Protein 9CSL (pdb70)

Sequence (572 aa):
MEKTQETVQRILLEPYKYLLQLPGKQVRTKLSQAFNHWLKVPEDKLQQIIIEVTEMLHNASLLIDDDIEDNSKLRRGFPVAHSIYGIPSSVINSANYVYFLGLEKVLTLDHPDAVKLFTRQLLELHQGQGLDIYWRDNYTCPTEEEYKAMVLQKTGGLFGLAVGLMQLFSDYKEDLKPLLNTLGLFFQIRDDYANLHSNKSFCEDLTEEGKFSFPTIHAIWSRPESTQVQNILRQRRTENIEDVGSFEYTRNTLKELEAKAYKQIDARGGNPELVALVKHLSKMFKMEKTQETVQRILLEPYKYLLQLPGKQVRTKLSQAFNHWLKVPEDKLQIIIEVTEMLHNASLLIDDIEDNSKLRRGFPVAHSIYGIPSVINSANYVYFLGLEKVLTLDHPDAVKLFTRQLLELHQGQGLDIYWRDNYTCCPTEEEYKAMVLQKTGGLFFGLAVGLMQLFSDYKEDLKPLLNTLGLFFQIRDDYANLHSKEYSENKSFCEDKFSFPTIHAIWSRPESTQVQNILRQTENIDIKKDLVHYLEDVGSFEYTRNTLKELEAKAYKQIDARGGNPELVALVKHLSKMFK

Nearest PDB structures (foldseek):
  6r4v-assembly1_A  TM=9.404E-01  e=6.925E-30  Homo sapiens
  6r4v-assembly1_E  TM=9.352E-01  e=5.833E-30  Homo sapiens
  6r4v-assembly1_C  TM=9.357E-01  e=9.762E-30  Homo sapiens
  2q80-assembly1_D  TM=9.308E-01  e=2.304E-29  Homo sapiens
  6g31-assembly2_C  TM=9.414E-01  e=1.546E-27  Homo sapiens

Foldseek 3Di:
DVVVVVVVLCQLQVLLVVQVPQDDDLVLLLVLVLCCVQFVFPPVLLVLLSLLLVLLVSLVVLVLCVLQVPQDDSRHGRSCVPVNPVSSPRSSVVSNVVSLVSQVVSVFPCLNVLSVVLVVLLCVLSVVQSVCLVLLQADAPVRNLVSQCSNQLSSSCSSVVSSNSRGPRDDDCVVLSSLVSVLVQLLVVLLVCPVVVVVVVCNVRSNYGQLNNCVQVVDPCSVVVSVVSPVVDPDDDPDHSLVVSLVVNVVSLVVSQVVCVVVVHRPSVNVVSVVSNVSSD/DVVVVVVVLCLLQVLLVVLVPADDDLVLLLVLVLLCVQFVFDPVLLVLLSVLLVLLVSLVVLVLCVLVVPQDWQRHGRSCVVVNPVSSPSSSVVSLVVSLVSQVVSVDPCLNVLSVVLVVLLCQLSVVLSCCVVVVPQDALVVNLSSQCSNQLSSSSSSSVSSNSRGPRNDDCVVLSSLVSSLVQLLLLLCCQPPVVSVCRGVNQHADDHNLVNCLCVVCVVDCQLVDLSVDPDRVVSSVSNSVSSVVVCSLVVSLVVNVVSLVVSQVVCVVSPHGVSVNVVSVVSNVSND

Organism: Homo sapiens (NCBI:txid9606)

Solvent-accessible surface area: 25584 Å² total; per-residue (Å²): 122,86,74,89,80,108,48,22,60,135,28,4,18,66,1,13,105,33,3,77,118,14,102,45,102,108,12,27,20,92,0,0,78,0,0,21,82,20,4,156,5,72,116,91,46,6,107,39,0,20,72,0,1,22,25,0,25,5,0,8,19,3,1,25,5,9,6,37,90,18,140,115,58,68,63,100,61,1,5,25,77,88,63,27,50,27,22,0,0,5,0,0,1,1,1,2,1,20,0,0,76,56,1,45,81,0,129,47,113,58,0,14,116,24,0,3,143,11,0,15,55,2,1,15,0,3,5,29,20,3,32,13,29,73,31,107,0,0,0,48,47,122,49,6,42,62,4,1,53,32,44,14,13,3,8,1,20,0,0,0,10,0,0,65,47,38,19,129,46,158,86,67,2,138,58,4,20,69,5,0,0,21,0,18,33,0,23,60,6,6,36,95,13,82,127,92,79,56,27,64,103,23,69,101,75,0,35,24,15,2,0,0,4,20,16,26,74,65,161,119,88,7,77,122,75,11,72,110,44,16,142,172,22,76,29,122,103,163,51,44,17,46,81,45,0,63,66,13,0,93,120,19,11,42,99,0,63,139,30,1,110,70,61,74,25,1,102,94,0,52,59,18,0,127,119,4,0,143,83,2,145,121,94,88,82,78,51,38,16,53,124,17,5,19,72,1,18,110,46,6,78,151,21,65,55,96,119,34,38,22,76,10,2,88,0,1,29,81,14,2,162,7,66,126,92,44,10,93,42,0,25,67,0,2,21,28,0,34,20,0,6,30,2,2,22,6,8,6,64,113,21,104,43,33,58,27,99,55,1,3,24,73,91,59,27,52,29,24,0,0,3,0,0,1,3,1,2,0,24,0,0,78,59,1,46,82,0,126,48,110,55,1,14,112,37,0,3,119,7,0,17,47,5,2,11,0,2,4,18,25,4,55,20,65,57,77,206,56,51,0,55,36,112,82,8,46,58,5,4,50,28,58,20,12,2,6,12,10,0,2,6,16,0,0,34,37,38,8,148,38,134,74,89,4,88,58,1,20,51,3,0,0,20,0,24,37,0,30,48,11,3,0,44,19,81,25,188,83,33,17,56,82,24,29,110,94,66,151,118,37,16,1,0,9,1,27,0,21,126,54,80,98,166,27,67,91,4,62,68,18,94,164,103,71,81,57,81,63,28,59,103,48,16,36,100,22,0,89,121,34,24,0,1,107,78,0,56,73,18,0,91,125,19,13,60,104,0,61,156,30,1,107,62,60,68,23,2,100,92,0,51,60,33,0,134,118,21,0,147,54,2,146

Structure (mmCIF, N/CA/C/O backbone):
data_9CSL
#
_entry.id   9CSL
#
_cell.length_a   191.110
_cell.length_b   191.110
_cell.length_c   96.630
_cell.angle_alpha   90.000
_cell.angle_beta   90.000
_cell.angle_gamma   120.000
#
_symmetry.space_group_name_H-M   'P 6 2 2'
#
loop_
_entity.id
_entity.type
_entity.pdbx_description
1 polymer 'Geranylgeranyl pyrophosphate synthase'
2 non-polymer '3-METHYLBUT-3-ENYL TRIHYDROGEN DIPHOSPHATE'
3 non-polymer 'CHLORIDE ION'
4 non-polymer 'SULFATE ION'
5 water water
#
loop_
_atom_site.group_PDB
_atom_site.id
_atom_site.type_symbol
_atom_site.label_atom_id
_atom_site.label_alt_id
_atom_site.label_comp_id
_atom_site.label_asym_id
_atom_site.label_entity_id
_atom_site.label_seq_id
_atom_site.pdbx_PDB_ins_code
_atom_site.Cartn_x
_atom_site.Cartn_y
_atom_site.Cartn_z
_atom_site.occupancy
_atom_site.B_iso_or_equiv
_atom_site.auth_seq_id
_atom_site.auth_comp_id
_atom_site.auth_asym_id
_atom_site.auth_atom_id
_atom_site.pdbx_PDB_model_num
ATOM 1 N N . MET A 1 23 ? -47.895 -94.359 6.263 1.000 113.532 1 MET A N 1
ATOM 2 C CA . MET A 1 23 ? -46.543 -94.448 6.882 1.000 115.882 1 MET A CA 1
ATOM 3 C C . MET A 1 23 ? -45.942 -93.047 7.054 1.000 122.626 1 MET A C 1
ATOM 4 O O . MET A 1 23 ? -45.170 -92.856 7.988 1.000 125.911 1 MET A O 1
ATOM 6 N N . GLU A 1 24 ? -46.285 -92.081 6.171 1.000 133.914 2 GLU A N 1
ATOM 7 C CA . GLU A 1 24 ? -45.821 -90.696 6.266 1.000 120.346 2 GLU A CA 1
ATOM 8 C C . GLU A 1 24 ? -46.463 -89.981 7.464 1.000 113.847 2 GLU A C 1
ATOM 9 O O . GLU A 1 24 ? -45.743 -89.482 8.329 1.000 101.282 2 GLU A O 1
ATOM 11 N N . LYS A 1 25 ? -47.806 -89.945 7.524 1.000 104.726 3 LYS A N 1
ATOM 12 C CA . LYS A 1 25 ? -48.523 -89.231 8.576 1.000 103.022 3 LYS A CA 1
ATOM 13 C C . LYS A 1 25 ? -48.147 -89.779 9.957 1.000 105.259 3 LYS A C 1
ATOM 14 O O . LYS A 1 25 ? -47.878 -88.993 10.872 1.000 85.322 3 LYS A O 1
ATOM 16 N N . THR A 1 26 ? -48.104 -91.114 10.117 1.000 92.247 4 THR A N 1
ATOM 17 C CA . THR A 1 26 ? -47.935 -91.653 11.462 1.000 96.765 4 THR A CA 1
ATOM 18 C C . THR A 1 26 ? -46.450 -91.858 11.789 1.000 84.982 4 THR A C 1
ATOM 19 O O . THR A 1 26 ? -46.097 -91.770 12.950 1.000 77.332 4 THR A O 1
ATOM 23 N N . GLN A 1 27 ? -45.553 -92.046 10.816 1.000 80.551 5 GLN A N 1
ATOM 24 C CA . GLN A 1 27 ? -44.129 -91.983 11.127 1.000 82.511 5 GLN A CA 1
ATOM 25 C C . GLN A 1 27 ? -43.799 -90.598 11.699 1.000 81.677 5 GLN A C 1
ATOM 26 O O . GLN A 1 27 ? -42.942 -90.449 12.574 1.000 70.299 5 GLN A O 1
ATOM 32 N N . GLU A 1 28 ? -44.504 -89.582 11.202 1.000 67.457 6 GLU A N 1
ATOM 33 C CA . GLU A 1 28 ? -44.248 -88.204 11.563 1.000 69.248 6 GLU A CA 1
ATOM 34 C C . GLU A 1 28 ? -44.836 -87.927 12.938 1.000 61.562 6 GLU A C 1
ATOM 35 O O . GLU A 1 28 ? -44.268 -87.183 13.723 1.000 64.487 6 GLU A O 1
ATOM 41 N N . THR A 1 29 ? -45.996 -88.502 13.222 1.000 57.232 7 THR A N 1
ATOM 42 C CA . THR A 1 29 ? -46.569 -88.394 14.552 1.000 61.225 7 THR A CA 1
ATOM 43 C C . THR A 1 29 ? -45.621 -89.057 15.558 1.000 57.045 7 THR A C 1
ATOM 44 O O . THR A 1 29 ? -45.346 -88.496 16.610 1.000 50.143 7 THR A O 1
ATOM 48 N N . VAL A 1 30 ? -45.097 -90.237 15.214 1.000 50.659 8 VAL A N 1
ATOM 49 C CA . VAL A 1 30 ? -44.295 -91.008 16.147 1.000 54.384 8 VAL A CA 1
ATOM 50 C C . VAL A 1 30 ? -43.024 -90.223 16.443 1.000 48.109 8 VAL A C 1
ATOM 51 O O . VAL A 1 30 ? -42.654 -90.026 17.593 1.000 44.219 8 VAL A O 1
ATOM 55 N N . GLN A 1 31 ? -42.404 -89.726 15.383 1.000 45.945 9 GLN A N 1
ATOM 56 C CA . GLN A 1 31 ? -41.163 -89.005 15.515 1.000 56.192 9 GLN A CA 1
ATOM 57 C C . GLN A 1 31 ? -41.380 -87.764 16.376 1.000 50.357 9 GLN A C 1
ATOM 58 O O . GLN A 1 31 ? -40.583 -87.501 17.288 1.000 42.091 9 GLN A O 1
ATOM 64 N N . ARG A 1 32 ? -42.522 -87.095 16.197 1.000 44.802 10 ARG A N 1
ATOM 65 C CA . ARG A 1 32 ? -42.794 -85.895 16.953 1.000 45.898 10 ARG A CA 1
ATOM 66 C C . ARG A 1 32 ? -43.032 -86.209 18.427 1.000 47.709 10 ARG A C 1
ATOM 67 O O . ARG A 1 32 ? -42.543 -85.481 19.304 1.000 45.718 10 ARG A O 1
ATOM 75 N N . ILE A 1 33 ? -43.809 -87.262 18.694 1.000 43.000 11 ILE A N 1
ATOM 76 C CA . ILE A 1 33 ? -43.988 -87.756 20.047 1.000 46.489 11 ILE A CA 1
ATOM 77 C C . ILE A 1 33 ? -42.615 -88.014 20.682 1.000 49.300 11 ILE A C 1
ATOM 78 O O . ILE A 1 33 ? -42.319 -87.547 21.780 1.000 48.249 11 ILE A O 1
ATOM 83 N N . LEU A 1 34 ? -41.761 -88.764 19.981 1.000 41.316 12 LEU A N 1
ATOM 84 C CA . LEU A 1 34 ? -40.517 -89.232 20.595 1.000 43.844 12 LEU A CA 1
ATOM 85 C C . LEU A 1 34 ? -39.572 -88.078 20.844 1.000 38.622 12 LEU A C 1
ATOM 86 O O . LEU A 1 34 ? -38.770 -88.154 21.773 1.000 42.578 12 LEU A O 1
ATOM 91 N N . LEU A 1 35 ? -39.690 -87.001 20.039 1.000 38.050 13 LEU A N 1
ATOM 92 C CA . LEU A 1 35 ? -38.767 -85.876 20.119 1.000 37.627 13 LEU A CA 1
ATOM 93 C C . LEU A 1 35 ? -39.259 -84.754 21.023 1.000 36.128 13 LEU A C 1
ATOM 94 O O . LEU A 1 35 ? -38.560 -83.773 21.212 1.000 37.591 13 LEU A O 1
ATOM 99 N N . GLU A 1 36 ? -40.391 -84.910 21.669 1.000 39.292 14 GLU A N 1
ATOM 100 C CA . GLU A 1 36 ? -40.986 -83.778 22.370 1.000 46.097 14 GLU A CA 1
ATOM 101 C C . GLU A 1 36 ? -40.041 -83.267 23.437 1.000 41.368 14 GLU A C 1
ATOM 102 O O . GLU A 1 36 ? -39.817 -82.069 23.512 1.000 41.841 14 GLU A O 1
ATOM 108 N N . PRO A 1 37 ? -39.461 -84.115 24.319 1.000 39.422 15 PRO A N 1
ATOM 109 C CA . PRO A 1 37 ? -38.564 -83.595 25.354 1.000 39.460 15 PRO A CA 1
ATOM 110 C C . PRO A 1 37 ? -37.359 -82.886 24.770 1.000 37.785 15 PRO A C 1
ATOM 111 O O . PRO A 1 37 ? -36.894 -81.871 25.290 1.000 37.850 15 PRO A O 1
ATOM 115 N N . TYR A 1 38 ? -36.852 -83.441 23.670 1.000 37.805 16 TYR A N 1
ATOM 116 C CA . TYR A 1 38 ? -35.694 -82.883 23.020 1.000 34.932 16 TYR A CA 1
ATOM 117 C C . TYR A 1 38 ? -36.020 -81.492 22.438 1.000 40.398 16 TYR A C 1
ATOM 118 O O . TYR A 1 38 ? -35.220 -80.554 22.547 1.000 39.497 16 TYR A O 1
ATOM 127 N N . LYS A 1 39 ? -37.184 -81.355 21.805 1.000 36.940 17 LYS A N 1
ATOM 128 C CA . LYS A 1 39 ? -37.566 -80.074 21.207 1.000 43.695 17 LYS A CA 1
ATOM 129 C C . LYS A 1 39 ? -37.845 -79.033 22.283 1.000 41.386 17 LYS A C 1
ATOM 130 O O . LYS A 1 39 ? -37.507 -77.879 22.099 1.000 42.520 17 LYS A O 1
ATOM 136 N N . TYR A 1 40 ? -38.353 -79.468 23.442 1.000 40.262 18 TYR A N 1
ATOM 137 C CA . TYR A 1 40 ? -38.500 -78.581 24.574 1.000 40.885 18 TYR A CA 1
ATOM 138 C C . TYR A 1 40 ? -37.179 -77.908 24.889 1.000 41.488 18 TYR A C 1
ATOM 139 O O . TYR A 1 40 ? -37.116 -76.688 25.045 1.000 48.689 18 TYR A O 1
ATOM 148 N N . LEU A 1 41 ? -36.107 -78.689 24.990 1.000 41.290 19 LEU A N 1
ATOM 149 C CA . LEU A 1 41 ? -34.827 -78.126 25.384 1.000 42.337 19 LEU A CA 1
ATOM 150 C C . LEU A 1 41 ? -34.255 -77.263 24.263 1.000 39.300 19 LEU A C 1
ATOM 151 O O . LEU A 1 41 ? -33.657 -76.227 24.497 1.000 42.318 19 LEU A O 1
ATOM 156 N N . LEU A 1 42 ? -34.334 -77.765 23.039 1.000 43.452 20 LEU A N 1
ATOM 157 C CA . LEU A 1 42 ? -33.763 -77.096 21.882 1.000 49.079 20 LEU A CA 1
ATOM 158 C C . LEU A 1 42 ? -34.312 -75.677 21.720 1.000 45.657 20 LEU A C 1
ATOM 159 O O . LEU A 1 42 ? -33.576 -74.783 21.367 1.000 53.582 20 LEU A O 1
ATOM 164 N N . GLN A 1 43 ? -35.600 -75.471 22.006 1.000 43.803 21 GLN A N 1
ATOM 165 C CA . GLN A 1 43 ? -36.221 -74.174 21.810 1.000 48.933 21 GLN A CA 1
ATOM 166 C C . GLN A 1 43 ? -35.883 -73.202 22.942 1.000 45.973 21 GLN A C 1
ATOM 167 O O . GLN A 1 43 ? -36.157 -72.018 22.806 1.000 51.178 21 GLN A O 1
ATOM 173 N N . LEU A 1 44 ? -35.245 -73.663 24.022 1.000 46.735 22 LEU A N 1
ATOM 174 C CA . LEU A 1 44 ? -34.824 -72.760 25.080 1.000 46.102 22 LEU A CA 1
ATOM 175 C C . LEU A 1 44 ? -33.670 -71.895 24.582 1.000 49.748 22 LEU A C 1
ATOM 176 O O . LEU A 1 44 ? -32.887 -72.325 23.752 1.000 49.123 22 LEU A O 1
ATOM 181 N N . PRO A 1 45 ? -33.606 -70.622 25.012 1.000 53.968 23 PRO A N 1
ATOM 182 C CA . PRO A 1 45 ? -32.486 -69.750 24.671 1.000 56.848 23 PRO A CA 1
ATOM 183 C C . PRO A 1 45 ? -31.150 -70.333 25.122 1.000 45.489 23 PRO A C 1
ATOM 184 O O . PRO A 1 45 ? -31.006 -70.748 26.263 1.000 50.631 23 PRO A O 1
ATOM 188 N N . GLY A 1 46 ? -30.182 -70.330 24.209 1.000 57.139 24 GLY A N 1
ATOM 189 C CA . GLY A 1 46 ? -28.915 -71.039 24.369 1.000 69.642 24 GLY A CA 1
ATOM 190 C C . GLY A 1 46 ? -27.881 -70.367 23.468 1.000 63.929 24 GLY A C 1
ATOM 191 O O . GLY A 1 46 ? -28.261 -69.415 22.789 1.000 60.577 24 GLY A O 1
ATOM 192 N N . LYS A 1 47 ? -26.610 -70.809 23.497 1.000 58.529 25 LYS A N 1
ATOM 193 C CA . LYS A 1 47 ? -25.545 -70.063 22.832 1.000 61.241 25 LYS A CA 1
ATOM 194 C C . LYS A 1 47 ? -25.150 -70.663 21.476 1.000 61.883 25 LYS A C 1
ATOM 195 O O . LYS A 1 47 ? -24.545 -69.978 20.650 1.000 53.327 25 LYS A O 1
ATOM 201 N N . GLN A 1 48 ? -25.423 -71.963 21.289 1.000 59.664 26 GLN A N 1
ATOM 202 C CA . GLN A 1 48 ? -24.969 -72.736 20.138 1.000 61.066 26 GLN A CA 1
ATOM 203 C C . GLN A 1 48 ? -23.477 -72.528 19.900 1.000 55.352 26 GLN A C 1
ATOM 204 O O . GLN A 1 48 ? -23.016 -72.298 18.769 1.000 49.201 26 GLN A O 1
ATOM 210 N N . VAL A 1 49 ? -22.719 -72.624 20.987 1.000 57.476 27 VAL A N 1
ATOM 211 C CA . VAL A 1 49 ? -21.275 -72.484 20.889 1.000 57.533 27 VAL A CA 1
ATOM 212 C C . VAL A 1 49 ? -20.697 -73.524 19.918 1.000 53.882 27 VAL A C 1
ATOM 213 O O . VAL A 1 49 ? -19.764 -73.199 19.193 1.000 49.593 27 VAL A O 1
ATOM 217 N N . ARG A 1 50 ? -21.240 -74.753 19.888 1.000 50.553 28 ARG A N 1
ATOM 218 C CA . ARG A 1 50 ? -20.699 -75.778 19.004 1.000 49.370 28 ARG A CA 1
ATOM 219 C C . ARG A 1 50 ? -20.912 -75.396 17.541 1.000 49.827 28 ARG A C 1
ATOM 220 O O . ARG A 1 50 ? -20.052 -75.702 16.708 1.000 45.992 28 ARG A O 1
ATOM 228 N N . THR A 1 51 ? -22.022 -74.689 17.253 1.000 45.117 29 THR A N 1
ATOM 229 C CA . THR A 1 51 ? -22.293 -74.225 15.902 1.000 49.784 29 THR A CA 1
ATOM 230 C C . THR A 1 51 ? -21.235 -73.183 15.538 1.000 51.691 29 THR A C 1
ATOM 231 O O . THR A 1 51 ? -20.635 -73.227 14.460 1.000 44.516 29 THR A O 1
ATOM 235 N N . LYS A 1 52 ? -21.056 -72.250 16.473 1.000 48.843 30 LYS A N 1
ATOM 236 C CA . LYS A 1 52 ? -20.218 -71.083 16.285 1.000 50.435 30 LYS A CA 1
ATOM 237 C C . LYS A 1 52 ? -18.760 -71.521 16.198 1.000 41.895 30 LYS A C 1
ATOM 238 O O . LYS A 1 52 ? -18.042 -71.013 15.350 1.000 40.584 30 LYS A O 1
ATOM 244 N N . LEU A 1 53 ? -18.371 -72.488 17.021 1.000 37.083 31 LEU A N 1
ATOM 245 C CA . LEU A 1 53 ? -17.023 -73.007 17.022 1.000 46.402 31 LEU A CA 1
ATOM 246 C C . LEU A 1 53 ? -16.755 -73.678 15.680 1.000 48.970 31 LEU A C 1
ATOM 247 O O . LEU A 1 53 ? -15.727 -73.394 15.062 1.000 42.396 31 LEU A O 1
ATOM 252 N N . SER A 1 54 ? -17.697 -74.520 15.224 1.000 46.522 32 SER A N 1
ATOM 253 C CA . SER A 1 54 ? -17.491 -75.277 14.007 1.000 42.143 32 SER A CA 1
ATOM 254 C C . SER A 1 54 ? -17.350 -74.299 12.845 1.000 45.766 32 SER A C 1
ATOM 255 O O . SER A 1 54 ? -16.458 -74.424 11.999 1.000 43.118 32 SER A O 1
ATOM 258 N N . GLN A 1 55 ? -18.224 -73.301 12.811 1.000 44.409 33 GLN A N 1
ATOM 259 C CA . GLN A 1 55 ? -18.157 -72.329 11.740 1.000 45.628 33 GLN A CA 1
ATOM 260 C C . GLN A 1 55 ? -16.809 -71.612 11.793 1.000 48.959 33 GLN A C 1
ATOM 261 O O . GLN A 1 55 ? -16.191 -71.419 10.756 1.000 41.007 33 GLN A O 1
ATOM 267 N N . ALA A 1 56 ? -16.361 -71.212 12.991 1.000 40.313 34 ALA A N 1
ATOM 268 C CA . ALA A 1 56 ? -15.100 -70.490 13.106 1.000 42.867 34 ALA A CA 1
ATOM 269 C C . ALA A 1 56 ? -13.938 -71.395 12.673 1.000 37.549 34 ALA A C 1
ATOM 270 O O . ALA A 1 56 ? -13.010 -70.937 12.022 1.000 37.752 34 ALA A O 1
ATOM 272 N N . PHE A 1 57 ? -14.004 -72.693 12.987 1.000 36.275 35 PHE A N 1
ATOM 273 C CA . PHE A 1 57 ? -12.943 -73.623 12.647 1.000 35.403 35 PHE A CA 1
ATOM 274 C C . PHE A 1 57 ? -12.881 -73.825 11.136 1.000 38.608 35 PHE A C 1
ATOM 275 O O . PHE A 1 57 ? -11.826 -74.159 10.600 1.000 40.050 35 PHE A O 1
ATOM 283 N N . ASN A 1 58 ? -13.994 -73.582 10.446 1.000 38.688 36 ASN A N 1
ATOM 284 C CA . ASN A 1 58 ? -14.056 -73.769 9.006 1.000 37.334 36 ASN A CA 1
ATOM 285 C C . ASN A 1 58 ? -13.232 -72.706 8.269 1.000 36.979 36 ASN A C 1
ATOM 286 O O . ASN A 1 58 ? -12.945 -72.859 7.081 1.000 35.288 36 ASN A O 1
ATOM 291 N N . HIS A 1 59 ? -12.887 -71.624 8.971 1.000 35.790 37 HIS A N 1
ATOM 292 C CA . HIS A 1 59 ? -11.890 -70.677 8.495 1.000 40.475 37 HIS A CA 1
ATOM 293 C C . HIS A 1 59 ? -10.625 -71.423 8.063 1.000 39.130 37 HIS A C 1
ATOM 294 O O . HIS A 1 59 ? -10.133 -71.167 7.002 1.000 41.246 37 HIS A O 1
ATOM 301 N N . TRP A 1 60 ? -10.194 -72.431 8.814 1.000 37.212 38 TRP A N 1
ATOM 302 C CA . TRP A 1 60 ? -9.064 -73.261 8.461 1.000 35.207 38 TRP A CA 1
ATOM 303 C C . TRP A 1 60 ? -9.452 -74.401 7.527 1.000 39.544 38 TRP A C 1
ATOM 304 O O . TRP A 1 60 ? -8.741 -74.692 6.572 1.000 37.977 38 TRP A O 1
ATOM 315 N N . LEU A 1 61 ? -10.518 -75.137 7.863 1.000 37.368 39 LEU A N 1
ATOM 316 C CA . LEU A 1 61 ? -10.723 -76.430 7.240 1.000 34.616 39 LEU A CA 1
ATOM 317 C C . LEU A 1 61 ? -11.423 -76.324 5.876 1.000 32.268 39 LEU A C 1
ATOM 318 O O . LEU A 1 61 ? -11.285 -77.207 5.060 1.000 32.067 39 LEU A O 1
ATOM 323 N N . LYS A 1 62 ? -12.250 -75.316 5.644 1.000 34.147 40 LYS A N 1
ATOM 324 C CA . LYS A 1 62 ? -12.807 -75.113 4.309 1.000 39.326 40 LYS A CA 1
ATOM 325 C C . LYS A 1 62 ? -13.643 -76.321 3.886 1.000 39.743 40 LYS A C 1
ATOM 326 O O . LYS A 1 62 ? -13.611 -76.781 2.737 1.000 35.818 40 LYS A O 1
ATOM 332 N N . VAL A 1 63 ? -14.420 -76.838 4.834 1.000 36.593 41 VAL A N 1
ATOM 333 C CA . VAL A 1 63 ? -15.347 -77.923 4.565 1.000 37.068 41 VAL A CA 1
ATOM 334 C C . VAL A 1 63 ? -16.475 -77.374 3.702 1.000 33.485 41 VAL A C 1
ATOM 335 O O . VAL A 1 63 ? -16.959 -76.288 3.967 1.000 34.495 41 VAL A O 1
ATOM 339 N N . PRO A 1 64 ? -16.922 -78.102 2.663 1.000 36.349 42 PRO A N 1
ATOM 340 C CA . PRO A 1 64 ? -18.106 -77.676 1.896 1.000 39.398 42 PRO A CA 1
ATOM 341 C C . PRO A 1 64 ? -19.292 -77.476 2.835 1.000 38.816 42 PRO A C 1
ATOM 342 O O . PRO A 1 64 ? -19.449 -78.234 3.791 1.000 36.417 42 PRO A O 1
ATOM 346 N N . GLU A 1 65 ? -20.091 -76.444 2.565 1.000 40.329 43 GLU A N 1
ATOM 347 C CA . GLU A 1 65 ? -21.255 -76.078 3.351 1.000 41.911 43 GLU A CA 1
ATOM 348 C C . GLU A 1 65 ? -22.204 -77.245 3.594 1.000 43.122 43 GLU A C 1
ATOM 349 O O . GLU A 1 65 ? -22.722 -77.373 4.696 1.000 40.098 43 GLU A O 1
ATOM 355 N N . ASP A 1 66 ? -22.457 -78.081 2.599 1.000 40.139 44 ASP A N 1
ATOM 356 C CA . ASP A 1 66 ? -23.420 -79.163 2.772 1.000 46.825 44 ASP A CA 1
ATOM 357 C C . ASP A 1 66 ? -22.900 -80.154 3.822 1.000 48.026 44 ASP A C 1
ATOM 358 O O . ASP A 1 66 ? -23.685 -80.659 4.626 1.000 46.233 44 ASP A O 1
ATOM 363 N N . LYS A 1 67 ? -21.585 -80.473 3.810 1.000 42.421 45 LYS A N 1
ATOM 364 C CA . LYS A 1 67 ? -21.039 -81.407 4.787 1.000 42.283 45 LYS A CA 1
ATOM 365 C C . LYS A 1 67 ? -20.987 -80.722 6.152 1.000 39.745 45 LYS A C 1
ATOM 366 O O . LYS A 1 67 ? -21.291 -81.316 7.182 1.000 38.032 45 LYS A O 1
ATOM 372 N N . LEU A 1 68 ? -20.645 -79.440 6.151 1.000 35.265 46 LEU A N 1
ATOM 373 C CA . LEU A 1 68 ? -20.500 -78.725 7.400 1.000 38.030 46 LEU A CA 1
ATOM 374 C C . LEU A 1 68 ? -21.839 -78.657 8.133 1.000 41.619 46 LEU A C 1
ATOM 375 O O . LEU A 1 68 ? -21.868 -78.760 9.356 1.000 38.015 46 LEU A O 1
ATOM 380 N N A GLN A 1 69 ? -22.930 -78.441 7.386 0.500 39.712 47 GLN A N 1
ATOM 381 N N B GLN A 1 69 ? -22.932 -78.454 7.394 0.500 40.822 47 GLN A N 1
ATOM 382 C CA A GLN A 1 69 ? -24.267 -78.344 7.955 0.500 39.282 47 GLN A CA 1
ATOM 383 C CA B GLN A 1 69 ? -24.236 -78.297 8.019 0.500 41.142 47 GLN A CA 1
ATOM 384 C C A GLN A 1 69 ? -24.639 -79.653 8.626 0.500 35.268 47 GLN A C 1
ATOM 385 C C B GLN A 1 69 ? -24.653 -79.641 8.619 0.500 36.171 47 GLN A C 1
ATOM 386 O O A GLN A 1 69 ? -25.156 -79.645 9.724 0.500 35.867 47 GLN A O 1
ATOM 387 O O B GLN A 1 69 ? -25.166 -79.652 9.719 0.500 36.691 47 GLN A O 1
ATOM 398 N N . ILE A 1 70 ? -24.367 -80.771 7.959 1.000 34.109 48 ILE A N 1
ATOM 399 C CA . ILE A 1 70 ? -24.624 -82.056 8.556 1.000 38.169 48 ILE A CA 1
ATOM 400 C C . ILE A 1 70 ? -23.826 -82.226 9.848 1.000 42.625 48 ILE A C 1
ATOM 401 O O . ILE A 1 70 ? -24.381 -82.666 10.860 1.000 37.059 48 ILE A O 1
ATOM 406 N N . ILE A 1 71 ? -22.537 -81.860 9.816 1.000 37.071 49 ILE A N 1
ATOM 407 C CA . ILE A 1 71 ? -21.683 -82.065 10.958 1.000 36.703 49 ILE A CA 1
ATOM 408 C C . ILE A 1 71 ? -22.204 -81.256 12.142 1.000 36.152 49 ILE A C 1
ATOM 409 O O . ILE A 1 71 ? -22.204 -81.733 13.277 1.000 34.710 49 ILE A O 1
ATOM 414 N N . ILE A 1 72 ? -22.563 -79.992 11.869 1.000 34.094 50 ILE A N 1
ATOM 415 C CA . ILE A 1 72 ? -23.075 -79.111 12.893 1.000 37.374 50 ILE A CA 1
ATOM 416 C C . ILE A 1 72 ? -24.370 -79.672 13.480 1.000 39.680 50 ILE A C 1
ATOM 417 O O . ILE A 1 72 ? -24.556 -79.587 14.680 1.000 38.005 50 ILE A O 1
ATOM 422 N N . GLU A 1 73 ? -25.267 -80.197 12.640 1.000 37.209 51 GLU A N 1
ATOM 423 C CA . GLU A 1 73 ? -26.514 -80.774 13.114 1.000 39.006 51 GLU A CA 1
ATOM 424 C C . GLU A 1 73 ? -26.254 -81.980 14.013 1.000 38.081 51 GLU A C 1
ATOM 425 O O . GLU A 1 73 ? -26.846 -82.114 15.082 1.000 34.969 51 GLU A O 1
ATOM 431 N N . VAL A 1 74 ? -25.378 -82.877 13.572 1.000 34.972 52 VAL A N 1
ATOM 432 C CA . VAL A 1 74 ? -25.002 -84.025 14.382 1.000 37.481 52 VAL A CA 1
ATOM 433 C C . VAL A 1 74 ? -24.505 -83.561 15.753 1.000 38.148 52 VAL A C 1
ATOM 434 O O . VAL A 1 74 ? -24.948 -84.065 16.791 1.000 36.423 52 VAL A O 1
ATOM 438 N N . THR A 1 75 ? -23.603 -82.583 15.736 1.000 39.034 53 THR A N 1
ATOM 439 C CA . THR A 1 75 ? -22.954 -82.108 16.946 1.000 39.826 53 THR A CA 1
ATOM 440 C C . THR A 1 75 ? -23.970 -81.497 17.905 1.000 38.254 53 THR A C 1
ATOM 441 O O . THR A 1 75 ? -23.923 -81.778 19.093 1.000 37.085 53 THR A O 1
ATOM 445 N N . GLU A 1 76 ? -24.857 -80.631 17.390 1.000 37.769 54 GLU A N 1
ATOM 446 C CA . GLU A 1 76 ? -25.877 -79.983 18.201 1.000 40.615 54 GLU A CA 1
ATOM 447 C C . GLU A 1 76 ? -26.902 -81.006 18.710 1.000 38.191 54 GLU A C 1
ATOM 448 O O . GLU A 1 76 ? -27.314 -80.915 19.863 1.000 36.556 54 GLU A O 1
ATOM 454 N N . MET A 1 77 ? -27.248 -82.008 17.895 1.000 35.025 55 MET A N 1
ATOM 455 C CA . MET A 1 77 ? -28.178 -83.047 18.292 1.000 38.445 55 MET A CA 1
ATOM 456 C C . MET A 1 77 ? -27.591 -83.746 19.509 1.000 39.937 55 MET A C 1
ATOM 457 O O . MET A 1 77 ? -28.284 -83.902 20.516 1.000 38.434 55 MET A O 1
ATOM 462 N N . LEU A 1 78 ? -26.345 -84.212 19.374 1.000 36.875 56 LEU A N 1
ATOM 463 C CA . LEU A 1 78 ? -25.708 -85.006 20.425 1.000 39.173 56 LEU A CA 1
ATOM 464 C C . LEU A 1 78 ? -25.530 -84.156 21.673 1.000 35.130 56 LEU A C 1
ATOM 465 O O . LEU A 1 78 ? -25.732 -84.638 22.769 1.000 37.751 56 LEU A O 1
ATOM 470 N N . HIS A 1 79 ? -25.235 -82.875 21.490 1.000 34.318 57 HIS A N 1
ATOM 471 C CA . HIS A 1 79 ? -25.034 -81.968 22.609 1.000 38.650 57 HIS A CA 1
ATOM 472 C C . HIS A 1 79 ? -26.337 -81.842 23.391 1.000 40.631 57 HIS A C 1
ATOM 473 O O . HIS A 1 79 ? -26.364 -82.045 24.601 1.000 39.584 57 HIS A O 1
ATOM 480 N N . ASN A 1 80 ? -27.428 -81.499 22.683 1.000 38.396 58 ASN A N 1
ATOM 481 C CA . ASN A 1 80 ? -28.701 -81.318 23.362 1.000 35.616 58 ASN A CA 1
ATOM 482 C C . ASN A 1 80 ? -29.162 -82.614 24.026 1.000 34.797 58 ASN A C 1
ATOM 483 O O . ASN A 1 80 ? -29.625 -82.581 25.159 1.000 38.000 58 ASN A O 1
ATOM 488 N N . ALA A 1 81 ? -29.039 -83.750 23.328 1.000 34.961 59 ALA A N 1
ATOM 489 C CA . ALA A 1 81 ? -29.440 -85.022 23.906 1.000 34.390 59 ALA A CA 1
ATOM 490 C C . ALA A 1 81 ? -28.636 -85.288 25.178 1.000 36.559 59 ALA A C 1
ATOM 491 O O . ALA A 1 81 ? -29.170 -85.776 26.165 1.000 39.651 59 ALA A O 1
ATOM 493 N N . SER A 1 82 ? -27.335 -84.993 25.143 1.000 37.848 60 SER A N 1
ATOM 494 C CA . SER A 1 82 ? -26.460 -85.272 26.275 1.000 42.180 60 SER A CA 1
ATOM 495 C C . SER A 1 82 ? -26.858 -84.383 27.456 1.000 44.635 60 SER A C 1
ATOM 496 O O . SER A 1 82 ? -26.701 -84.807 28.597 1.000 40.352 60 SER A O 1
ATOM 499 N N . LEU A 1 83 ? -27.376 -83.175 27.196 1.000 38.960 61 LEU A N 1
ATOM 500 C CA . LEU A 1 83 ? -27.794 -82.302 28.278 1.000 38.189 61 LEU A CA 1
ATOM 501 C C . LEU A 1 83 ? -29.025 -82.885 28.955 1.000 39.780 61 LEU A C 1
ATOM 502 O O . LEU A 1 83 ? -29.152 -82.743 30.158 1.000 39.928 61 LEU A O 1
ATOM 507 N N . LEU A 1 84 ? -29.962 -83.443 28.180 1.000 35.085 62 LEU A N 1
ATOM 508 C CA . LEU A 1 84 ? -31.136 -84.075 28.751 1.000 36.245 62 LEU A CA 1
ATOM 509 C C . LEU A 1 84 ? -30.679 -85.128 29.752 1.000 35.826 62 LEU A C 1
ATOM 510 O O . LEU A 1 84 ? -31.246 -85.272 30.830 1.000 34.794 62 LEU A O 1
ATOM 515 N N . ILE A 1 85 ? -29.708 -85.937 29.311 1.000 33.268 63 ILE A N 1
ATOM 516 C CA . ILE A 1 85 ? -29.224 -87.042 30.105 1.000 36.995 63 ILE A CA 1
ATOM 517 C C . ILE A 1 85 ? -28.456 -86.503 31.327 1.000 34.600 63 ILE A C 1
ATOM 518 O O . ILE A 1 85 ? -28.676 -86.964 32.437 1.000 33.470 63 ILE A O 1
ATOM 523 N N A ASP A 1 86 ? -27.580 -85.518 31.104 0.500 33.331 64 ASP A N 1
ATOM 524 N N B ASP A 1 86 ? -27.591 -85.518 31.107 0.500 33.301 64 ASP A N 1
ATOM 525 C CA A ASP A 1 86 ? -26.788 -84.907 32.169 0.500 37.147 64 ASP A CA 1
ATOM 526 C CA B ASP A 1 86 ? -26.796 -84.924 32.171 0.500 37.251 64 ASP A CA 1
ATOM 527 C C A ASP A 1 86 ? -27.704 -84.440 33.300 0.500 37.895 64 ASP A C 1
ATOM 528 C C B ASP A 1 86 ? -27.704 -84.436 33.301 0.500 37.905 64 ASP A C 1
ATOM 529 O O A ASP A 1 86 ? -27.424 -84.674 34.474 0.500 37.826 64 ASP A O 1
ATOM 530 O O B ASP A 1 86 ? -27.425 -84.670 34.475 0.500 37.824 64 ASP A O 1
ATOM 539 N N . ASP A 1 87 ? -28.788 -83.744 32.933 1.000 34.028 65 ASP A N 1
ATOM 540 C CA . ASP A 1 87 ? -29.700 -83.186 33.911 1.000 37.176 65 ASP A CA 1
ATOM 541 C C . ASP A 1 87 ? -30.349 -84.288 34.751 1.000 38.991 65 ASP A C 1
ATOM 542 O O . ASP A 1 87 ? -30.539 -84.087 35.943 1.000 36.432 65 ASP A O 1
ATOM 547 N N . ILE A 1 88 ? -30.670 -85.443 34.164 1.000 36.443 66 ILE A N 1
ATOM 548 C CA . ILE A 1 88 ? -31.134 -86.574 34.943 1.000 38.525 66 ILE A CA 1
ATOM 549 C C . ILE A 1 88 ? -29.995 -87.101 35.812 1.000 38.074 66 ILE A C 1
ATOM 550 O O . ILE A 1 88 ? -30.198 -87.436 36.973 1.000 42.232 66 ILE A O 1
ATOM 555 N N . GLU A 1 89 ? -28.797 -87.212 35.233 1.000 37.115 67 GLU A N 1
ATOM 556 C CA . GLU A 1 89 ? -27.707 -87.882 35.924 1.000 37.735 67 GLU A CA 1
ATOM 557 C C . GLU A 1 89 ? -27.254 -87.097 37.162 1.000 45.488 67 GLU A C 1
ATOM 558 O O . GLU A 1 89 ? -26.674 -87.696 38.062 1.000 47.762 67 GLU A O 1
ATOM 564 N N . ASP A 1 90 ? -27.464 -85.772 37.221 1.000 39.854 68 ASP A N 1
ATOM 565 C CA . ASP A 1 90 ? -27.004 -85.042 38.394 1.000 43.225 68 ASP A CA 1
ATOM 566 C C . ASP A 1 90 ? -28.176 -84.453 39.164 1.000 44.689 68 ASP A C 1
ATOM 567 O O . ASP A 1 90 ? -27.962 -83.609 40.008 1.000 40.913 68 ASP A O 1
ATOM 572 N N . ASN A 1 91 ? -29.408 -84.858 38.840 1.000 40.685 69 ASN A N 1
ATOM 573 C CA . ASN A 1 91 ? -30.580 -84.348 39.518 1.000 43.525 69 ASN A CA 1
ATOM 574 C C . ASN A 1 91 ? -30.677 -82.808 39.443 1.000 49.993 69 ASN A C 1
ATOM 575 O O . ASN A 1 91 ? -31.174 -82.165 40.360 1.000 45.150 69 ASN A O 1
ATOM 580 N N . SER A 1 92 ? -30.307 -82.201 38.313 1.000 42.229 70 SER A N 1
ATOM 581 C CA . SER A 1 92 ? -3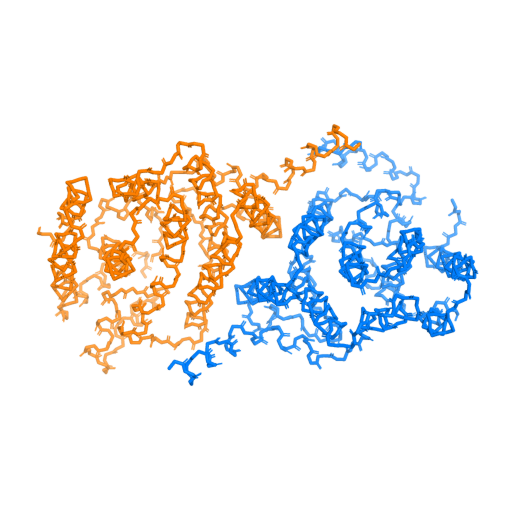0.573 -80.786 38.110 1.000 42.736 70 SER A CA 1
ATOM 582 C C . SER A 1 92 ? -32.069 -80.491 38.096 1.000 44.390 70 SER A C 1
ATOM 583 O O . SER A 1 92 ? -32.885 -81.342 37.741 1.000 45.196 70 SER A O 1
ATOM 586 N N . LYS A 1 93 ? -32.408 -79.260 38.503 1.000 42.540 71 LYS A N 1
ATOM 587 C CA . LYS A 1 93 ? -33.789 -78.788 38.516 1.000 43.767 71 LYS A CA 1
ATOM 588 C C . LYS A 1 93 ? -34.057 -77.803 37.376 1.000 41.146 71 LYS A C 1
ATOM 589 O O . LYS A 1 93 ? -35.148 -77.780 36.837 1.000 42.334 71 LYS A O 1
ATOM 595 N N . LEU A 1 94 ? -33.054 -77.009 36.988 1.000 40.373 72 LEU A N 1
ATOM 596 C CA . LEU A 1 94 ? -33.196 -76.033 35.928 1.000 45.642 72 LEU A CA 1
ATOM 597 C C . LEU A 1 94 ? -32.133 -76.217 34.851 1.000 45.104 72 LEU A C 1
ATOM 598 O O . LEU A 1 94 ? -31.026 -76.667 35.124 1.000 41.694 72 LEU A O 1
ATOM 603 N N . ARG A 1 95 ? -32.500 -75.810 33.624 1.000 45.669 73 ARG A N 1
ATOM 604 C CA . ARG A 1 95 ? -31.618 -75.796 32.464 1.000 46.079 73 ARG A CA 1
ATOM 605 C C . ARG A 1 95 ? -31.998 -74.595 31.599 1.000 47.032 73 ARG A C 1
ATOM 606 O O . ARG A 1 95 ? -33.174 -74.469 31.248 1.000 43.023 73 ARG A O 1
ATOM 614 N N . ARG A 1 96 ? -31.042 -73.700 31.303 1.000 54.423 74 ARG A N 1
ATOM 615 C CA . ARG A 1 96 ? -31.307 -72.510 30.492 1.000 55.388 74 ARG A CA 1
ATOM 616 C C . ARG A 1 96 ? -32.471 -71.724 31.117 1.000 56.610 74 ARG A C 1
ATOM 617 O O . ARG A 1 96 ? -33.351 -71.217 30.408 1.000 54.904 74 ARG A O 1
ATOM 625 N N . GLY A 1 97 ? -32.513 -71.705 32.456 1.000 51.819 75 GLY A N 1
ATOM 626 C CA . GLY A 1 97 ? -33.449 -70.887 33.209 1.000 51.638 75 GLY A CA 1
ATOM 627 C C . GLY A 1 97 ? -34.797 -71.554 33.456 1.000 54.710 75 GLY A C 1
ATOM 628 O O . GLY A 1 97 ? -35.608 -70.996 34.189 1.000 51.767 75 GLY A O 1
ATOM 629 N N . PHE A 1 98 ? -35.067 -72.692 32.790 1.000 50.251 76 PHE A N 1
ATOM 630 C CA . PHE A 1 98 ? -36.388 -73.306 32.830 1.000 47.744 76 PHE A CA 1
ATOM 631 C C . PHE A 1 98 ? -36.319 -74.679 33.497 1.000 46.942 76 PHE A C 1
ATOM 632 O O . PHE A 1 98 ? -35.266 -75.275 33.642 1.000 42.882 76 PHE A O 1
ATOM 640 N N . PRO A 1 99 ? -37.458 -75.282 33.868 1.000 46.562 77 PRO A N 1
ATOM 641 C CA . PRO A 1 99 ? -37.435 -76.631 34.434 1.000 45.454 77 PRO A CA 1
ATOM 642 C C . PRO A 1 99 ? -36.763 -77.613 33.489 1.000 44.064 77 PRO A C 1
ATOM 643 O O . PRO A 1 99 ? -37.002 -77.591 32.285 1.000 40.606 77 PRO A O 1
ATOM 647 N N . VAL A 1 100 ? -35.951 -78.494 34.056 1.000 37.595 78 VAL A N 1
ATOM 648 C CA . VAL A 1 100 ? -35.362 -79.573 33.277 1.000 40.481 78 VAL A CA 1
ATOM 649 C C . VAL A 1 100 ? -36.459 -80.412 32.624 1.000 37.610 78 VAL A C 1
ATOM 650 O O . VAL A 1 100 ? -37.561 -80.577 33.144 1.000 40.758 78 VAL A O 1
ATOM 654 N N . ALA A 1 101 ? -36.157 -80.943 31.439 1.000 37.566 79 ALA A N 1
ATOM 655 C CA . ALA A 1 101 ? -37.131 -81.690 30.671 1.000 36.129 79 ALA A CA 1
ATOM 656 C C . ALA A 1 101 ? -37.787 -82.805 31.493 1.000 36.293 79 ALA A C 1
ATOM 657 O O . ALA A 1 101 ? -38.970 -83.082 31.318 1.000 37.081 79 ALA A O 1
ATOM 659 N N . HIS A 1 102 ? -37.014 -83.528 32.298 1.000 37.900 80 HIS A N 1
ATOM 660 C CA . HIS A 1 102 ? -37.587 -84.687 32.966 1.000 43.578 80 HIS A CA 1
ATOM 661 C C . HIS A 1 102 ? -38.578 -84.295 34.077 1.000 45.744 80 HIS A C 1
ATOM 662 O O . HIS A 1 102 ? -39.375 -85.136 34.486 1.000 44.524 80 HIS A O 1
ATOM 669 N N . SER A 1 103 ? -38.526 -83.046 34.570 1.000 43.927 81 SER A N 1
ATOM 670 C CA . SER A 1 103 ? -39.531 -82.617 35.531 1.000 46.174 81 SER A CA 1
ATOM 671 C C . SER A 1 103 ? -40.853 -82.394 34.816 1.000 48.272 81 SER A C 1
ATOM 672 O O . SER A 1 103 ? -41.889 -82.415 35.442 1.000 49.733 81 SER A O 1
ATOM 675 N N . ILE A 1 104 ? -40.823 -82.159 33.506 1.000 45.645 82 ILE A N 1
ATOM 676 C CA . ILE A 1 104 ? -42.034 -81.949 32.754 1.000 41.066 82 ILE A CA 1
ATOM 677 C C . ILE A 1 104 ? -42.504 -83.265 32.172 1.000 45.436 82 ILE A C 1
ATOM 678 O O . ILE A 1 104 ? -43.679 -83.565 32.260 1.000 44.643 82 ILE A O 1
ATOM 683 N N . TYR A 1 105 ? -41.616 -84.018 31.509 1.000 42.868 83 TYR A N 1
ATOM 684 C CA . TYR A 1 105 ? -42.050 -85.138 30.693 1.000 41.561 83 TYR A CA 1
ATOM 685 C C . TYR A 1 105 ? -41.846 -86.479 31.401 1.000 37.664 83 TYR A C 1
ATOM 686 O O . TYR A 1 105 ? -42.247 -87.489 30.837 1.000 40.702 83 TYR A O 1
ATOM 695 N N . GLY A 1 106 ? -41.179 -86.476 32.564 1.000 39.457 84 GLY A N 1
ATOM 696 C CA . GLY A 1 106 ? -40.766 -87.706 33.208 1.000 41.130 84 GLY A CA 1
ATOM 697 C C . GLY A 1 106 ? -39.402 -88.225 32.704 1.000 41.697 84 GLY A C 1
ATOM 698 O O . GLY A 1 106 ? -39.010 -88.039 31.545 1.000 37.055 84 GLY A O 1
ATOM 699 N N . ILE A 1 107 ? -38.689 -88.901 33.613 1.000 36.611 85 ILE A N 1
ATOM 700 C CA . ILE A 1 107 ? -37.421 -89.528 33.306 1.000 36.030 85 ILE A CA 1
ATOM 701 C C . ILE A 1 107 ? -37.583 -90.529 32.157 1.000 33.789 85 ILE A C 1
ATOM 702 O O . ILE A 1 107 ? -36.779 -90.528 31.235 1.000 34.987 85 ILE A O 1
ATOM 707 N N . PRO A 1 108 ? -38.598 -91.412 32.143 1.000 34.323 86 PRO A N 1
ATOM 708 C CA . PRO A 1 108 ? -38.692 -92.394 31.069 1.000 34.501 86 PRO A CA 1
ATOM 709 C C . PRO A 1 108 ? -38.692 -91.786 29.676 1.000 37.801 86 PRO A C 1
ATOM 710 O O . PRO A 1 108 ? -37.956 -92.231 28.802 1.000 34.482 86 PRO A O 1
ATOM 714 N N A SER A 1 109 ? -39.551 -90.788 29.458 0.500 36.909 87 SER A N 1
ATOM 715 N N B SER A 1 109 ? -39.545 -90.784 29.459 0.500 39.419 87 SER A N 1
ATOM 716 C CA A SER A 1 109 ? -39.689 -90.225 28.131 0.500 34.730 87 SER A CA 1
ATOM 717 C CA B SER A 1 109 ? -39.688 -90.234 28.128 0.500 39.246 87 SER A CA 1
ATOM 718 C C A SER A 1 109 ? -38.413 -89.466 27.744 0.500 31.705 87 SER A C 1
ATOM 719 C C B SER A 1 109 ? -38.417 -89.463 27.742 0.500 33.867 87 SER A C 1
ATOM 720 O O A SER A 1 109 ? -38.002 -89.485 26.582 0.500 31.805 87 SER A O 1
ATOM 721 O O B SER A 1 109 ? -38.003 -89.485 26.581 0.500 33.333 87 SER A O 1
ATOM 726 N N . VAL A 1 110 ? -37.761 -88.821 28.712 1.000 33.188 88 VAL A N 1
ATOM 727 C CA . VAL A 1 110 ? -36.539 -88.082 28.431 1.000 33.405 88 VAL A CA 1
ATOM 728 C C . VAL A 1 110 ? -35.384 -89.019 28.072 1.000 34.334 88 VAL A C 1
ATOM 729 O O . VAL A 1 110 ? -34.691 -88.759 27.093 1.000 32.612 88 VAL A O 1
ATOM 733 N N . ILE A 1 111 ? -35.199 -90.119 28.819 1.000 33.679 89 ILE A N 1
ATOM 734 C CA . ILE A 1 111 ? -34.165 -91.082 28.472 1.000 35.789 89 ILE A CA 1
ATOM 735 C C . ILE A 1 111 ? -34.407 -91.509 27.028 1.000 34.277 89 ILE A C 1
ATOM 736 O O . ILE A 1 111 ? -33.488 -91.598 26.232 1.000 32.408 89 ILE A O 1
ATOM 741 N N . ASN A 1 112 ? -35.657 -91.882 26.735 1.000 33.927 90 ASN A N 1
ATOM 742 C CA . ASN A 1 112 ? -35.991 -92.446 25.439 1.000 32.416 90 ASN A CA 1
ATOM 743 C C . ASN A 1 112 ? -35.714 -91.425 24.335 1.000 33.624 90 ASN A C 1
ATOM 744 O O . ASN A 1 112 ? -35.152 -91.760 23.292 1.000 34.482 90 ASN A O 1
ATOM 749 N N . SER A 1 113 ? -36.091 -90.183 24.597 1.000 33.449 91 SER A N 1
ATOM 750 C CA . SER A 1 113 ? -35.956 -89.112 23.632 1.000 36.202 91 SER A CA 1
ATOM 751 C C . SER A 1 113 ? -34.481 -88.832 23.346 1.000 33.047 91 SER A C 1
ATOM 752 O O . SER A 1 113 ? -34.076 -88.773 22.189 1.000 31.833 91 SER A O 1
ATOM 755 N N . ALA A 1 114 ? -33.700 -88.634 24.406 1.000 29.281 92 ALA A N 1
ATOM 756 C CA . ALA A 1 114 ? -32.288 -88.360 24.275 1.000 33.102 92 ALA A CA 1
ATOM 757 C C . ALA A 1 114 ? -31.585 -89.487 23.541 1.000 31.835 92 ALA A C 1
ATOM 758 O O . ALA A 1 114 ? -30.813 -89.244 22.618 1.000 32.879 92 ALA A O 1
ATOM 760 N N . ASN A 1 115 ? -31.905 -90.728 23.901 1.000 34.509 93 ASN A N 1
ATOM 761 C CA . ASN A 1 115 ? -31.242 -91.867 23.299 1.000 33.563 93 ASN A CA 1
ATOM 762 C C . ASN A 1 115 ? -31.654 -92.013 21.836 1.000 35.709 93 ASN A C 1
ATOM 763 O O . ASN A 1 115 ? -30.836 -92.381 20.990 1.000 30.513 93 ASN A O 1
ATOM 768 N N . TYR A 1 116 ? -32.924 -91.724 21.527 1.000 33.004 94 TYR A N 1
ATOM 769 C CA . TYR A 1 116 ? -33.392 -91.762 20.150 1.000 32.345 94 TYR A CA 1
ATOM 770 C C . TYR A 1 116 ? -32.590 -90.753 19.328 1.000 31.178 94 TYR A C 1
ATOM 771 O O . TYR A 1 116 ? -32.135 -91.057 18.228 1.000 31.069 94 TYR A O 1
ATOM 780 N N . VAL A 1 117 ? -32.377 -89.560 19.892 1.000 31.184 95 VAL A N 1
ATOM 781 C CA . VAL A 1 117 ? -31.591 -88.554 19.196 1.000 35.270 95 VAL A CA 1
ATOM 782 C C . VAL A 1 117 ? -30.147 -89.019 18.956 1.000 34.288 95 VAL A C 1
ATOM 783 O O . VAL A 1 117 ? -29.603 -88.792 17.874 1.000 31.366 95 VAL A O 1
ATOM 787 N N . TYR A 1 118 ? -29.569 -89.759 19.901 1.000 31.343 96 TYR A N 1
ATOM 788 C CA . TYR A 1 118 ? -28.242 -90.307 19.676 1.000 34.072 96 TYR A CA 1
ATOM 789 C C . TYR A 1 118 ? -28.242 -91.116 18.376 1.000 35.817 96 TYR A C 1
ATOM 790 O O . TYR A 1 118 ? -27.333 -90.995 17.559 1.000 34.215 96 TYR A O 1
ATOM 799 N N . PHE A 1 119 ? -29.249 -91.961 18.184 1.000 33.608 97 PHE A N 1
ATOM 800 C CA . PHE A 1 119 ? -29.238 -92.849 17.047 1.000 31.633 97 PHE A CA 1
ATOM 801 C C . PHE A 1 119 ? -29.674 -92.109 15.775 1.000 33.944 97 PHE A C 1
ATOM 802 O O . PHE A 1 119 ? -29.255 -92.499 14.693 1.000 34.996 97 PHE A O 1
ATOM 810 N N . LEU A 1 120 ? -30.514 -91.081 15.891 1.000 33.558 98 LEU A N 1
ATOM 811 C CA . LEU A 1 120 ? -30.782 -90.216 14.759 1.000 34.435 98 LEU A CA 1
ATOM 812 C C . LEU A 1 120 ? -29.492 -89.504 14.362 1.000 37.497 98 LEU A C 1
ATOM 813 O O . LEU A 1 120 ? -29.293 -89.264 13.189 1.000 33.172 98 LEU A O 1
ATOM 818 N N . GLY A 1 121 ? -28.623 -89.185 15.332 1.000 35.592 99 GLY A N 1
ATOM 819 C CA . GLY A 1 121 ? -27.332 -88.571 15.045 1.000 34.965 99 GLY A CA 1
ATOM 820 C C . GLY A 1 121 ? -26.440 -89.533 14.260 1.000 35.563 99 GLY A C 1
ATOM 821 O O . GLY A 1 121 ? -25.807 -89.135 13.279 1.000 36.527 99 GLY A O 1
ATOM 822 N N . LEU A 1 122 ? -26.414 -90.799 14.696 1.000 34.928 100 LEU A N 1
ATOM 823 C CA . LEU A 1 122 ? -25.698 -91.848 13.987 1.000 33.000 100 LEU A CA 1
ATOM 824 C C . LEU A 1 122 ? -26.207 -91.940 12.549 1.000 39.057 100 LEU A C 1
ATOM 825 O O . LEU A 1 122 ? -25.426 -91.980 11.618 1.000 33.704 100 LEU A O 1
ATOM 830 N N . GLU A 1 123 ? -27.532 -91.960 12.379 1.000 35.762 101 GLU A N 1
ATOM 831 C CA . GLU A 1 123 ? -28.124 -92.054 11.059 1.000 36.975 101 GLU A CA 1
ATOM 832 C C . GLU A 1 123 ? -27.656 -90.893 10.195 1.000 39.417 101 GLU A C 1
ATOM 833 O O . GLU A 1 123 ? -27.315 -91.078 9.032 1.000 37.584 101 GLU A O 1
ATOM 839 N N . LYS A 1 124 ? -27.626 -89.689 10.770 1.000 35.480 102 LYS A N 1
ATOM 840 C CA . LYS A 1 124 ? -27.182 -88.540 10.012 1.000 39.358 102 LYS A CA 1
ATOM 841 C C . LYS A 1 124 ? -25.681 -88.609 9.676 1.000 43.054 102 LYS A C 1
ATOM 842 O O . LYS A 1 124 ? -25.280 -88.213 8.583 1.000 39.311 102 LYS A O 1
ATOM 848 N N . VAL A 1 125 ? -24.845 -89.125 10.588 1.000 34.987 103 VAL A N 1
ATOM 849 C CA . VAL A 1 125 ? -23.434 -89.354 10.294 1.000 41.486 103 VAL A CA 1
ATOM 850 C C . VAL A 1 125 ? -23.272 -90.261 9.078 1.000 35.626 103 VAL A C 1
ATOM 851 O O . VAL A 1 125 ? -22.362 -90.081 8.264 1.000 37.700 103 VAL A O 1
ATOM 855 N N . LEU A 1 126 ? -24.147 -91.247 8.936 1.000 36.643 104 LEU A N 1
ATOM 856 C CA . LEU A 1 126 ? -24.070 -92.121 7.768 1.000 41.047 104 LEU A CA 1
ATOM 857 C C . LEU A 1 126 ? -24.297 -91.322 6.480 1.000 38.190 104 LEU A C 1
ATOM 858 O O . LEU A 1 126 ? -23.762 -91.679 5.442 1.000 39.967 104 LEU A O 1
ATOM 863 N N . THR A 1 127 ? -25.046 -90.220 6.509 1.000 41.514 105 THR A N 1
ATOM 864 C CA . THR A 1 127 ? -25.278 -89.485 5.271 1.000 41.193 105 THR A CA 1
ATOM 865 C C . THR A 1 127 ? -24.002 -88.757 4.850 1.000 46.401 105 THR A C 1
ATOM 866 O O . THR A 1 127 ? -23.931 -88.250 3.753 1.000 44.877 105 THR A O 1
ATOM 870 N N . LEU A 1 128 ? -22.983 -88.656 5.710 1.000 43.809 106 LEU A N 1
ATOM 871 C CA . LEU A 1 128 ? -21.761 -87.996 5.299 1.000 42.158 106 LEU A CA 1
ATOM 872 C C . LEU A 1 128 ? -21.075 -88.830 4.223 1.000 41.811 106 LEU A C 1
ATOM 873 O O . LEU A 1 128 ? -20.173 -88.345 3.573 1.000 48.443 106 LEU A O 1
ATOM 878 N N . ASP A 1 129 ? -21.401 -90.118 4.193 1.000 45.408 107 ASP A N 1
ATOM 879 C CA . ASP A 1 129 ? -20.874 -91.066 3.243 1.000 51.075 107 ASP A CA 1
ATOM 880 C C . ASP A 1 129 ? -19.350 -91.044 3.278 1.000 55.760 107 ASP A C 1
ATOM 881 O O . ASP A 1 129 ? -18.717 -90.983 2.243 1.000 52.045 107 ASP A O 1
ATOM 886 N N . HIS A 1 130 ? -18.752 -91.134 4.466 1.000 48.708 108 HIS A N 1
ATOM 887 C CA . HIS A 1 130 ? -17.311 -91.273 4.565 1.000 45.527 108 HIS A CA 1
ATOM 888 C C . HIS A 1 130 ? -17.012 -92.496 5.413 1.000 47.172 108 HIS A C 1
ATOM 889 O O . HIS A 1 130 ? -17.567 -92.656 6.480 1.000 45.020 108 HIS A O 1
ATOM 896 N N . PRO A 1 131 ? -16.142 -93.402 4.932 1.000 50.231 109 PRO A N 1
ATOM 897 C CA . PRO A 1 131 ? -15.910 -94.663 5.626 1.000 51.484 109 PRO A CA 1
ATOM 898 C C . PRO A 1 131 ? -15.380 -94.488 7.051 1.000 49.688 109 PRO A C 1
ATOM 899 O O . PRO A 1 131 ? -15.587 -95.367 7.860 1.000 50.461 109 PRO A O 1
ATOM 903 N N . ASP A 1 132 ? -14.726 -93.364 7.373 1.000 42.947 110 ASP A N 1
ATOM 904 C CA . ASP A 1 132 ? -14.181 -93.182 8.707 1.000 42.767 110 ASP A CA 1
ATOM 905 C C . ASP A 1 132 ? -15.165 -92.501 9.663 1.000 43.443 110 ASP A C 1
ATOM 906 O O . ASP A 1 132 ? -14.887 -92.425 10.848 1.000 42.351 110 ASP A O 1
ATOM 911 N N . ALA A 1 133 ? -16.287 -91.965 9.174 1.000 39.990 111 ALA A N 1
ATOM 912 C CA . ALA A 1 133 ? -17.101 -91.105 10.027 1.000 39.301 111 ALA A CA 1
ATOM 913 C C . ALA A 1 133 ? -17.681 -91.868 11.224 1.000 37.278 111 ALA A C 1
ATOM 914 O O . ALA A 1 133 ? -17.701 -91.337 12.334 1.000 35.492 111 ALA A O 1
ATOM 916 N N . VAL A 1 134 ? -18.164 -93.082 10.987 1.000 35.915 112 VAL A N 1
ATOM 917 C CA . VAL A 1 134 ? -18.800 -93.865 12.019 1.000 39.404 112 VAL A CA 1
ATOM 918 C C . VAL A 1 134 ? -17.793 -94.288 13.073 1.000 41.410 112 VAL A C 1
ATOM 919 O O . VAL A 1 134 ? -18.137 -94.362 14.262 1.000 37.075 112 VAL A O 1
ATOM 923 N N . LYS A 1 135 ? -16.566 -94.584 12.626 1.000 38.868 113 LYS A N 1
ATOM 924 C CA . LYS A 1 135 ? -15.486 -94.956 13.522 1.000 40.924 113 LYS A CA 1
ATOM 925 C C . LYS A 1 135 ? -15.226 -93.800 14.468 1.000 35.444 113 LYS A C 1
ATOM 926 O O . LYS A 1 135 ? -15.113 -93.981 15.672 1.000 38.113 113 LYS A O 1
ATOM 932 N N . LEU A 1 136 ? -15.125 -92.598 13.911 1.000 36.202 114 LEU A N 1
ATOM 933 C CA . LEU A 1 136 ? -14.911 -91.438 14.747 1.000 37.402 114 LEU A CA 1
ATOM 934 C C . LEU A 1 136 ? -16.113 -91.218 15.666 1.000 41.363 114 LEU A C 1
ATOM 935 O O . LEU A 1 136 ? -15.942 -90.944 16.839 1.000 35.388 114 LEU A O 1
ATOM 940 N N . PHE A 1 137 ? -17.335 -91.327 15.149 1.000 36.228 115 PHE A N 1
ATOM 941 C CA . PHE A 1 137 ? -18.493 -91.087 16.005 1.000 37.732 115 PHE A CA 1
ATOM 942 C C . PHE A 1 137 ? -18.497 -92.075 17.173 1.000 33.024 115 PHE A C 1
ATOM 943 O O . PHE A 1 137 ? -18.729 -91.664 18.303 1.000 33.862 115 PHE A O 1
ATOM 951 N N . THR A 1 138 ? -18.201 -93.343 16.890 1.000 32.715 116 THR A N 1
ATOM 952 C CA . THR A 1 138 ? -18.177 -94.389 17.911 1.000 36.525 116 THR A CA 1
ATOM 953 C C . THR A 1 138 ? -17.159 -94.060 18.991 1.000 43.232 116 THR A C 1
ATOM 954 O O . THR A 1 138 ? -17.468 -94.054 20.194 1.000 38.244 116 THR A O 1
ATOM 958 N N . ARG A 1 139 ? -15.943 -93.752 18.549 1.000 39.916 117 ARG A N 1
ATOM 959 C CA . ARG A 1 139 ? -14.881 -93.389 19.474 1.000 40.546 117 ARG A CA 1
ATOM 960 C C . ARG A 1 139 ? -15.302 -92.222 20.371 1.000 35.601 117 ARG A C 1
ATOM 961 O O . ARG A 1 139 ? -15.095 -92.281 21.584 1.000 38.853 117 ARG A O 1
ATOM 969 N N . GLN A 1 140 ? -15.848 -91.160 19.784 1.000 35.832 118 GLN A N 1
ATOM 970 C CA . GLN A 1 140 ? -16.154 -89.947 20.552 1.000 33.733 118 GLN A CA 1
ATOM 971 C C . GLN A 1 140 ? -17.320 -90.182 21.516 1.000 35.629 118 GLN A C 1
ATOM 972 O O . GLN A 1 140 ? -17.271 -89.712 22.647 1.000 36.114 118 GLN A O 1
ATOM 978 N N . LEU A 1 141 ? -18.303 -90.992 21.109 1.000 33.067 119 LEU A N 1
ATOM 979 C CA . LEU A 1 141 ? -19.406 -91.336 21.991 1.000 36.519 119 LEU A CA 1
ATOM 980 C C . LEU A 1 141 ? -18.933 -92.201 23.164 1.000 37.349 119 LEU A C 1
ATOM 981 O O . LEU A 1 141 ? -19.420 -92.056 24.285 1.000 38.897 119 LEU A O 1
ATOM 986 N N . LEU A 1 142 ? -17.974 -93.094 22.903 1.000 35.226 120 LEU A N 1
ATOM 987 C CA . LEU A 1 142 ? -17.406 -93.902 23.959 1.000 37.776 120 LEU A CA 1
ATOM 988 C C . LEU A 1 142 ? -16.638 -93.015 24.950 1.000 35.702 120 LEU A C 1
ATOM 989 O O . LEU A 1 142 ? -16.840 -93.154 26.147 1.000 35.546 120 LEU A O 1
ATOM 994 N N . GLU A 1 143 ? -15.842 -92.059 24.451 1.000 34.896 121 GLU A N 1
ATOM 995 C CA . GLU A 1 143 ? -15.177 -91.076 25.294 1.000 37.943 121 GLU A CA 1
ATOM 996 C C . GLU A 1 143 ? -16.156 -90.279 26.156 1.000 44.340 121 GLU A C 1
ATOM 997 O O . GLU A 1 143 ? -15.891 -90.060 27.361 1.000 38.844 121 GLU A O 1
ATOM 1003 N N . LEU A 1 144 ? -17.229 -89.777 25.507 1.000 40.813 122 LEU A N 1
ATOM 1004 C CA . LEU A 1 144 ? -18.251 -88.987 26.178 1.000 40.931 122 LEU A CA 1
ATOM 1005 C C . LEU A 1 144 ? -18.800 -89.797 27.356 1.000 33.674 122 LEU A C 1
ATOM 1006 O O . LEU A 1 144 ? -18.916 -89.270 28.461 1.000 35.820 122 LEU A O 1
ATOM 1011 N N . HIS A 1 145 ? -19.125 -91.062 27.129 1.000 35.642 123 HIS A N 1
ATOM 1012 C CA . HIS A 1 145 ? -19.719 -91.900 28.165 1.000 34.498 123 HIS A CA 1
ATOM 1013 C C . HIS A 1 145 ? -18.741 -92.239 29.280 1.000 38.106 123 HIS A C 1
ATOM 1014 O O . HIS A 1 145 ? -19.152 -92.419 30.429 1.000 37.549 123 HIS A O 1
ATOM 1021 N N . GLN A 1 146 ? -17.468 -92.388 28.934 1.000 38.177 124 GLN A N 1
ATOM 1022 C CA . GLN A 1 146 ? -16.428 -92.595 29.934 1.000 43.022 124 GLN A CA 1
ATOM 1023 C C . GLN A 1 146 ? -16.331 -91.388 30.864 1.000 38.998 124 GLN A C 1
ATOM 1024 O O . GLN A 1 146 ? -16.332 -91.539 32.087 1.000 38.412 124 GLN A O 1
ATOM 1030 N N . GLY A 1 147 ? -16.281 -90.197 30.276 1.000 40.920 125 GLY A N 1
ATOM 1031 C CA . GLY A 1 147 ? -16.293 -88.954 31.041 1.000 44.200 125 GLY A CA 1
ATOM 1032 C C . GLY A 1 147 ? -17.514 -88.820 31.962 1.000 43.092 125 GLY A C 1
ATOM 1033 O O . GLY A 1 147 ? -17.363 -88.524 33.153 1.000 38.388 125 GLY A O 1
ATOM 1034 N N . GLN A 1 148 ? -18.709 -89.035 31.396 1.000 40.409 126 GLN A N 1
ATOM 1035 C CA . GLN A 1 148 ? -19.953 -88.906 32.119 1.000 39.510 126 GLN A CA 1
ATOM 1036 C C . GLN A 1 148 ? -19.941 -89.907 33.274 1.000 36.483 126 GLN A C 1
ATOM 1037 O O . GLN A 1 148 ? -20.439 -89.598 34.353 1.000 35.487 126 GLN A O 1
ATOM 1043 N N . GLY A 1 149 ? -19.494 -91.137 32.997 1.000 39.646 127 GLY A N 1
ATOM 1044 C CA . GLY A 1 149 ? -19.555 -92.239 33.938 1.000 36.341 127 GLY A CA 1
ATOM 1045 C C . GLY A 1 149 ? -18.652 -91.992 35.152 1.000 37.736 127 GLY A C 1
ATOM 1046 O O . GLY A 1 149 ? -19.033 -92.263 36.291 1.000 36.470 127 GLY A O 1
ATOM 1047 N N . LEU A 1 150 ? -17.498 -91.392 34.923 1.000 34.779 128 LEU A N 1
ATOM 1048 C CA . LEU A 1 150 ? -16.622 -90.974 36.006 1.000 39.889 128 LEU A CA 1
ATOM 1049 C C . LEU A 1 150 ? -17.260 -89.873 36.845 1.000 37.561 128 LEU A C 1
ATOM 1050 O O . LEU A 1 150 ? -17.171 -89.864 38.081 1.000 39.637 128 LEU A O 1
ATOM 1055 N N . ASP A 1 151 ? -17.759 -88.868 36.150 1.000 36.208 129 ASP A N 1
ATOM 1056 C CA . ASP A 1 151 ? -18.444 -87.753 36.781 1.000 38.540 129 ASP A CA 1
ATOM 1057 C C . ASP A 1 151 ? -19.477 -88.298 37.753 1.000 38.313 129 ASP A C 1
ATOM 1058 O O . ASP A 1 151 ? -19.488 -87.936 38.921 1.000 36.881 129 ASP A O 1
ATOM 1063 N N . ILE A 1 152 ? -20.281 -89.242 37.277 1.000 35.506 130 ILE A N 1
ATOM 1064 C CA . ILE A 1 152 ? -21.327 -89.816 38.099 1.000 36.750 130 ILE A CA 1
ATOM 1065 C C . ILE A 1 152 ? -20.731 -90.571 39.282 1.000 36.801 130 ILE A C 1
ATOM 1066 O O . ILE A 1 152 ? -21.228 -90.511 40.398 1.000 36.844 130 ILE A O 1
ATOM 1071 N N . TYR A 1 153 ? -19.724 -91.386 39.006 1.000 37.994 131 TYR A N 1
ATOM 1072 C CA . TYR A 1 153 ? -19.130 -92.221 40.034 1.000 42.710 131 TYR A CA 1
ATOM 1073 C C . TYR A 1 153 ? -18.576 -91.379 41.184 1.000 35.878 131 TYR A C 1
ATOM 1074 O O . TYR A 1 153 ? -18.831 -91.686 42.341 1.000 38.117 131 TYR A O 1
ATOM 1083 N N . TRP A 1 154 ? -17.868 -90.311 40.848 1.000 35.925 132 TRP A N 1
ATOM 1084 C CA . TRP A 1 154 ? -17.319 -89.436 41.864 1.000 38.304 132 TRP A CA 1
ATOM 1085 C C . TRP A 1 154 ? -18.443 -88.847 42.704 1.000 43.603 132 TRP A C 1
ATOM 1086 O O . TRP A 1 154 ? -18.337 -88.772 43.929 1.000 38.972 132 TRP A O 1
ATOM 1097 N N . ARG A 1 155 ? -19.485 -88.357 42.028 1.000 41.094 133 ARG A N 1
ATOM 1098 C CA . ARG A 1 155 ? -20.594 -87.667 42.688 1.000 37.946 133 ARG A CA 1
ATOM 1099 C C . ARG A 1 155 ? -21.322 -88.645 43.608 1.000 35.187 133 ARG A C 1
ATOM 1100 O O . ARG A 1 155 ? -21.574 -88.301 44.734 1.000 37.871 133 ARG A O 1
ATOM 1108 N N . ASP A 1 156 ? -21.606 -89.871 43.136 1.000 37.695 134 ASP A N 1
ATOM 1109 C CA . ASP A 1 156 ? -22.307 -90.854 43.927 1.000 39.972 134 ASP A CA 1
ATOM 1110 C C . ASP A 1 156 ? -21.529 -91.262 45.177 1.000 43.055 134 ASP A C 1
ATOM 1111 O O . ASP A 1 156 ? -22.130 -91.597 46.179 1.000 44.961 134 ASP A O 1
ATOM 1116 N N . ASN A 1 157 ? -20.202 -91.184 45.142 1.000 39.661 135 ASN A N 1
ATOM 1117 C CA . ASN A 1 157 ? -19.377 -91.596 46.254 1.000 39.119 135 ASN A CA 1
ATOM 1118 C C . ASN A 1 157 ? -18.839 -90.399 47.045 1.000 38.052 135 ASN A C 1
ATOM 1119 O O . ASN A 1 157 ? -18.029 -90.610 47.928 1.000 44.463 135 ASN A O 1
ATOM 1124 N N . TYR A 1 158 ? -19.268 -89.160 46.714 1.000 37.173 136 TYR A N 1
ATOM 1125 C CA . TYR A 1 158 ? -18.802 -87.940 47.349 1.000 39.384 136 TYR A CA 1
ATOM 1126 C C . TYR A 1 158 ? -17.270 -87.843 47.292 1.000 42.464 136 TYR A C 1
ATOM 1127 O O . TYR A 1 158 ? -16.661 -87.121 48.067 1.000 40.755 136 TYR A O 1
ATOM 1136 N N . THR A 1 159 ? -16.638 -88.436 46.281 1.000 39.480 137 THR A N 1
ATOM 1137 C CA . THR A 1 159 ? -15.205 -88.292 46.167 1.000 44.157 137 THR A CA 1
ATOM 1138 C C . THR A 1 159 ? -14.923 -87.164 45.196 1.000 39.106 137 THR A C 1
ATOM 1139 O O . THR A 1 159 ? -14.923 -87.407 43.998 1.000 54.105 137 THR A O 1
ATOM 1143 N N . CYS A 1 160 ? -14.588 -86.000 45.760 1.000 35.860 138 CYS A N 1
ATOM 1144 C CA . CYS A 1 160 ? -14.305 -84.781 45.040 1.000 40.403 138 CYS A CA 1
ATOM 1145 C C . CYS A 1 160 ? -13.052 -84.981 44.181 1.000 45.932 138 CYS A C 1
ATOM 1146 O O . CYS A 1 160 ? -11.972 -85.220 44.702 1.000 45.276 138 CYS A O 1
ATOM 1149 N N . PRO A 1 161 ? -13.127 -84.844 42.841 1.000 44.920 139 PRO A N 1
ATOM 1150 C CA . PRO A 1 161 ? -11.919 -84.978 42.035 1.000 42.876 139 PRO A CA 1
ATOM 1151 C C . PRO A 1 161 ? -10.919 -83.872 42.357 1.000 38.624 139 PRO A C 1
ATOM 1152 O O . PRO A 1 161 ? -11.295 -82.765 42.728 1.000 39.516 139 PRO A O 1
ATOM 1156 N N . THR A 1 162 ? -9.637 -84.150 42.128 1.000 39.176 140 THR A N 1
ATOM 1157 C CA . THR A 1 162 ? -8.644 -83.088 42.095 1.000 42.165 140 THR A CA 1
ATOM 1158 C C . THR A 1 162 ? -8.848 -82.299 40.825 1.000 39.821 140 THR A C 1
ATOM 1159 O O . THR A 1 162 ? -9.558 -82.722 39.903 1.000 39.923 140 THR A O 1
ATOM 1163 N N . GLU A 1 163 ? -8.189 -81.152 40.795 1.000 43.425 141 GLU A N 1
ATOM 1164 C CA . GLU A 1 163 ? -8.190 -80.292 39.636 1.000 48.563 141 GLU A CA 1
ATOM 1165 C C . GLU A 1 163 ? -7.763 -81.096 38.406 1.000 51.317 141 GLU A C 1
ATOM 1166 O O . GLU A 1 163 ? -8.403 -81.016 37.358 1.000 43.735 141 GLU A O 1
ATOM 1172 N N . GLU A 1 164 ? -6.734 -81.926 38.561 1.000 44.279 142 GLU A N 1
ATOM 1173 C CA . GLU A 1 164 ? -6.195 -82.641 37.426 1.000 48.815 142 GLU A CA 1
ATOM 1174 C C . GLU A 1 164 ? -7.141 -83.744 36.981 1.000 40.637 142 GLU A C 1
ATOM 1175 O O . GLU A 1 164 ? -7.261 -84.012 35.792 1.000 41.194 142 GLU A O 1
ATOM 1181 N N . GLU A 1 165 ? -7.757 -84.441 37.930 1.000 42.278 143 GLU A N 1
ATOM 1182 C CA . GLU A 1 165 ? -8.723 -85.481 37.579 1.000 40.829 143 GLU A CA 1
ATOM 1183 C C . GLU A 1 165 ? -9.927 -84.866 36.870 1.000 36.005 143 GLU A C 1
ATOM 1184 O O . GLU A 1 165 ? -10.424 -85.415 35.901 1.000 38.816 143 GLU A O 1
ATOM 1190 N N . TYR A 1 166 ? -10.373 -83.703 37.365 1.000 37.361 144 TYR A N 1
ATOM 1191 C CA . TYR A 1 166 ? -11.521 -83.031 36.812 1.000 39.949 144 TYR A CA 1
ATOM 1192 C C . TYR A 1 166 ? -11.262 -82.665 35.345 1.000 41.002 144 TYR A C 1
ATOM 1193 O O . TYR A 1 166 ? -12.086 -82.904 34.471 1.000 37.728 144 TYR A O 1
ATOM 1202 N N . LYS A 1 167 ? -10.111 -82.063 35.095 1.000 42.558 145 LYS A N 1
ATOM 1203 C CA . LYS A 1 167 ? -9.697 -81.666 33.761 1.000 44.138 145 LYS A CA 1
ATOM 1204 C C . LYS A 1 167 ? -9.674 -82.842 32.799 1.000 39.697 145 LYS A C 1
ATOM 1205 O O . LYS A 1 167 ? -10.181 -82.718 31.688 1.000 38.496 145 LYS A O 1
ATOM 1211 N N . ALA A 1 168 ? -9.076 -83.962 33.208 1.000 37.575 146 ALA A N 1
ATOM 1212 C CA . ALA A 1 168 ? -9.012 -85.121 32.346 1.000 43.158 146 ALA A CA 1
ATOM 1213 C C . ALA A 1 168 ? -10.424 -85.595 32.023 1.000 43.185 146 ALA A C 1
ATOM 1214 O O . ALA A 1 168 ? -10.741 -85.922 30.873 1.000 42.513 146 ALA A O 1
ATOM 1216 N N . MET A 1 169 ? -11.294 -85.608 33.045 1.000 40.171 147 MET A N 1
ATOM 1217 C CA . MET A 1 169 ? -12.679 -86.044 32.848 1.000 36.372 147 MET A CA 1
ATOM 1218 C C . MET A 1 169 ? -13.395 -85.089 31.885 1.000 36.708 147 MET A C 1
ATOM 1219 O O . MET A 1 169 ? -14.110 -85.508 31.008 1.000 38.812 147 MET A O 1
ATOM 1224 N N . VAL A 1 170 ? -13.183 -83.785 32.049 1.000 35.025 148 VAL A N 1
ATOM 1225 C CA . VAL A 1 170 ? -13.853 -82.786 31.246 1.000 41.213 148 VAL A CA 1
ATOM 1226 C C . VAL A 1 170 ? -13.465 -82.909 29.773 1.000 43.715 148 VAL A C 1
ATOM 1227 O O . VAL A 1 170 ? -14.295 -82.704 28.891 1.000 37.465 148 VAL A O 1
ATOM 1231 N N . LEU A 1 171 ? -12.196 -83.181 29.508 1.000 42.895 149 LEU A N 1
ATOM 1232 C CA . LEU A 1 171 ? -11.716 -83.361 28.149 1.000 47.264 149 LEU A CA 1
ATOM 1233 C C . LEU A 1 171 ? -12.400 -84.542 27.471 1.000 41.881 149 LEU A C 1
ATOM 1234 O O . LEU A 1 171 ? -12.667 -84.467 26.294 1.000 44.525 149 LEU A O 1
ATOM 1239 N N . GLN A 1 172 ? -12.796 -85.572 28.216 1.000 44.049 150 GLN A N 1
ATOM 1240 C CA . GLN A 1 172 ? -13.646 -86.616 27.673 1.000 42.800 150 GLN A CA 1
ATOM 1241 C C . GLN A 1 172 ? -15.106 -86.169 27.542 1.000 46.656 150 GLN A C 1
ATOM 1242 O O . GLN A 1 172 ? -15.686 -86.310 26.490 1.000 47.985 150 GLN A O 1
ATOM 1248 N N . LYS A 1 173 ? -15.708 -85.673 28.619 1.000 45.739 151 LYS A N 1
ATOM 1249 C CA . LYS A 1 173 ? -17.146 -85.443 28.710 1.000 50.270 151 LYS A CA 1
ATOM 1250 C C . LYS A 1 173 ? -17.562 -84.238 27.868 1.000 50.934 151 LYS A C 1
ATOM 1251 O O . LYS A 1 173 ? -18.704 -84.213 27.422 1.000 49.764 151 LYS A O 1
ATOM 1257 N N . THR A 1 174 ? -16.691 -83.216 27.763 1.000 52.124 152 THR A N 1
ATOM 1258 C CA . THR A 1 174 ? -16.993 -81.973 27.053 1.000 56.674 152 THR A CA 1
ATOM 1259 C C . THR A 1 174 ? -16.201 -81.928 25.757 1.000 57.548 152 THR A C 1
ATOM 1260 O O . THR A 1 174 ? -16.723 -81.565 24.695 1.000 55.810 152 THR A O 1
ATOM 1264 N N . GLY A 1 175 ? -14.929 -82.312 25.838 1.000 51.448 153 GLY A N 1
ATOM 1265 C CA . GLY A 1 175 ? -14.076 -82.276 24.651 1.000 51.642 153 GLY A CA 1
ATOM 1266 C C . GLY A 1 175 ? -14.415 -83.350 23.621 1.000 47.741 153 GLY A C 1
ATOM 1267 O O . GLY A 1 175 ? -14.145 -83.170 22.447 1.000 57.042 153 GLY A O 1
ATOM 1268 N N . GLY A 1 176 ? -14.960 -84.490 24.069 1.000 47.088 154 GLY A N 1
ATOM 1269 C CA . GLY A 1 176 ? -15.467 -85.557 23.214 1.000 46.912 154 GLY A CA 1
ATOM 1270 C C . GLY A 1 176 ? -16.313 -85.036 22.038 1.000 54.739 154 GLY A C 1
ATOM 1271 O O . GLY A 1 176 ? -16.138 -85.469 20.915 1.000 49.730 154 GLY A O 1
ATOM 1272 N N . LEU A 1 177 ? -17.214 -84.082 22.277 1.000 43.241 155 LEU A N 1
ATOM 1273 C CA . LEU A 1 177 ? -18.113 -83.596 21.253 1.000 47.217 155 LEU A CA 1
ATOM 1274 C C . LEU A 1 177 ? -17.426 -82.560 20.374 1.000 44.278 155 LEU A C 1
ATOM 1275 O O . LEU A 1 177 ? -17.725 -82.467 19.189 1.000 44.007 155 LEU A O 1
ATOM 1280 N N . PHE A 1 178 ? -16.556 -81.742 20.975 1.000 43.474 156 PHE A N 1
ATOM 1281 C CA . PHE A 1 178 ? -15.759 -80.781 20.211 1.000 42.730 156 PHE A CA 1
ATOM 1282 C C . PHE A 1 178 ? -14.857 -81.517 19.233 1.000 39.323 156 PHE A C 1
ATOM 1283 O O . PHE A 1 178 ? -14.726 -81.112 18.070 1.000 42.506 156 PHE A O 1
ATOM 1291 N N . GLY A 1 179 ? -14.302 -82.609 19.723 1.000 37.448 157 GLY A N 1
ATOM 1292 C CA . GLY A 1 179 ? -13.443 -83.499 18.969 1.000 40.651 157 GLY A CA 1
ATOM 1293 C C . GLY A 1 179 ? -14.211 -84.148 17.834 1.000 43.772 157 GLY A C 1
ATOM 1294 O O . GLY A 1 179 ? -13.635 -84.404 16.791 1.000 42.411 157 GLY A O 1
ATOM 1295 N N . LEU A 1 180 ? -15.503 -84.441 18.053 1.000 37.922 158 LEU A N 1
ATOM 1296 C CA . LEU A 1 180 ? -16.295 -85.078 17.028 1.000 38.101 158 LEU A CA 1
ATOM 1297 C C . LEU A 1 180 ? -16.509 -84.095 15.878 1.000 34.153 158 LEU A C 1
ATOM 1298 O O . LEU A 1 180 ? -16.334 -84.461 14.724 1.000 36.902 158 LEU A O 1
ATOM 1303 N N . ALA A 1 181 ? -16.874 -82.861 16.206 1.000 32.417 159 ALA A N 1
ATOM 1304 C CA . ALA A 1 181 ? -17.206 -81.884 15.200 1.000 35.673 159 ALA A CA 1
ATOM 1305 C C . ALA A 1 181 ? -15.979 -81.657 14.330 1.000 38.438 159 ALA A C 1
ATOM 1306 O O . ALA A 1 181 ? -16.029 -81.743 13.108 1.000 35.085 159 ALA A O 1
ATOM 1308 N N . VAL A 1 182 ? -14.861 -81.333 14.994 1.000 33.621 160 VAL A N 1
ATOM 1309 C CA . VAL A 1 182 ? -13.667 -80.976 14.254 1.000 35.686 160 VAL A CA 1
ATOM 1310 C C . VAL A 1 182 ? -13.094 -82.182 13.532 1.000 34.529 160 VAL A C 1
ATOM 1311 O O . VAL A 1 182 ? -12.619 -82.073 12.402 1.000 37.179 160 VAL A O 1
ATOM 1315 N N . GLY A 1 183 ? -13.128 -83.342 14.166 1.000 35.598 161 GLY A N 1
ATOM 1316 C CA . GLY A 1 183 ? -12.635 -84.559 13.525 1.000 37.965 161 GLY A CA 1
ATOM 1317 C C . GLY A 1 183 ? -13.447 -84.933 12.279 1.000 41.247 161 GLY A C 1
ATOM 1318 O O . GLY A 1 183 ? -12.892 -85.448 11.302 1.000 38.659 161 GLY A O 1
ATOM 1319 N N . LEU A 1 184 ? -14.776 -84.746 12.337 1.000 38.289 162 LEU A N 1
ATOM 1320 C CA . LEU A 1 184 ? -15.624 -85.002 11.188 1.000 38.563 162 LEU A CA 1
ATOM 1321 C C . LEU A 1 184 ? -15.269 -83.974 10.116 1.000 33.241 162 LEU A C 1
ATOM 1322 O O . LEU A 1 184 ? -15.131 -84.339 8.961 1.000 35.387 162 LEU A O 1
ATOM 1327 N N . MET A 1 185 ? -15.086 -82.711 10.494 1.000 33.682 163 MET A N 1
ATOM 1328 C CA . MET A 1 185 ? -14.623 -81.710 9.545 1.000 33.005 163 MET A CA 1
ATOM 1329 C C . MET A 1 185 ? -13.298 -82.124 8.880 1.000 40.817 163 MET A C 1
ATOM 1330 O O . MET A 1 185 ? -13.118 -81.910 7.693 1.000 39.415 163 MET A O 1
ATOM 1335 N N . GLN A 1 186 ? -12.361 -82.698 9.632 1.000 39.888 164 GLN A N 1
ATOM 1336 C CA . GLN A 1 186 ? -11.040 -83.063 9.137 1.000 38.272 164 GLN A CA 1
ATOM 1337 C C . GLN A 1 186 ? -11.161 -84.172 8.094 1.000 43.873 164 GLN A C 1
ATOM 1338 O O . GLN A 1 186 ? -10.329 -84.308 7.218 1.000 38.850 164 GLN A O 1
ATOM 1344 N N . LEU A 1 187 ? -12.219 -84.976 8.170 1.000 39.571 165 LEU A N 1
ATOM 1345 C CA . LEU A 1 187 ? -12.474 -85.964 7.128 1.000 37.211 165 LEU A CA 1
ATOM 1346 C C . LEU A 1 187 ? -12.757 -85.305 5.776 1.000 35.282 165 LEU A C 1
ATOM 1347 O O . LEU A 1 187 ? -12.604 -85.958 4.779 1.000 39.106 165 LEU A O 1
ATOM 1352 N N . PHE A 1 188 ? -13.208 -84.049 5.746 1.000 35.006 166 PHE A N 1
ATOM 1353 C CA . PHE A 1 188 ? -13.588 -83.362 4.523 1.000 36.090 166 PHE A CA 1
ATOM 1354 C C . PHE A 1 188 ? -12.689 -82.163 4.278 1.000 34.733 166 PHE A C 1
ATOM 1355 O O . PHE A 1 188 ? -13.174 -81.132 3.816 1.000 38.405 166 PHE A O 1
ATOM 1363 N N . SER A 1 189 ? -11.401 -82.288 4.634 1.000 36.007 167 SER A N 1
ATOM 1364 C CA . SER A 1 189 ? -10.471 -81.164 4.554 1.000 36.667 167 SER A CA 1
ATOM 1365 C C . SER A 1 189 ? -9.037 -81.671 4.414 1.000 39.389 167 SER A C 1
ATOM 1366 O O . SER A 1 189 ? -8.622 -82.634 5.066 1.000 38.199 167 SER A O 1
ATOM 1369 N N . ASP A 1 190 ? -8.280 -80.962 3.582 1.000 42.814 168 ASP A N 1
ATOM 1370 C CA . ASP A 1 190 ? -6.852 -81.225 3.410 1.000 42.929 168 ASP A CA 1
ATOM 1371 C C . ASP A 1 190 ? -6.035 -80.407 4.419 1.000 42.305 168 ASP A C 1
ATOM 1372 O O . ASP A 1 190 ? -4.826 -80.378 4.322 1.000 42.701 168 ASP A O 1
ATOM 1377 N N . TYR A 1 191 ? -6.684 -79.657 5.311 1.000 41.952 169 TYR A N 1
ATOM 1378 C CA . TYR A 1 191 ? -6.002 -78.911 6.349 1.000 43.095 169 TYR A CA 1
ATOM 1379 C C . TYR A 1 191 ? -5.466 -79.892 7.372 1.000 39.269 169 TYR A C 1
ATOM 1380 O O . TYR A 1 191 ? -6.236 -80.611 7.983 1.000 46.573 169 TYR A O 1
ATOM 1389 N N . LYS A 1 192 ? -4.155 -79.834 7.598 1.000 41.392 170 LYS A N 1
ATOM 1390 C CA . LYS A 1 192 ? -3.463 -80.888 8.318 1.000 47.149 170 LYS A CA 1
ATOM 1391 C C . LYS A 1 192 ? -2.794 -80.407 9.605 1.000 41.850 170 LYS A C 1
ATOM 1392 O O . LYS A 1 192 ? -2.138 -81.210 10.240 1.000 47.498 170 LYS A O 1
ATOM 1398 N N . GLU A 1 193 ? -3.003 -79.157 10.012 1.000 40.231 171 GLU A N 1
ATOM 1399 C CA . GLU A 1 193 ? -2.367 -78.684 11.230 1.000 40.099 171 GLU A CA 1
ATOM 1400 C C . GLU A 1 193 ? -3.001 -79.396 12.418 1.000 39.384 171 GLU A C 1
ATOM 1401 O O . GLU A 1 193 ? -4.200 -79.697 12.411 1.000 38.904 171 GLU A O 1
ATOM 1407 N N . ASP A 1 194 ? -2.193 -79.598 13.462 1.000 39.893 172 ASP A N 1
ATOM 1408 C CA . ASP A 1 194 ? -2.680 -80.206 14.691 1.000 39.458 172 ASP A CA 1
ATOM 1409 C C . ASP A 1 194 ? -3.580 -79.224 15.432 1.000 33.006 172 ASP A C 1
ATOM 1410 O O . ASP A 1 194 ? -3.118 -78.183 15.900 1.000 34.838 172 ASP A O 1
ATOM 1415 N N . LEU A 1 195 ? -4.868 -79.562 15.544 1.000 36.849 173 LEU A N 1
ATOM 1416 C CA . LEU A 1 195 ? -5.824 -78.705 16.253 1.000 34.674 173 LEU A CA 1
ATOM 1417 C C . LEU A 1 195 ? -6.141 -79.211 17.660 1.000 33.856 173 LEU A C 1
ATOM 1418 O O . LEU A 1 195 ? -6.899 -78.580 18.387 1.000 34.451 173 LEU A O 1
ATOM 1423 N N . LYS A 1 196 ? -5.545 -80.326 18.065 1.000 36.011 174 LYS A N 1
ATOM 1424 C CA . LYS A 1 196 ? -5.863 -80.935 19.349 1.000 37.223 174 LYS A CA 1
ATOM 1425 C C . LYS A 1 196 ? -5.471 -80.034 20.511 1.000 36.711 174 LYS A C 1
ATOM 1426 O O . LYS A 1 196 ? -6.269 -79.874 21.435 1.000 37.482 174 LYS A O 1
ATOM 1432 N N . PRO A 1 197 ? -4.290 -79.387 20.543 1.000 38.732 175 PRO A N 1
ATOM 1433 C CA . PRO A 1 197 ? -3.975 -78.532 21.691 1.000 37.759 175 PRO A CA 1
ATOM 1434 C C . PRO A 1 197 ? -5.010 -77.426 21.889 1.000 36.241 175 PRO A C 1
ATOM 1435 O O . PRO A 1 197 ? -5.503 -77.202 22.994 1.000 34.745 175 PRO A O 1
ATOM 1439 N N . LEU A 1 198 ? -5.372 -76.776 20.792 1.000 33.933 176 LEU A N 1
ATOM 1440 C CA . LEU A 1 198 ? -6.344 -75.698 20.831 1.000 36.180 176 LEU A CA 1
ATOM 1441 C C . LEU A 1 198 ? -7.708 -76.233 21.283 1.000 34.801 176 LEU A C 1
ATOM 1442 O O . LEU A 1 198 ? -8.386 -75.612 22.102 1.000 35.895 176 LEU A O 1
ATOM 1447 N N . LEU A 1 199 ? -8.101 -77.390 20.759 1.000 36.205 177 LEU A N 1
ATOM 1448 C CA . LEU A 1 199 ? -9.358 -78.008 21.167 1.000 39.050 177 LEU A CA 1
ATOM 1449 C C . LEU A 1 199 ? -9.364 -78.334 22.646 1.000 39.368 177 LEU A C 1
ATOM 1450 O O . LEU A 1 199 ? -10.371 -78.126 23.298 1.000 35.273 177 LEU A O 1
ATOM 1455 N N . ASN A 1 200 ? -8.227 -78.806 23.175 1.000 37.641 178 ASN A N 1
ATOM 1456 C CA . ASN A 1 200 ? -8.131 -79.096 24.598 1.000 37.994 178 ASN A CA 1
ATOM 1457 C C . ASN A 1 200 ? -8.330 -77.828 25.417 1.000 38.357 178 ASN A C 1
ATOM 1458 O O . ASN A 1 200 ? -9.102 -77.825 26.368 1.000 39.327 178 ASN A O 1
ATOM 1463 N N . THR A 1 201 ? -7.651 -76.754 25.005 1.000 37.319 179 THR A N 1
ATOM 1464 C CA . THR A 1 201 ? -7.771 -75.492 25.692 1.000 38.125 179 THR A CA 1
ATOM 1465 C C . THR A 1 201 ? -9.230 -75.036 25.658 1.000 38.398 179 THR A C 1
ATOM 1466 O O . THR A 1 201 ? -9.770 -74.566 26.651 1.000 35.913 179 THR A O 1
ATOM 1470 N N . LEU A 1 202 ? -9.845 -75.102 24.471 1.000 37.485 180 LEU A N 1
ATOM 1471 C CA . LEU A 1 202 ? -11.189 -74.586 24.318 1.000 37.514 180 LEU A CA 1
ATOM 1472 C C . LEU A 1 202 ? -12.168 -75.425 25.139 1.000 36.362 180 LEU A C 1
ATOM 1473 O O . LEU A 1 202 ? -13.069 -74.845 25.723 1.000 37.376 180 LEU A O 1
ATOM 1478 N N . GLY A 1 203 ? -11.996 -76.747 25.174 1.000 36.757 181 GLY A N 1
ATOM 1479 C CA . GLY A 1 203 ? -12.908 -77.601 25.916 1.000 37.624 181 GLY A CA 1
ATOM 1480 C C . GLY A 1 203 ? -12.859 -77.271 27.413 1.000 43.889 181 GLY A C 1
ATOM 1481 O O . GLY A 1 203 ? -13.884 -77.175 28.082 1.000 37.388 181 GLY A O 1
ATOM 1482 N N . LEU A 1 204 ? -11.647 -77.106 27.948 1.000 38.959 182 LEU A N 1
ATOM 1483 C CA . LEU A 1 204 ? -11.473 -76.721 29.336 1.000 37.429 182 LEU A CA 1
ATOM 1484 C C . LEU A 1 204 ? -12.066 -75.353 29.605 1.000 40.792 182 LEU A C 1
ATOM 1485 O O . LEU A 1 204 ? -12.702 -75.150 30.632 1.000 38.232 182 LEU A O 1
ATOM 1490 N N . PHE A 1 205 ? -11.792 -74.418 28.697 1.000 38.489 183 PHE A N 1
ATOM 1491 C CA . PHE A 1 205 ? -12.278 -73.056 28.823 1.000 41.427 183 PHE A CA 1
ATOM 1492 C C . PHE A 1 205 ? -13.798 -73.058 28.911 1.000 39.871 183 PHE A C 1
ATOM 1493 O O . PHE A 1 205 ? -14.359 -72.442 29.807 1.000 39.726 183 PHE A O 1
ATOM 1501 N N . PHE A 1 206 ? -14.472 -73.715 27.967 1.000 39.739 184 PHE A N 1
ATOM 1502 C CA . PHE A 1 206 ? -15.921 -73.673 27.917 1.000 42.423 184 PHE A CA 1
ATOM 1503 C C . PHE A 1 206 ? -16.491 -74.299 29.183 1.000 42.475 184 PHE A C 1
ATOM 1504 O O . PHE A 1 206 ? -17.491 -73.804 29.690 1.000 41.066 184 PHE A O 1
ATOM 1512 N N . GLN A 1 207 ? -15.940 -75.436 29.613 1.000 40.902 185 GLN A N 1
ATOM 1513 C CA . GLN A 1 207 ? -16.471 -76.138 30.765 1.000 39.935 185 GLN A CA 1
ATOM 1514 C C . GLN A 1 207 ? -16.319 -75.264 32.007 1.000 42.815 185 GLN A C 1
ATOM 1515 O O . GLN A 1 207 ? -17.246 -75.168 32.813 1.000 37.672 185 GLN A O 1
ATOM 1521 N N . ILE A 1 208 ? -15.114 -74.718 32.207 1.000 38.320 186 ILE A N 1
ATOM 1522 C CA . ILE A 1 208 ? -14.830 -73.997 33.430 1.000 38.888 186 ILE A CA 1
ATOM 1523 C C . ILE A 1 208 ? -15.645 -72.707 33.427 1.000 43.730 186 ILE A C 1
ATOM 1524 O O . ILE A 1 208 ? -16.123 -72.269 34.470 1.000 40.855 186 ILE A O 1
ATOM 1529 N N . ARG A 1 209 ? -15.839 -72.124 32.245 1.000 38.220 187 ARG A N 1
ATOM 1530 C CA . ARG A 1 209 ? -16.644 -70.920 32.129 1.000 41.017 187 ARG A CA 1
ATOM 1531 C C . ARG A 1 209 ? -18.092 -71.244 32.497 1.000 41.611 187 ARG A C 1
ATOM 1532 O O . ARG A 1 209 ? -18.749 -70.439 33.128 1.000 40.457 187 ARG A O 1
ATOM 1540 N N . ASP A 1 210 ? -18.593 -72.402 32.080 1.000 38.871 188 ASP A N 1
ATOM 1541 C CA . ASP A 1 210 ? -19.935 -72.825 32.462 1.000 46.197 188 ASP A CA 1
ATOM 1542 C C . ASP A 1 210 ? -20.034 -73.007 33.980 1.000 48.834 188 ASP A C 1
ATOM 1543 O O . ASP A 1 210 ? -21.020 -72.593 34.593 1.000 43.881 188 ASP A O 1
ATOM 1548 N N . ASP A 1 211 ? -19.028 -73.683 34.560 1.000 42.259 189 ASP A N 1
ATOM 1549 C CA . ASP A 1 211 ? -18.938 -73.899 35.989 1.000 42.638 189 ASP A CA 1
ATOM 1550 C C . ASP A 1 211 ? -19.050 -72.539 36.684 1.000 48.622 189 ASP A C 1
ATOM 1551 O O . ASP A 1 211 ? -19.810 -72.363 37.620 1.000 44.812 189 ASP A O 1
ATOM 1556 N N . TYR A 1 212 ? -18.278 -71.565 36.214 1.000 45.910 190 TYR A N 1
ATOM 1557 C CA . TYR A 1 212 ? -18.283 -70.235 36.784 1.000 46.565 190 TYR A CA 1
ATOM 1558 C C . TYR A 1 212 ? -19.640 -69.560 36.619 1.000 51.402 190 TYR A C 1
ATOM 1559 O O . TYR A 1 212 ? -20.156 -68.951 37.554 1.000 46.341 190 TYR A O 1
ATOM 1568 N N . ALA A 1 213 ? -20.220 -69.674 35.430 1.000 48.717 191 ALA A N 1
ATOM 1569 C CA . ALA A 1 213 ? -21.469 -68.976 35.150 1.000 54.725 191 ALA A CA 1
ATOM 1570 C C . ALA A 1 213 ? -22.573 -69.532 36.038 1.000 53.846 191 ALA A C 1
ATOM 1571 O O . ALA A 1 213 ? -23.395 -68.784 36.527 1.000 52.840 191 ALA A O 1
ATOM 1573 N N . ASN A 1 214 ? -22.575 -70.843 36.215 1.000 47.049 192 ASN A N 1
ATOM 1574 C CA . ASN A 1 214 ? -23.581 -71.499 37.020 1.000 49.149 192 ASN A CA 1
ATOM 1575 C C . ASN A 1 214 ? -23.500 -71.066 38.480 1.000 50.049 192 ASN A C 1
ATOM 1576 O O . ASN A 1 214 ? -24.511 -71.016 39.152 1.000 58.214 192 ASN A O 1
ATOM 1581 N N . LEU A 1 215 ? -22.311 -70.778 39.004 1.000 47.373 193 LEU A N 1
ATOM 1582 C CA . LEU A 1 215 ? -22.201 -70.637 40.444 1.000 52.574 193 LEU A CA 1
ATOM 1583 C C . LEU A 1 215 ? -21.942 -69.211 40.894 1.000 52.148 193 LEU A C 1
ATOM 1584 O O . LEU A 1 215 ? -21.957 -68.992 42.088 1.000 54.481 193 LEU A O 1
ATOM 1589 N N . HIS A 1 216 ? -21.588 -68.292 40.000 1.000 57.000 194 HIS A N 1
ATOM 1590 C CA . HIS A 1 216 ? -21.265 -66.933 40.408 1.000 68.289 194 HIS A CA 1
ATOM 1591 C C . HIS A 1 216 ? -22.521 -66.060 40.342 1.000 74.086 194 HIS A C 1
ATOM 1592 O O . HIS A 1 216 ? -23.247 -66.131 39.353 1.000 85.210 194 HIS A O 1
ATOM 1599 N N . SER A 1 217 ? -22.757 -65.230 41.376 1.000 95.479 195 SER A N 1
ATOM 1600 C CA . SER A 1 217 ? -23.936 -64.365 41.446 1.000 101.583 195 SER A CA 1
ATOM 1601 C C . SER A 1 217 ? -23.567 -62.910 41.100 1.000 95.483 195 SER A C 1
ATOM 1602 O O . SER A 1 217 ? -22.618 -62.381 41.730 1.000 101.133 195 SER A O 1
ATOM 1604 N N . ASN A 1 223 ? -23.781 -67.589 46.807 1.000 119.251 201 ASN A N 1
ATOM 1605 C CA . ASN A 1 223 ? -23.400 -68.705 47.718 1.000 112.279 201 ASN A CA 1
ATOM 1606 C C . ASN A 1 223 ? -24.410 -69.853 47.604 1.000 102.822 201 ASN A C 1
ATOM 1607 O O . ASN A 1 223 ? -24.034 -70.983 47.890 1.000 101.757 201 ASN A O 1
ATOM 1609 N N . LYS A 1 224 ? -25.645 -69.601 47.116 1.000 97.979 202 LYS A N 1
ATOM 1610 C CA . LYS A 1 224 ? -26.756 -70.544 47.228 1.000 88.930 202 LYS A CA 1
ATOM 1611 C C . LYS A 1 224 ? -26.538 -71.826 46.402 1.000 74.804 202 LYS A C 1
ATOM 1612 O O . LYS A 1 224 ? -26.507 -72.916 46.988 1.000 64.960 202 LYS A O 1
ATOM 1614 N N . SER A 1 225 ? -26.375 -71.724 45.066 1.000 66.068 203 SER A N 1
ATOM 1615 C CA . SER A 1 225 ? -26.009 -72.882 44.240 1.000 62.393 203 SER A CA 1
ATOM 1616 C C . SER A 1 225 ? -24.674 -73.492 44.672 1.000 53.805 203 SER A C 1
ATOM 1617 O O . SER A 1 225 ? -24.529 -74.708 44.697 1.000 53.217 203 SER A O 1
ATOM 1620 N N . PHE A 1 226 ? -23.714 -72.634 45.039 1.000 55.756 204 PHE A N 1
ATOM 1621 C CA . PHE A 1 226 ? -22.403 -73.073 45.466 1.000 53.133 204 PHE A CA 1
ATOM 1622 C C . PHE A 1 226 ? -22.526 -74.006 46.670 1.000 55.246 204 PHE A C 1
ATOM 1623 O O . PHE A 1 226 ? -21.968 -75.101 46.678 1.000 48.383 204 PHE A O 1
ATOM 1631 N N . CYS A 1 227 ? -23.242 -73.582 47.715 1.000 52.412 205 CYS A N 1
ATOM 1632 C CA . CYS A 1 227 ? -23.366 -74.364 48.946 1.000 51.059 205 CYS A CA 1
ATOM 1633 C C . CYS A 1 227 ? -24.179 -75.642 48.733 1.000 44.790 205 CYS A C 1
ATOM 1634 O O . CYS A 1 227 ? -23.901 -76.700 49.313 1.000 52.391 205 CYS A O 1
ATOM 1637 N N . GLU A 1 228 ? -25.195 -75.543 47.880 1.000 47.782 206 GLU A N 1
ATOM 1638 C CA . GLU A 1 228 ? -26.026 -76.682 47.537 1.000 51.507 206 GLU A CA 1
ATOM 1639 C C . GLU A 1 228 ? -25.179 -77.742 46.847 1.000 51.223 206 GLU A C 1
ATOM 1640 O O . GLU A 1 228 ? -25.265 -78.927 47.174 1.000 47.827 206 GLU A O 1
ATOM 1646 N N . ASP A 1 229 ? -24.380 -77.306 45.857 1.000 50.372 207 ASP A N 1
ATOM 1647 C CA . ASP A 1 229 ? -23.431 -78.207 45.216 1.000 49.015 207 ASP A CA 1
ATOM 1648 C C . ASP A 1 229 ? -22.614 -78.974 46.259 1.000 47.698 207 ASP A C 1
ATOM 1649 O O . ASP A 1 229 ? -22.501 -80.191 46.159 1.000 47.627 207 ASP A O 1
ATOM 1654 N N . LEU A 1 230 ? -22.051 -78.268 47.252 1.000 44.488 208 LEU A N 1
ATOM 1655 C CA . LEU A 1 230 ? -21.164 -78.893 48.217 1.000 47.656 208 LEU A CA 1
ATOM 1656 C C . LEU A 1 230 ? -21.949 -79.908 49.007 1.000 48.117 208 LEU A C 1
ATOM 1657 O O . LEU A 1 230 ? -21.442 -80.979 49.306 1.000 49.287 208 LEU A O 1
ATOM 1662 N N . THR A 1 231 ? -23.176 -79.540 49.360 1.000 46.421 209 THR A N 1
ATOM 1663 C CA . THR A 1 231 ? -24.040 -80.443 50.109 1.000 48.120 209 THR A CA 1
ATOM 1664 C C . THR A 1 231 ? -24.282 -81.738 49.347 1.000 45.362 209 THR A C 1
ATOM 1665 O O . THR A 1 231 ? -24.354 -82.825 49.961 1.000 47.188 209 THR A O 1
ATOM 1669 N N A GLU A 1 232 ? -24.452 -81.613 48.020 0.500 45.279 210 GLU A N 1
ATOM 1670 N N B GLU A 1 232 ? -24.459 -81.608 48.022 0.500 47.083 210 GLU A N 1
ATOM 1671 C CA A GLU A 1 232 ? -24.899 -82.726 47.183 0.500 48.144 210 GLU A CA 1
ATOM 1672 C CA B GLU A 1 232 ? -24.926 -82.720 47.196 0.500 51.310 210 GLU A CA 1
ATOM 1673 C C A GLU A 1 232 ? -23.733 -83.596 46.702 0.500 48.598 210 GLU A C 1
ATOM 1674 C C B GLU A 1 232 ? -23.778 -83.424 46.461 0.500 51.345 210 GLU A C 1
ATOM 1675 O O A GLU A 1 232 ? -23.910 -84.758 46.330 0.500 50.228 210 GLU A O 1
ATOM 1676 O O B GLU A 1 232 ? -24.030 -84.295 45.631 0.500 52.667 210 GLU A O 1
ATOM 1687 N N . GLY A 1 233 ? -22.519 -83.050 46.735 1.000 49.173 211 GLY A N 1
ATOM 1688 C CA . GLY A 1 233 ? -21.391 -83.723 46.103 1.000 48.557 211 GLY A CA 1
ATOM 1689 C C . GLY A 1 233 ? -21.342 -83.407 44.613 1.000 40.016 211 GLY A C 1
ATOM 1690 O O . GLY A 1 233 ? -20.869 -84.209 43.819 1.000 50.160 211 GLY A O 1
ATOM 1691 N N . LYS A 1 234 ? -21.899 -82.258 44.228 1.000 41.498 212 LYS A N 1
ATOM 1692 C CA . LYS A 1 234 ? -21.826 -81.781 42.855 1.000 47.010 212 LYS A CA 1
ATOM 1693 C C . LYS A 1 234 ? -20.525 -80.978 42.685 1.000 45.109 212 LYS A C 1
ATOM 1694 O O . LYS A 1 234 ? -20.346 -79.887 43.236 1.000 53.146 212 LYS A O 1
ATOM 1700 N N . PHE A 1 235 ? -19.605 -81.560 41.942 1.000 39.314 213 PHE A N 1
ATOM 1701 C CA . PHE A 1 235 ? -18.228 -81.063 41.801 1.000 44.313 213 PHE A CA 1
ATOM 1702 C C . PHE A 1 235 ? -18.101 -80.298 40.478 1.000 44.852 213 PHE A C 1
ATOM 1703 O O . PHE A 1 235 ? -18.331 -80.877 39.424 1.000 47.663 213 PHE A O 1
ATOM 1711 N N . SER A 1 236 ? -17.633 -79.049 40.549 1.000 39.495 214 SER A N 1
ATOM 1712 C CA . SER A 1 236 ? -17.307 -78.224 39.395 1.000 42.044 214 SER A CA 1
ATOM 1713 C C . SER A 1 236 ? -16.117 -77.365 39.804 1.000 45.966 214 SER A C 1
ATOM 1714 O O . SER A 1 236 ? -15.642 -77.469 40.927 1.000 40.967 214 SER A O 1
ATOM 1717 N N . PHE A 1 237 ? -15.592 -76.549 38.902 1.000 40.382 215 PHE A N 1
ATOM 1718 C CA . PHE A 1 237 ? -14.273 -76.003 39.141 1.000 40.323 215 PHE A CA 1
ATOM 1719 C C . PHE A 1 237 ? -14.235 -75.215 40.449 1.000 41.757 215 PHE A C 1
ATOM 1720 O O . PHE A 1 237 ? -13.308 -75.387 41.233 1.000 41.196 215 PHE A O 1
ATOM 1728 N N . PRO A 1 238 ? -15.196 -74.308 40.720 1.000 41.769 216 PRO A N 1
ATOM 1729 C CA . PRO A 1 238 ? -15.169 -73.529 41.966 1.000 45.258 216 PRO A CA 1
ATOM 1730 C C . PRO A 1 238 ? -15.276 -74.353 43.254 1.000 42.153 216 PRO A C 1
ATOM 1731 O O . PRO A 1 238 ? -14.541 -74.103 44.198 1.000 43.720 216 PRO A O 1
ATOM 1735 N N . THR A 1 239 ? -16.109 -75.402 43.261 1.000 42.911 217 THR A N 1
ATOM 1736 C CA . THR A 1 239 ? -16.283 -76.197 44.469 1.000 44.394 217 THR A CA 1
ATOM 1737 C C . THR A 1 239 ? -15.090 -77.116 44.669 1.000 42.208 217 THR A C 1
ATOM 1738 O O . THR A 1 239 ? -14.695 -77.370 45.800 1.000 41.656 217 THR A O 1
ATOM 1742 N N . ILE A 1 240 ? -14.460 -77.550 43.584 1.000 42.927 218 ILE A N 1
ATOM 1743 C CA . ILE A 1 240 ? -13.263 -78.364 43.679 1.000 43.061 218 ILE A CA 1
ATOM 1744 C C . ILE A 1 240 ? -12.181 -77.554 44.375 1.000 45.435 218 ILE A C 1
ATOM 1745 O O . ILE A 1 240 ? -11.517 -78.044 45.280 1.000 41.515 218 ILE A O 1
ATOM 1750 N N . HIS A 1 241 ? -11.992 -76.316 43.937 1.000 41.454 219 HIS A N 1
ATOM 1751 C CA . HIS A 1 241 ? -11.006 -75.488 44.587 1.000 45.914 219 HIS A CA 1
ATOM 1752 C C . HIS A 1 241 ? -11.333 -75.321 46.077 1.000 50.676 219 HIS A C 1
ATOM 1753 O O . HIS A 1 241 ? -10.473 -75.478 46.940 1.000 47.153 219 HIS A O 1
ATOM 1760 N N . ALA A 1 242 ? -12.603 -75.033 46.382 1.000 52.151 220 ALA A N 1
ATOM 1761 C CA . ALA A 1 242 ? -13.025 -74.778 47.756 1.000 51.321 220 ALA A CA 1
ATOM 1762 C C . ALA A 1 242 ? -12.784 -75.998 48.645 1.000 49.378 220 ALA A C 1
ATOM 1763 O O . ALA A 1 242 ? -12.345 -75.875 49.773 1.000 54.170 220 ALA A O 1
ATOM 1765 N N . ILE A 1 243 ? -13.081 -77.190 48.142 1.000 47.944 221 ILE A N 1
ATOM 1766 C CA . ILE A 1 243 ? -12.964 -78.390 48.942 1.000 51.485 221 ILE A CA 1
ATOM 1767 C C . ILE A 1 243 ? -11.495 -78.664 49.214 1.000 60.829 221 ILE A C 1
ATOM 1768 O O . ILE A 1 243 ? -11.146 -78.813 50.373 1.000 64.048 221 ILE A O 1
ATOM 1773 N N . TRP A 1 244 ? -10.636 -78.674 48.187 1.000 54.504 222 TRP A N 1
ATOM 1774 C CA . TRP A 1 244 ? -9.235 -79.014 48.402 1.000 55.194 222 TRP A CA 1
ATOM 1775 C C . TRP A 1 244 ? -8.461 -77.881 49.088 1.000 69.388 222 TRP A C 1
ATOM 1776 O O . TRP A 1 244 ? -7.331 -78.075 49.508 1.000 68.872 222 TRP A O 1
ATOM 1787 N N . SER A 1 245 ? -9.054 -76.699 49.226 1.000 66.932 223 SER A N 1
ATOM 1788 C CA . SER A 1 245 ? -8.420 -75.609 49.946 1.000 69.809 223 SER A CA 1
ATOM 1789 C C . SER A 1 245 ? -8.277 -75.853 51.459 1.000 76.696 223 SER A C 1
ATOM 1790 O O . SER A 1 245 ? -7.394 -75.294 52.082 1.000 76.239 223 SER A O 1
ATOM 1793 N N . ARG A 1 246 ? -9.123 -76.667 52.075 1.000 80.849 224 ARG A N 1
ATOM 1794 C CA . ARG A 1 246 ? -9.045 -76.892 53.514 1.000 85.089 224 ARG A CA 1
ATOM 1795 C C . ARG A 1 246 ? -7.970 -77.939 53.822 1.000 86.599 224 ARG A C 1
ATOM 1796 O O . ARG A 1 246 ? -7.854 -78.929 53.101 1.000 78.377 224 ARG A O 1
ATOM 1804 N N . PRO A 1 247 ? -7.140 -77.777 54.887 1.000 93.380 225 PRO A N 1
ATOM 1805 C CA . PRO A 1 247 ? -6.049 -78.720 55.150 1.000 79.246 225 PRO A CA 1
ATOM 1806 C C . PRO A 1 247 ? -6.548 -80.129 55.452 1.000 70.893 225 PRO A C 1
ATOM 1807 O O . PRO A 1 247 ? -5.856 -81.095 55.136 1.000 68.763 225 PRO A O 1
ATOM 1811 N N . GLU A 1 248 ? -7.740 -80.241 56.060 1.000 56.534 226 GLU A N 1
ATOM 1812 C CA . GLU A 1 248 ? -8.276 -81.541 56.429 1.000 51.598 226 GLU A CA 1
ATOM 1813 C C . GLU A 1 248 ? -8.806 -82.247 55.191 1.000 50.290 226 GLU A C 1
ATOM 1814 O O . GLU A 1 248 ? -9.075 -83.442 55.244 1.000 57.050 226 GLU A O 1
ATOM 1820 N N . SER A 1 249 ? -8.852 -81.553 54.043 1.000 51.105 227 SER A N 1
ATOM 1821 C CA . SER A 1 249 ? -9.383 -82.157 52.834 1.000 49.052 227 SER A CA 1
ATOM 1822 C C . SER A 1 249 ? -8.734 -83.477 52.547 1.000 50.825 227 SER A C 1
ATOM 1823 O O . SER A 1 249 ? -9.429 -84.434 52.198 1.000 47.942 227 SER A O 1
ATOM 1826 N N . THR A 1 250 ? -7.396 -83.522 52.637 1.000 44.522 228 THR A N 1
ATOM 1827 C CA . THR A 1 250 ? -6.736 -84.744 52.183 1.000 44.321 228 THR A CA 1
ATOM 1828 C C . THR A 1 250 ? -7.246 -85.939 52.984 1.000 41.690 228 THR A C 1
ATOM 1829 O O . THR A 1 250 ? -7.605 -86.991 52.440 1.000 49.208 228 THR A O 1
ATOM 1833 N N . GLN A 1 251 ? -7.268 -85.782 54.313 1.000 45.455 229 GLN A N 1
ATOM 1834 C CA . GLN A 1 251 ? -7.637 -86.916 55.162 1.000 48.873 229 GLN A CA 1
ATOM 1835 C C . GLN A 1 251 ? -9.138 -87.230 55.014 1.000 39.890 229 GLN A C 1
ATOM 1836 O O . GLN A 1 251 ? -9.520 -88.389 55.040 1.000 42.920 229 GLN A O 1
ATOM 1842 N N . VAL A 1 252 ? -9.979 -86.207 54.779 1.000 44.493 230 VAL A N 1
ATOM 1843 C CA . VAL A 1 252 ? -11.399 -86.470 54.547 1.000 43.248 230 VAL A CA 1
ATOM 1844 C C . VAL A 1 252 ? -11.553 -87.236 53.224 1.000 39.236 230 VAL A C 1
ATOM 1845 O O . VAL A 1 252 ? -12.149 -88.319 53.149 1.000 39.649 230 VAL A O 1
ATOM 1849 N N . GLN A 1 253 ? -10.948 -86.692 52.165 1.000 43.757 231 GLN A N 1
ATOM 1850 C CA . GLN A 1 253 ? -11.060 -87.301 50.851 1.000 45.367 231 GLN A CA 1
ATOM 1851 C C . GLN A 1 253 ? -10.486 -88.699 50.846 1.000 41.835 231 GLN A C 1
ATOM 1852 O O . GLN A 1 253 ? -11.036 -89.560 50.179 1.000 49.070 231 GLN A O 1
ATOM 1858 N N . ASN A 1 254 ? -9.428 -88.954 51.625 1.000 46.990 232 ASN A N 1
ATOM 1859 C CA . ASN A 1 254 ? -8.843 -90.286 51.650 1.000 46.393 232 ASN A CA 1
ATOM 1860 C C . ASN A 1 254 ? -9.784 -91.295 52.293 1.000 44.165 232 ASN A C 1
ATOM 1861 O O . ASN A 1 254 ? -9.903 -92.404 51.806 1.000 48.829 232 ASN A O 1
ATOM 1866 N N . ILE A 1 255 ? -10.485 -90.923 53.370 1.000 43.323 233 ILE A N 1
ATOM 1867 C CA . ILE A 1 255 ? -11.512 -91.833 53.880 1.000 45.928 233 ILE A CA 1
ATOM 1868 C C . ILE A 1 255 ? -12.565 -92.117 52.808 1.000 39.135 233 ILE A C 1
ATOM 1869 O O . ILE A 1 255 ? -12.955 -93.278 52.562 1.000 43.071 233 ILE A O 1
ATOM 1874 N N . LEU A 1 256 ? -13.050 -91.058 52.149 1.000 41.391 234 LEU A N 1
ATOM 1875 C CA . LEU A 1 256 ? -14.124 -91.261 51.171 1.000 43.263 234 LEU A CA 1
ATOM 1876 C C . LEU A 1 256 ? -13.641 -92.114 49.986 1.000 42.154 234 LEU A C 1
ATOM 1877 O O . LEU A 1 256 ? -14.381 -92.945 49.461 1.000 41.580 234 LEU A O 1
ATOM 1882 N N . ARG A 1 257 ? -12.362 -91.966 49.601 1.000 46.135 235 ARG A N 1
ATOM 1883 C CA . ARG A 1 257 ? -11.840 -92.720 48.461 1.000 43.844 235 ARG A CA 1
ATOM 1884 C C . ARG A 1 257 ? -11.550 -94.170 48.819 1.000 47.442 235 ARG A C 1
ATOM 1885 O O . ARG A 1 257 ? -11.763 -95.043 47.983 1.000 49.433 235 ARG A O 1
ATOM 1893 N N . GLN A 1 258 ? -11.269 -94.469 50.091 1.000 52.908 236 GLN A N 1
ATOM 1894 C CA . GLN A 1 258 ? -11.080 -95.871 50.483 1.000 52.169 236 GLN A CA 1
ATOM 1895 C C . GLN A 1 258 ? -12.341 -96.699 50.240 1.000 56.789 236 GLN A C 1
ATOM 1896 O O . GLN A 1 258 ? -12.235 -97.896 50.015 1.000 63.717 236 GLN A O 1
ATOM 1902 N N A ARG A 1 259 ? -13.524 -96.068 50.292 0.500 62.761 237 ARG A N 1
ATOM 1903 N N B ARG A 1 259 ? -13.527 -96.074 50.282 0.500 64.639 237 ARG A N 1
ATOM 1904 C CA A ARG A 1 259 ? -14.789 -96.747 50.017 0.500 66.294 237 ARG A CA 1
ATOM 1905 C CA B ARG A 1 259 ? -14.779 -96.781 50.020 0.500 69.332 237 ARG A CA 1
ATOM 1906 C C A ARG A 1 259 ? -14.935 -97.130 48.540 0.500 65.094 237 ARG A C 1
ATOM 1907 C C B ARG A 1 259 ? -14.939 -97.131 48.537 0.500 66.860 237 ARG A C 1
ATOM 1908 O O A ARG A 1 259 ? -15.862 -97.854 48.201 0.500 79.286 237 ARG A O 1
ATOM 1909 O O B ARG A 1 259 ? -15.879 -97.833 48.187 0.500 80.533 237 ARG A O 1
ATOM 1924 N N . THR A 1 260 ? -14.032 -96.661 47.667 1.000 75.751 238 THR A N 1
ATOM 1925 C CA . THR A 1 260 ? -14.191 -96.793 46.222 1.000 79.086 238 THR A CA 1
ATOM 1926 C C . THR A 1 260 ? -12.915 -97.309 45.565 1.000 87.536 238 THR A C 1
ATOM 1927 O O . THR A 1 260 ? -11.865 -97.343 46.189 1.000 86.079 238 THR A O 1
ATOM 1931 N N . GLU A 1 261 ? -13.011 -97.574 44.253 1.000 96.515 239 GLU A N 1
ATOM 1932 C CA . GLU A 1 261 ? -11.861 -97.825 43.402 1.000 87.955 239 GLU A CA 1
ATOM 1933 C C . GLU A 1 261 ? -11.189 -96.514 43.012 1.000 91.630 239 GLU A C 1
ATOM 1934 O O . GLU A 1 261 ? -10.889 -96.309 41.844 1.000 86.752 239 GLU A O 1
ATOM 1940 N N . ASN A 1 262 ? -10.937 -95.637 43.991 1.000 106.189 240 ASN A N 1
ATOM 1941 C CA . ASN A 1 262 ? -10.283 -94.359 43.757 1.000 107.017 240 ASN A CA 1
ATOM 1942 C C . ASN A 1 262 ? -8.824 -94.416 44.225 1.000 109.197 240 ASN A C 1
ATOM 1943 O O . ASN A 1 262 ? -8.550 -94.832 45.347 1.000 107.892 240 ASN A O 1
ATOM 1948 N N . ILE A 1 263 ? -7.899 -93.939 43.374 1.000 116.878 241 ILE A N 1
ATOM 1949 C CA . ILE A 1 263 ? -6.485 -93.820 43.718 1.000 111.581 241 ILE A CA 1
ATOM 1950 C C . ILE A 1 263 ? -6.303 -92.893 44.945 1.000 106.791 241 ILE A C 1
ATOM 1951 O O . ILE A 1 263 ? -7.162 -91.984 45.167 1.000 77.420 241 ILE A O 1
ATOM 1953 N N . GLU A 1 274 ? -2.861 -72.511 46.920 1.000 98.926 252 GLU A N 1
ATOM 1954 C CA . GLU A 1 274 ? -3.251 -71.213 46.301 1.000 106.411 252 GLU A CA 1
ATOM 1955 C C . GLU A 1 274 ? -4.300 -70.529 47.183 1.000 119.459 252 GLU A C 1
ATOM 1956 O O . GLU A 1 274 ? -5.500 -70.766 47.018 1.000 120.011 252 GLU A O 1
ATOM 1958 N N . ASP A 1 275 ? -3.822 -69.676 48.106 1.000 115.682 253 ASP A N 1
ATOM 1959 C CA . ASP A 1 275 ? -4.624 -69.160 49.207 1.000 106.067 253 ASP A CA 1
ATOM 1960 C C . ASP A 1 275 ? -5.384 -67.916 48.754 1.000 92.773 253 ASP A C 1
ATOM 1961 O O . ASP A 1 275 ? -5.054 -66.795 49.142 1.000 93.941 253 ASP A O 1
ATOM 1966 N N . VAL A 1 276 ? -6.430 -68.162 47.956 1.000 90.304 254 VAL A N 1
ATOM 1967 C CA . VAL A 1 276 ? -7.272 -67.143 47.337 1.000 72.180 254 VAL A CA 1
ATOM 1968 C C . VAL A 1 276 ? -8.696 -67.702 47.250 1.000 57.611 254 VAL A C 1
ATOM 1969 O O . VAL A 1 276 ? -8.923 -68.899 47.433 1.000 62.804 254 VAL A O 1
ATOM 1973 N N . GLY A 1 277 ? -9.685 -66.836 47.036 1.000 52.365 255 GLY A N 1
ATOM 1974 C CA . GLY A 1 277 ? -11.071 -67.272 46.914 1.000 52.513 255 GLY A CA 1
ATOM 1975 C C . GLY A 1 277 ? -11.289 -68.186 45.696 1.000 55.708 255 GLY A C 1
ATOM 1976 O O . GLY A 1 277 ? -10.494 -68.196 44.763 1.000 51.882 255 GLY A O 1
ATOM 1977 N N . SER A 1 278 ? -12.350 -68.987 45.736 1.000 49.444 256 SER A N 1
ATOM 1978 C CA . SER A 1 278 ? -12.608 -69.978 44.709 1.000 53.319 256 SER A CA 1
ATOM 1979 C C . SER A 1 278 ? -13.055 -69.337 43.393 1.000 50.601 256 SER A C 1
ATOM 1980 O O . SER A 1 278 ? -12.699 -69.818 42.332 1.000 48.197 256 SER A O 1
ATOM 1983 N N . PHE A 1 279 ? -13.815 -68.244 43.468 1.000 46.059 257 PHE A N 1
ATOM 1984 C CA . PHE A 1 279 ? -14.270 -67.539 42.287 1.000 51.936 257 PHE A CA 1
ATOM 1985 C C . PHE A 1 279 ? -13.120 -66.756 41.669 1.000 56.736 257 PHE A C 1
ATOM 1986 O O . PHE A 1 279 ? -12.999 -66.718 40.452 1.000 48.483 257 PHE A O 1
ATOM 1994 N N . GLU A 1 280 ? -12.252 -66.188 42.500 1.000 49.528 258 GLU A N 1
ATOM 1995 C CA . GLU A 1 280 ? -11.098 -65.489 41.987 1.000 52.288 258 GLU A CA 1
ATOM 1996 C C . GLU A 1 280 ? -10.169 -66.491 41.297 1.000 49.521 258 GLU A C 1
ATOM 1997 O O . GLU A 1 280 ? -9.616 -66.230 40.235 1.000 48.387 258 GLU A O 1
ATOM 2003 N N . TYR A 1 281 ? -9.969 -67.638 41.924 1.000 42.573 259 TYR A N 1
ATOM 2004 C CA . TYR A 1 281 ? -9.128 -68.661 41.361 1.000 46.778 259 TYR A CA 1
ATOM 2005 C C . TYR A 1 281 ? -9.703 -69.121 40.019 1.000 50.511 259 TYR A C 1
ATOM 2006 O O . TYR A 1 281 ? -8.948 -69.286 39.078 1.000 52.906 259 TYR A O 1
ATOM 2015 N N . THR A 1 282 ? -11.032 -69.258 39.927 1.000 45.771 260 THR A N 1
ATOM 2016 C CA . THR A 1 282 ? -11.666 -69.680 38.693 1.000 47.686 260 THR A CA 1
ATOM 2017 C C . THR A 1 282 ? -11.497 -68.606 37.614 1.000 46.591 260 THR A C 1
ATOM 2018 O O . THR A 1 282 ? -11.214 -68.929 36.464 1.000 41.801 260 THR A O 1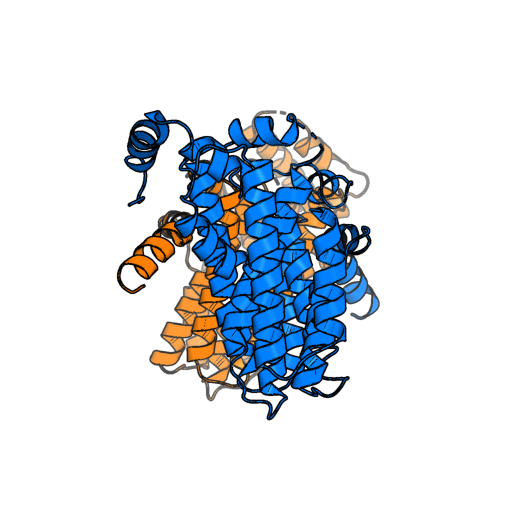
ATOM 2022 N N . ARG A 1 283 ? -11.690 -67.334 37.988 1.000 47.315 261 ARG A N 1
ATOM 2023 C CA . ARG A 1 283 ? -11.503 -66.207 37.088 1.000 50.676 261 ARG A CA 1
ATOM 2024 C C . ARG A 1 283 ? -10.072 -66.192 36.562 1.000 48.232 261 ARG A C 1
ATOM 2025 O O . ARG A 1 283 ? -9.862 -66.042 35.368 1.000 48.512 261 ARG A O 1
ATOM 2033 N N . ASN A 1 284 ? -9.098 -66.391 37.454 1.000 48.532 262 ASN A N 1
ATOM 2034 C CA . ASN A 1 284 ? -7.710 -66.462 37.041 1.000 49.098 262 ASN A CA 1
ATOM 2035 C C . ASN A 1 284 ? -7.492 -67.626 36.072 1.000 50.674 262 ASN A C 1
ATOM 2036 O O . ASN A 1 284 ? -6.769 -67.451 35.105 1.000 44.906 262 ASN A O 1
ATOM 2041 N N . THR A 1 285 ? -8.061 -68.814 36.355 1.000 46.068 263 THR A N 1
ATOM 2042 C CA . THR A 1 285 ? -7.876 -69.956 35.475 1.000 43.324 263 THR A CA 1
ATOM 2043 C C . THR A 1 285 ? -8.432 -69.617 34.088 1.000 44.622 263 THR A C 1
ATOM 2044 O O . THR A 1 285 ? -7.829 -69.930 33.069 1.000 42.702 263 THR A O 1
ATOM 2048 N N . LEU A 1 286 ? -9.588 -68.960 34.058 1.000 42.730 264 LEU A N 1
ATOM 2049 C CA . LEU A 1 286 ? -10.249 -68.625 32.818 1.000 44.024 264 LEU A CA 1
ATOM 2050 C C . LEU A 1 286 ? -9.412 -67.639 32.011 1.000 49.233 264 LEU A C 1
ATOM 2051 O O . LEU A 1 286 ? -9.302 -67.789 30.795 1.000 44.974 264 LEU A O 1
ATOM 2056 N N . LYS A 1 287 ? -8.818 -66.647 32.683 1.000 45.222 265 LYS A N 1
ATOM 2057 C CA . LYS A 1 287 ? -7.988 -65.656 32.004 1.000 51.925 265 LYS A CA 1
ATOM 2058 C C . LYS A 1 287 ? -6.757 -66.311 31.382 1.000 42.939 265 LYS A C 1
ATOM 2059 O O . LYS A 1 287 ? -6.383 -65.964 30.277 1.000 45.426 265 LYS A O 1
ATOM 2065 N N . GLU A 1 288 ? -6.158 -67.258 32.102 1.000 41.923 266 GLU A N 1
ATOM 2066 C CA . GLU A 1 288 ? -5.055 -68.033 31.566 1.000 41.976 266 GLU A CA 1
ATOM 2067 C C . GLU A 1 288 ? -5.494 -68.838 30.347 1.000 44.259 266 GLU A C 1
ATOM 2068 O O . GLU A 1 288 ? -4.773 -68.900 29.364 1.000 45.268 266 GLU A O 1
ATOM 2074 N N . LEU A 1 289 ? -6.661 -69.490 30.435 1.000 43.154 267 LEU A N 1
ATOM 2075 C CA . LEU A 1 289 ? -7.119 -70.332 29.354 1.000 36.129 267 LEU A CA 1
ATOM 2076 C C . LEU A 1 289 ? -7.420 -69.487 28.135 1.000 34.644 267 LEU A C 1
ATOM 2077 O O . LEU A 1 289 ? -7.069 -69.891 27.030 1.000 36.089 267 LEU A O 1
ATOM 2082 N N . GLU A 1 290 ? -8.024 -68.310 28.353 1.000 37.027 268 GLU A N 1
ATOM 2083 C CA . GLU A 1 290 ? -8.288 -67.358 27.287 1.000 38.958 268 GLU A CA 1
ATOM 2084 C C . GLU A 1 290 ? -6.993 -66.950 26.565 1.000 40.946 268 GLU A C 1
ATOM 2085 O O . GLU A 1 290 ? -6.927 -66.967 25.342 1.000 37.688 268 GLU A O 1
ATOM 2091 N N . ALA A 1 291 ? -5.982 -66.552 27.333 1.000 40.687 269 ALA A N 1
ATOM 2092 C CA . ALA A 1 291 ? -4.705 -66.114 26.784 1.000 44.252 269 ALA A CA 1
ATOM 2093 C C . ALA A 1 291 ? -4.062 -67.254 26.008 1.000 40.286 269 ALA A C 1
ATOM 2094 O O . ALA A 1 291 ? -3.511 -67.043 24.939 1.000 36.558 269 ALA A O 1
ATOM 2096 N N . LYS A 1 292 ? -4.132 -68.466 26.568 1.000 38.305 270 LYS A N 1
ATOM 2097 C CA . LYS A 1 292 ? -3.556 -69.605 25.891 1.000 36.636 270 LYS A CA 1
ATOM 2098 C C . LYS A 1 292 ? -4.267 -69.862 24.561 1.000 40.309 270 LYS A C 1
ATOM 2099 O O . LYS A 1 292 ? -3.632 -70.153 23.547 1.000 37.960 270 LYS A O 1
ATOM 2105 N N . ALA A 1 293 ? -5.595 -69.788 24.566 1.000 42.067 271 ALA A N 1
ATOM 2106 C CA . ALA A 1 293 ? -6.338 -69.949 23.326 1.000 42.057 271 ALA A CA 1
ATOM 2107 C C 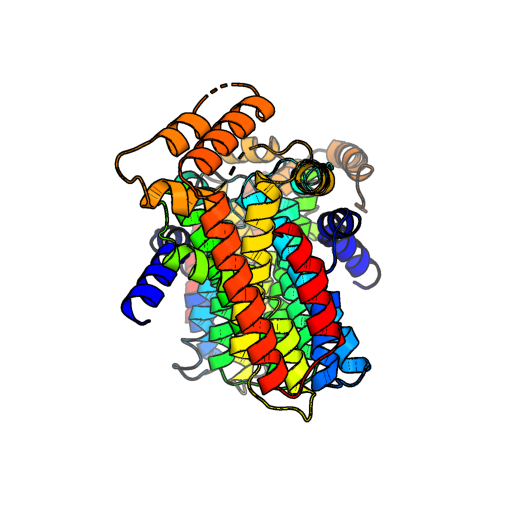. ALA A 1 293 ? -5.860 -68.938 22.278 1.000 38.776 271 ALA A C 1
ATOM 2108 O O . ALA A 1 293 ? -5.637 -69.295 21.123 1.000 34.384 271 ALA A O 1
ATOM 2110 N N . TYR A 1 294 ? -5.714 -67.660 22.668 1.000 38.919 272 TYR A N 1
ATOM 2111 C CA . TYR A 1 294 ? -5.292 -66.660 21.705 1.000 41.420 272 TYR A CA 1
ATOM 2112 C C . TYR A 1 294 ? -3.884 -67.013 21.181 1.000 37.784 272 TYR A C 1
ATOM 2113 O O . TYR A 1 294 ? -3.619 -66.879 19.996 1.000 38.153 272 TYR A O 1
ATOM 2122 N N . LYS A 1 295 ? -3.011 -67.534 22.028 1.000 35.329 273 LYS A N 1
ATOM 2123 C CA . LYS A 1 295 ? -1.688 -67.939 21.568 1.000 39.496 273 LYS A CA 1
ATOM 2124 C C . LYS A 1 295 ? -1.783 -69.064 20.553 1.000 39.441 273 LYS A C 1
ATOM 2125 O O . LYS A 1 295 ? -1.095 -69.076 19.544 1.000 39.516 273 LYS A O 1
ATOM 2131 N N . GLN A 1 296 ? -2.621 -70.057 20.851 1.000 37.033 274 GLN A N 1
ATOM 2132 C CA . GLN A 1 296 ? -2.726 -71.211 19.998 1.000 34.248 274 GLN A CA 1
ATOM 2133 C C . GLN A 1 296 ? -3.396 -70.863 18.664 1.000 34.232 274 GLN A C 1
ATOM 2134 O O . GLN A 1 296 ? -3.136 -71.514 17.642 1.000 36.241 274 GLN A O 1
ATOM 2140 N N . ILE A 1 297 ? -4.301 -69.873 18.670 1.000 38.205 275 ILE A N 1
ATOM 2141 C CA . ILE A 1 297 ? -4.943 -69.459 17.431 1.000 39.395 275 ILE A CA 1
ATOM 2142 C C . ILE A 1 297 ? -3.918 -68.709 16.574 1.000 37.117 275 ILE A C 1
ATOM 2143 O O . ILE A 1 297 ? -3.826 -68.856 15.357 1.000 34.364 275 ILE A O 1
ATOM 2148 N N . ASP A 1 298 ? -3.166 -67.834 17.229 1.000 38.069 276 ASP A N 1
ATOM 2149 C CA . ASP A 1 298 ? -2.098 -67.117 16.559 1.000 38.225 276 ASP A CA 1
ATOM 2150 C C . ASP A 1 298 ? -1.102 -68.123 15.974 1.000 37.377 276 ASP A C 1
ATOM 2151 O O . ASP A 1 298 ? -0.635 -67.943 14.839 1.000 39.048 276 ASP A O 1
ATOM 2156 N N . ALA A 1 299 ? -0.812 -69.207 16.716 1.000 34.687 277 ALA A N 1
ATOM 2157 C CA . ALA A 1 299 ? 0.108 -70.230 16.232 1.000 36.984 277 ALA A CA 1
ATOM 2158 C C . ALA A 1 299 ? -0.425 -70.942 14.992 1.000 39.462 277 ALA A C 1
ATOM 2159 O O . ALA A 1 299 ? 0.292 -71.696 14.334 1.000 37.539 277 ALA A O 1
ATOM 2161 N N . ARG A 1 300 ? -1.725 -70.823 14.721 1.000 39.783 278 ARG A N 1
ATOM 2162 C CA . ARG A 1 300 ? -2.310 -71.479 13.555 1.000 38.404 278 ARG A CA 1
ATOM 2163 C C . ARG A 1 300 ? -2.570 -70.448 12.467 1.000 37.528 278 ARG A C 1
ATOM 2164 O O . ARG A 1 300 ? -3.369 -70.662 11.580 1.000 35.453 278 ARG A O 1
ATOM 2172 N N . GLY A 1 301 ? -1.996 -69.259 12.592 1.000 37.423 279 GLY A N 1
ATOM 2173 C CA . GLY A 1 301 ? -2.106 -68.300 11.509 1.000 37.803 279 GLY A CA 1
ATOM 2174 C C . GLY A 1 301 ? -3.258 -67.316 11.707 1.000 39.645 279 GLY A C 1
ATOM 2175 O O . GLY A 1 301 ? -3.583 -66.592 10.794 1.000 37.457 279 GLY A O 1
ATOM 2176 N N . GLY A 1 302 ? -3.842 -67.239 12.903 1.000 42.216 280 GLY A N 1
ATOM 2177 C CA . GLY A 1 302 ? -4.957 -66.341 13.138 1.000 41.729 280 GLY A CA 1
ATOM 2178 C C . GLY A 1 302 ? -6.288 -66.954 12.719 1.000 37.294 280 GLY A C 1
ATOM 2179 O O . GLY A 1 302 ? -6.330 -67.902 11.944 1.000 38.395 280 GLY A O 1
ATOM 2180 N N . ASN A 1 303 ? -7.361 -66.416 13.301 1.000 39.276 281 ASN A N 1
ATOM 2181 C CA . ASN A 1 303 ? -8.729 -66.821 12.988 1.000 40.307 281 ASN A CA 1
ATOM 2182 C C . ASN A 1 303 ? -9.671 -65.792 13.617 1.000 40.060 281 ASN A C 1
ATOM 2183 O O . ASN A 1 303 ? -10.078 -65.934 14.772 1.000 36.319 281 ASN A O 1
ATOM 2188 N N . PRO A 1 304 ? -9.960 -64.667 12.935 1.000 36.518 282 PRO A N 1
ATOM 2189 C CA . PRO A 1 304 ? -10.651 -63.546 13.600 1.000 44.116 282 PRO A CA 1
ATOM 2190 C C . PRO A 1 304 ? -11.999 -63.935 14.184 1.000 39.844 282 PRO A C 1
ATOM 2191 O O . PRO A 1 304 ? -12.378 -63.495 15.274 1.000 44.082 282 PRO A O 1
ATOM 2195 N N . GLU A 1 305 ? -12.687 -64.835 13.494 1.000 38.957 283 GLU A N 1
ATOM 2196 C CA . GLU A 1 305 ? -13.999 -65.252 13.951 1.000 45.286 283 GLU A CA 1
ATOM 2197 C C . GLU A 1 305 ? -13.871 -66.035 15.253 1.000 44.350 283 GLU A C 1
ATOM 2198 O O . GLU A 1 305 ? -14.658 -65.837 16.165 1.000 40.090 283 GLU A O 1
ATOM 2204 N N . LEU A 1 306 ? -12.881 -66.934 15.349 1.000 4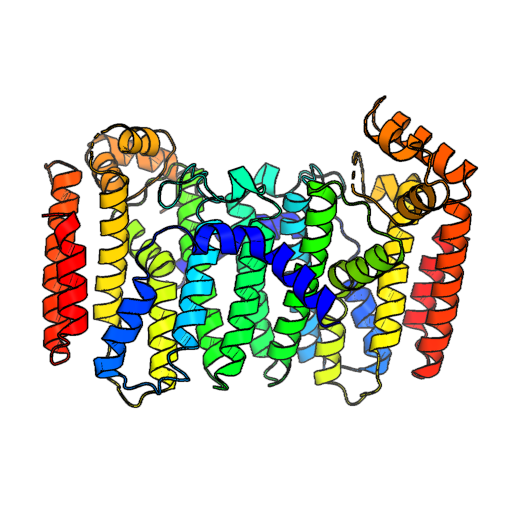1.590 284 LEU A N 1
ATOM 2205 C CA . LEU A 1 306 ? -12.679 -67.697 16.576 1.000 40.255 284 LEU A CA 1
ATOM 2206 C C . LEU A 1 306 ? -12.215 -66.778 17.710 1.000 41.170 284 LEU A C 1
ATOM 2207 O O . LEU A 1 306 ? -12.667 -66.897 18.862 1.000 39.209 284 LEU A O 1
ATOM 2212 N N . VAL A 1 307 ? -11.343 -65.813 17.375 1.000 38.145 285 VAL A N 1
ATOM 2213 C CA . VAL A 1 307 ? -10.859 -64.891 18.387 1.000 42.720 285 VAL A CA 1
ATOM 2214 C C . VAL A 1 307 ? -12.053 -64.104 18.952 1.000 39.167 285 VAL A C 1
ATOM 2215 O O . VAL A 1 307 ? -12.167 -63.935 20.165 1.000 39.270 285 VAL A O 1
ATOM 2219 N N . ALA A 1 308 ? -12.923 -63.605 18.068 1.000 45.169 286 ALA A N 1
ATOM 2220 C CA . ALA A 1 308 ? -14.066 -62.786 18.475 1.000 43.907 286 ALA A CA 1
ATOM 2221 C C . ALA A 1 308 ? -15.034 -63.596 19.336 1.000 43.223 286 ALA A C 1
ATOM 2222 O O . ALA A 1 308 ? -15.574 -63.094 20.311 1.000 47.426 286 ALA A O 1
ATOM 2224 N N . LEU A 1 309 ? -15.183 -64.880 19.023 1.000 44.339 287 LEU A N 1
ATOM 2225 C CA . LEU A 1 309 ? -15.989 -65.753 19.850 1.000 43.337 287 LEU A CA 1
ATOM 2226 C C . LEU A 1 309 ? -15.403 -65.928 21.250 1.000 45.598 287 LEU A C 1
ATOM 2227 O O . LEU A 1 309 ? -16.123 -65.885 22.262 1.000 43.633 287 LEU A O 1
ATOM 2232 N N . VAL A 1 310 ? -14.098 -66.210 21.321 1.000 43.014 288 VAL A N 1
ATOM 2233 C CA . VAL A 1 310 ? -13.459 -66.404 22.606 1.000 38.868 288 VAL A CA 1
ATOM 2234 C C . VAL A 1 310 ? -13.580 -65.114 23.419 1.000 38.439 288 VAL A C 1
ATOM 2235 O O . VAL A 1 310 ? -13.871 -65.169 24.606 1.000 42.700 288 VAL A O 1
ATOM 2239 N N . LYS A 1 311 ? -13.351 -63.968 22.778 1.000 41.499 289 LYS A N 1
ATOM 2240 C CA . LYS A 1 311 ? -13.419 -62.685 23.465 1.000 43.552 289 LYS A CA 1
ATOM 2241 C C . LYS A 1 311 ? -14.824 -62.419 24.026 1.000 44.944 289 LYS A C 1
ATOM 2242 O O . LYS A 1 311 ? -14.974 -62.049 25.191 1.000 41.436 289 LYS A O 1
ATOM 2248 N N . HIS A 1 312 ? -15.859 -62.642 23.219 1.000 46.475 290 HIS A N 1
ATOM 2249 C CA . HIS A 1 312 ? -17.227 -62.493 23.680 0.500 44.428 290 HIS A CA 1
ATOM 2250 C C . HIS A 1 312 ? -17.468 -63.377 24.902 1.000 47.830 290 HIS A C 1
ATOM 2251 O O . HIS A 1 312 ? -17.955 -62.903 25.935 1.000 48.716 290 HIS A O 1
ATOM 2258 N N . LEU A 1 313 ? -17.091 -64.662 24.813 1.000 42.510 291 LEU A N 1
ATOM 2259 C CA . LEU A 1 313 ? -17.318 -65.605 25.895 1.000 39.465 291 LEU A CA 1
ATOM 2260 C C . LEU A 1 313 ? -16.526 -65.214 27.131 1.000 42.434 291 LEU A C 1
ATOM 2261 O O . LEU A 1 313 ? -16.903 -65.585 28.232 1.000 45.606 291 LEU A O 1
ATOM 2266 N N . SER A 1 314 ? -15.426 -64.468 26.962 1.000 43.363 292 SER A N 1
ATOM 2267 C CA . SER A 1 314 ? -14.571 -64.109 28.086 1.000 45.849 292 SER A CA 1
ATOM 2268 C C . SER A 1 314 ? -15.145 -62.945 28.900 1.000 47.332 292 SER A C 1
ATOM 2269 O O . SER A 1 314 ? -14.725 -62.737 30.036 1.000 43.932 292 SER A O 1
ATOM 2272 N N . LYS A 1 315 ? -16.140 -62.227 28.374 1.000 48.765 293 LYS A N 1
ATOM 2273 C CA . LYS A 1 315 ? -16.759 -61.125 29.118 1.000 52.438 293 LYS A CA 1
ATOM 2274 C C . LYS A 1 315 ? -17.385 -61.594 30.434 1.000 48.539 293 LYS A C 1
ATOM 2275 O O . LYS A 1 315 ? -17.231 -60.955 31.459 1.000 52.386 293 LYS A O 1
ATOM 2281 N N . MET A 1 316 ? -18.023 -62.757 30.396 1.000 50.336 294 MET A N 1
ATOM 2282 C CA . MET A 1 316 ? -18.565 -63.471 31.53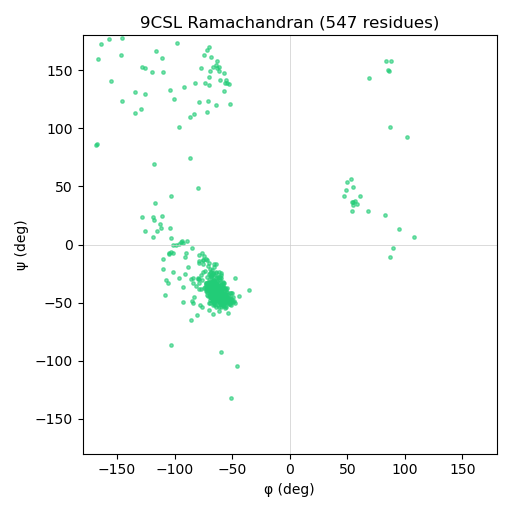8 1.000 55.441 294 MET A CA 1
ATOM 2283 C C . MET A 1 316 ? -17.704 -63.327 32.801 1.000 58.232 294 MET A C 1
ATOM 2284 O O . MET A 1 316 ? -18.239 -63.306 33.901 1.000 57.978 294 MET A O 1
ATOM 2289 N N . PHE A 1 317 ? -16.373 -63.352 32.700 1.000 56.037 295 PHE A N 1
ATOM 2290 C CA . PHE A 1 317 ? -15.562 -63.472 33.906 1.000 54.790 295 PHE A CA 1
ATOM 2291 C C . PHE A 1 317 ? -14.665 -62.251 34.108 1.000 49.414 295 PHE A C 1
ATOM 2292 O O . PHE A 1 317 ? -13.679 -62.338 34.833 1.000 53.167 295 PHE A O 1
ATOM 2300 N N . LYS A 1 318 ? -14.997 -61.117 33.495 1.000 56.824 296 LYS A N 1
ATOM 2301 C CA . LYS A 1 318 ? -14.136 -59.944 33.606 1.000 66.145 296 LYS A CA 1
ATOM 2302 C C . LYS A 1 318 ? -14.724 -58.921 34.594 1.000 66.284 296 LYS A C 1
ATOM 2303 O O . LYS A 1 318 ? -15.809 -58.401 34.262 1.000 75.452 296 LYS A O 1
ATOM 2309 N N . MET B 1 23 ? -2.833 -94.956 31.160 1.000 105.825 1 MET B N 1
ATOM 2310 C CA . MET B 1 23 ? -4.019 -95.133 30.278 1.000 111.476 1 MET B CA 1
ATOM 2311 C C . MET B 1 23 ? -4.337 -96.624 30.077 1.000 131.186 1 MET B C 1
ATOM 2312 O O . MET B 1 23 ? -5.472 -96.953 29.733 1.000 109.856 1 MET B O 1
ATOM 2314 N N . GLU B 1 24 ? -3.358 -97.523 30.323 1.000 144.242 2 GLU B N 1
ATOM 2315 C CA . GLU B 1 24 ? -3.528 -98.964 30.149 1.000 136.511 2 GLU B CA 1
ATOM 2316 C C . GLU B 1 24 ? -4.243 -99.585 31.356 1.000 139.717 2 GLU B C 1
ATOM 2317 O O . GLU B 1 24 ? -5.310 -100.169 31.190 1.000 149.499 2 GLU B O 1
ATOM 2319 N N . LYS B 1 25 ? -3.658 -99.487 32.563 1.000 131.918 3 LYS B N 1
ATOM 2320 C CA . LYS B 1 25 ? -4.266 -100.060 33.764 1.000 119.121 3 LYS B CA 1
ATOM 2321 C C . LYS B 1 25 ? -5.511 -99.258 34.156 1.000 124.826 3 LYS B C 1
ATOM 2322 O O . LYS B 1 25 ? -6.414 -99.793 34.792 1.000 122.028 3 LYS B O 1
ATOM 2324 N N . THR B 1 26 ? -5.557 -97.979 33.755 1.000 120.698 4 THR B N 1
ATOM 2325 C CA . THR B 1 26 ? -6.615 -97.043 34.098 1.000 102.352 4 THR B CA 1
ATOM 2326 C C . THR B 1 26 ? -7.866 -97.249 33.258 1.000 101.201 4 THR B C 1
ATOM 2327 O O . THR B 1 26 ? -8.971 -97.032 33.748 1.000 99.173 4 THR B O 1
ATOM 2331 N N . GLN B 1 27 ? -7.684 -97.561 31.969 1.000 97.567 5 GLN B N 1
ATOM 2332 C CA . GLN B 1 27 ? -8.825 -97.802 31.103 1.000 103.444 5 GLN B CA 1
ATOM 2333 C C . GLN B 1 27 ? -9.670 -98.933 31.694 1.000 104.029 5 GLN B C 1
ATOM 2334 O O . GLN B 1 27 ? -10.893 -98.907 31.576 1.000 118.566 5 GLN B O 1
ATOM 2340 N N . GLU B 1 28 ? -9.006 -99.895 32.350 1.000 86.376 6 GLU B N 1
ATOM 2341 C CA . GLU B 1 28 ? -9.659 -101.099 32.834 1.000 91.621 6 GLU B CA 1
ATOM 2342 C C . GLU B 1 28 ? -10.513 -100.765 34.057 1.000 78.882 6 GLU B C 1
ATOM 2343 O O . GLU B 1 28 ? -11.579 -101.338 34.273 1.000 74.175 6 GLU B O 1
ATOM 2345 N N . THR B 1 29 ? -10.009 -99.852 34.882 1.000 63.775 7 THR B N 1
ATOM 2346 C CA . THR B 1 29 ? -10.732 -99.460 36.067 1.000 74.798 7 THR B CA 1
ATOM 2347 C C . THR B 1 29 ? -12.004 -98.732 35.626 1.000 61.570 7 THR B C 1
ATOM 2348 O O . THR B 1 29 ? -13.098 -98.998 36.128 1.000 58.821 7 THR B O 1
ATOM 2352 N N . VAL B 1 30 ? -11.855 -97.836 34.654 1.000 52.566 8 VAL B N 1
ATOM 2353 C CA . VAL B 1 30 ? -12.975 -97.017 34.238 1.000 53.939 8 VAL B CA 1
ATOM 2354 C C . VAL B 1 30 ? -14.034 -97.908 33.604 1.000 49.641 8 VAL B C 1
ATOM 2355 O O . VAL B 1 30 ? -15.203 -97.832 33.921 1.000 46.910 8 VAL B O 1
ATOM 2359 N N . GLN B 1 31 ? -13.592 -98.791 32.735 1.000 50.306 9 GLN B N 1
ATOM 2360 C CA . GLN B 1 31 ? -14.437 -99.767 32.084 1.000 58.375 9 GLN B CA 1
ATOM 2361 C C . GLN B 1 31 ? -15.265 -100.517 33.108 1.000 49.919 9 GLN B C 1
ATOM 2362 O O . GLN B 1 31 ? -16.465 -100.708 32.937 1.000 50.865 9 GLN B O 1
ATOM 2368 N N . ARG B 1 32 ? -14.604 -100.940 34.183 1.000 49.608 10 ARG B N 1
ATOM 2369 C CA . ARG B 1 32 ? -15.256 -101.764 35.177 1.000 55.441 10 ARG B CA 1
ATOM 2370 C C . ARG B 1 32 ? -16.300 -100.957 35.941 1.000 47.602 10 ARG B C 1
ATOM 2371 O O . ARG B 1 32 ? -17.386 -101.457 36.211 1.000 49.496 10 ARG B O 1
ATOM 2379 N N . ILE B 1 33 ? -15.957 -99.734 36.334 1.000 45.938 11 ILE B N 1
ATOM 2380 C CA . ILE B 1 33 ? -16.928 -98.816 36.904 1.000 52.833 11 ILE B CA 1
ATOM 2381 C C . ILE B 1 33 ? -18.155 -98.704 35.985 1.000 51.577 11 ILE B C 1
ATOM 2382 O O . ILE B 1 33 ? -19.289 -98.896 36.418 1.000 52.132 11 ILE B O 1
ATOM 2387 N N . LEU B 1 34 ? -17.911 -98.430 34.702 1.000 43.643 12 LEU B N 1
ATOM 2388 C CA . LEU B 1 34 ? -18.975 -98.122 33.760 1.000 44.913 12 LEU B CA 1
ATOM 2389 C C . LEU B 1 34 ? -19.869 -99.331 33.556 1.000 42.785 12 LEU B C 1
ATOM 2390 O O . LEU B 1 34 ? -21.055 -99.158 33.293 1.000 44.297 12 LEU B O 1
ATOM 2395 N N . LEU B 1 35 ? -19.312 -100.546 33.669 1.000 39.280 13 LEU B N 1
ATOM 2396 C CA . LEU B 1 35 ? -20.057 -101.744 33.318 1.000 39.770 13 LEU B CA 1
ATOM 2397 C C . LEU B 1 35 ? -20.712 -102.433 34.513 1.000 38.683 13 LEU B C 1
ATOM 2398 O O . LEU B 1 35 ? -21.409 -103.443 34.355 1.000 40.251 13 LEU B O 1
ATOM 2403 N N . GLU B 1 36 ? -20.552 -101.893 35.707 1.000 38.401 14 GLU B N 1
ATOM 2404 C CA . GLU B 1 36 ? -20.983 -102.637 36.876 1.000 39.815 14 GLU B CA 1
ATOM 2405 C C . GLU B 1 36 ? -22.476 -102.942 36.797 1.000 40.106 14 GLU B C 1
ATOM 2406 O O . GLU B 1 36 ? -22.896 -104.069 37.028 1.000 38.185 14 GLU B O 1
ATOM 2412 N N . PRO B 1 37 ? -23.371 -101.964 36.500 1.000 39.553 15 PRO B N 1
ATOM 2413 C CA . PRO B 1 37 ? -24.803 -102.266 36.445 1.000 38.302 15 PRO B CA 1
ATOM 2414 C C . PRO B 1 37 ? -25.124 -103.344 35.416 1.000 38.187 15 PRO B C 1
ATOM 2415 O O . PRO B 1 37 ? -25.979 -104.195 35.624 1.000 36.647 15 PRO B O 1
ATOM 2419 N N . TYR B 1 38 ? -24.412 -103.300 34.298 1.000 42.404 16 TYR B N 1
ATOM 2420 C CA . TYR B 1 38 ? -24.630 -104.255 33.225 1.000 41.554 16 TYR B CA 1
ATOM 2421 C C . TYR B 1 38 ? -24.218 -105.666 33.661 1.000 36.477 16 TYR B C 1
ATOM 2422 O O . TYR B 1 38 ? -24.936 -106.632 33.399 1.000 40.043 16 TYR B O 1
ATOM 2431 N N . LYS B 1 39 ? -23.075 -105.788 34.357 1.000 40.927 17 LYS B N 1
ATOM 2432 C CA . LYS B 1 39 ? -22.632 -107.089 34.861 1.000 41.896 17 LYS B CA 1
ATOM 2433 C C . LYS B 1 39 ? -23.597 -107.641 35.908 1.000 40.891 17 LYS B C 1
ATOM 2434 O O . LYS B 1 39 ? -23.862 -108.838 35.962 1.000 41.576 17 LYS B O 1
ATOM 2440 N N . TYR B 1 40 ? -24.207 -106.751 36.694 1.000 40.755 18 TYR B N 1
ATOM 2441 C CA . TYR B 1 40 ? -25.206 -107.199 37.653 1.000 36.744 18 TYR B CA 1
ATOM 2442 C C . TYR B 1 40 ? -26.366 -107.863 36.928 1.000 40.324 18 TYR B C 1
ATOM 2443 O O . TYR B 1 40 ? -26.808 -108.962 37.265 1.000 40.745 18 TYR B O 1
ATOM 2452 N N . LEU B 1 41 ? -26.864 -107.187 35.900 1.000 40.815 19 LEU B N 1
ATOM 2453 C CA . LEU B 1 41 ? -28.026 -107.662 35.187 1.000 45.496 19 LEU B CA 1
ATOM 2454 C C . LEU B 1 41 ? -27.720 -108.957 34.440 1.000 35.579 19 LEU B C 1
ATOM 2455 O O . LEU B 1 41 ? -28.595 -109.804 34.329 1.000 41.833 19 LEU B O 1
ATOM 2460 N N . LEU B 1 42 ? -26.504 -109.113 33.945 1.000 39.244 20 LEU B N 1
ATOM 2461 C CA . LEU B 1 42 ? -26.119 -110.358 33.292 1.000 42.773 20 LEU B CA 1
ATOM 2462 C C . LEU B 1 42 ? -26.288 -111.557 34.222 1.000 46.685 20 LEU B C 1
ATOM 2463 O O . LEU B 1 42 ? -26.623 -112.615 33.751 1.000 54.120 20 LEU B O 1
ATOM 2468 N N . GLN B 1 43 ? -26.102 -111.391 35.535 1.000 45.702 21 GLN B N 1
ATOM 2469 C CA . GLN B 1 43 ? -26.255 -112.479 36.488 1.000 43.721 21 GLN B CA 1
ATOM 2470 C C . GLN B 1 43 ? -27.706 -112.834 36.752 1.000 45.908 21 GLN B C 1
ATOM 2471 O O . GLN B 1 43 ? -27.981 -113.873 37.350 1.000 50.620 21 GLN B O 1
ATOM 2477 N N . LEU B 1 44 ? -28.651 -111.988 36.333 1.000 49.172 22 LEU B N 1
ATOM 2478 C CA . LEU B 1 44 ? -30.044 -112.237 36.669 1.000 47.037 22 LEU B CA 1
ATOM 2479 C C . LEU B 1 44 ? -30.578 -113.344 35.773 1.000 47.271 22 LEU B C 1
ATOM 2480 O O . LEU B 1 44 ? -30.120 -113.512 34.661 1.000 51.551 22 LEU B O 1
ATOM 2485 N N . PRO B 1 45 ? -31.576 -114.125 36.242 1.000 52.682 23 PRO B N 1
ATOM 2486 C CA . PRO B 1 45 ? -32.221 -115.149 35.419 1.000 55.861 23 PRO B CA 1
ATOM 2487 C C . PRO B 1 45 ? -32.761 -114.594 34.099 1.000 63.368 23 PRO B C 1
ATOM 2488 O O . PRO B 1 45 ? -33.370 -113.526 34.070 1.000 59.386 23 PRO B O 1
ATOM 2492 N N . GLY B 1 46 ? -32.595 -115.344 33.012 1.000 65.998 24 GLY B N 1
ATOM 2493 C CA . GLY B 1 46 ? -33.212 -114.979 31.745 1.000 70.464 24 GLY B CA 1
ATOM 2494 C C . GLY B 1 46 ? -33.172 -116.124 30.738 1.000 77.916 24 GLY B C 1
ATOM 2495 O O . GLY B 1 46 ? -32.314 -116.994 30.832 1.000 69.811 24 GLY B O 1
ATOM 2496 N N . LYS B 1 47 ? -34.051 -116.060 29.725 1.000 104.641 25 LYS B N 1
ATOM 2497 C CA . LYS B 1 47 ? -34.334 -117.187 28.839 1.000 104.310 25 LYS B CA 1
ATOM 2498 C C . LYS B 1 47 ? -33.386 -117.242 27.631 1.000 99.407 25 LYS B C 1
ATOM 2499 O O . LYS B 1 47 ? -33.254 -118.300 27.027 1.000 106.408 25 LYS B O 1
ATOM 2503 N N . GLN B 1 48 ? -32.728 -116.119 27.292 1.000 92.140 26 GLN B N 1
ATOM 2504 C CA . GLN B 1 48 ? -31.778 -116.014 26.184 1.000 86.293 26 GLN B CA 1
ATOM 2505 C C . GLN B 1 48 ? -32.374 -116.476 24.844 1.000 79.698 26 GLN B C 1
ATOM 2506 O O . GLN B 1 48 ? -31.671 -117.018 23.982 1.000 58.949 26 GLN B O 1
ATOM 2512 N N . VAL B 1 49 ? -33.673 -116.219 24.669 1.000 67.718 27 VAL B N 1
ATOM 2513 C CA . VAL B 1 49 ? -34.395 -116.585 23.470 1.000 75.013 27 VAL B CA 1
ATOM 2514 C C . VAL B 1 49 ? -33.721 -116.021 22.214 1.000 61.934 27 VAL B C 1
ATOM 2515 O O . VAL B 1 49 ? -33.661 -116.720 21.226 1.000 70.319 27 VAL B O 1
ATOM 2519 N N . ARG B 1 50 ? -33.221 -114.783 22.233 1.000 59.182 28 ARG B N 1
ATOM 2520 C CA . ARG B 1 50 ? -32.605 -114.187 21.058 1.000 75.492 28 ARG B CA 1
ATOM 2521 C C . ARG B 1 50 ? -31.490 -115.106 20.554 1.000 75.670 28 ARG B C 1
ATOM 2522 O O . ARG B 1 50 ? -31.311 -115.226 19.336 1.000 58.869 28 ARG B O 1
ATOM 2530 N N . THR B 1 51 ? -30.748 -115.731 21.486 1.000 71.981 29 THR B N 1
ATOM 2531 C CA . THR B 1 51 ? -29.697 -116.658 21.103 1.000 79.952 29 THR B CA 1
ATOM 2532 C C . THR B 1 51 ? -30.349 -117.911 20.502 1.000 81.192 29 THR B C 1
ATOM 2533 O O . THR B 1 51 ? -29.847 -118.416 19.492 1.000 64.104 29 THR B O 1
ATOM 2537 N N . LYS B 1 52 ? -31.468 -118.374 21.087 1.000 65.428 30 LYS B N 1
ATOM 2538 C CA . LYS B 1 52 ? -32.151 -119.571 20.627 1.000 65.975 30 LYS B CA 1
ATOM 2539 C C . LYS B 1 52 ? -32.741 -119.351 19.230 1.000 63.479 30 LYS B C 1
ATOM 2540 O O . LYS B 1 52 ? -32.642 -120.222 18.372 1.000 50.795 30 LYS B O 1
ATOM 2544 N N . LEU B 1 53 ? -33.315 -118.171 18.995 1.000 60.368 31 LEU B N 1
ATOM 2545 C CA . LEU B 1 53 ? -33.868 -117.851 17.687 1.000 60.457 31 LEU B CA 1
ATOM 2546 C C . LEU B 1 53 ? -32.772 -117.657 16.650 1.000 53.784 31 LEU B C 1
ATOM 2547 O O . LEU B 1 53 ? -32.918 -118.094 15.528 1.000 59.469 31 LEU B O 1
ATOM 2552 N N . SER B 1 54 ? -31.642 -117.095 17.042 1.000 47.801 32 SER B N 1
ATOM 2553 C CA . SER B 1 54 ? -30.539 -116.889 16.130 1.000 59.298 32 SER B CA 1
ATOM 2554 C C . SER B 1 54 ? -30.044 -118.259 15.722 1.000 56.525 32 SER B C 1
ATOM 2555 O O . SER B 1 54 ? -29.820 -118.503 14.545 1.000 51.919 32 SER B O 1
ATOM 2558 N N . GLN B 1 55 ? -29.900 -119.153 16.701 1.000 50.101 33 GLN B N 1
ATOM 2559 C CA . GLN B 1 55 ? -29.462 -120.481 16.349 1.000 60.080 33 GLN B CA 1
ATOM 2560 C C . GLN B 1 55 ? -30.482 -121.069 15.379 1.000 45.803 33 GLN B C 1
ATOM 2561 O O . GLN B 1 55 ? -30.060 -121.714 14.431 1.000 47.737 33 GLN B O 1
ATOM 2567 N N . ALA B 1 56 ? -31.789 -120.846 15.614 1.000 38.564 34 ALA B N 1
ATOM 2568 C CA . ALA B 1 56 ? -32.790 -121.513 14.793 1.000 39.659 34 ALA B CA 1
ATOM 2569 C C . ALA B 1 56 ? -32.715 -120.966 13.364 1.000 38.488 34 ALA B C 1
ATOM 2570 O O . ALA B 1 56 ? -32.787 -121.743 12.403 1.000 40.022 34 ALA B O 1
ATOM 2572 N N . PHE B 1 57 ? -32.483 -119.648 13.228 1.000 39.973 35 PHE B N 1
ATOM 2573 C CA . PHE B 1 57 ? -32.420 -119.050 11.899 1.000 39.109 35 PHE B CA 1
ATOM 2574 C C . PHE B 1 57 ? -31.164 -119.515 11.169 1.000 39.887 35 PHE B C 1
ATOM 2575 O O . PHE B 1 57 ? -31.133 -119.513 9.937 1.000 37.089 35 PHE B O 1
ATOM 2583 N N . ASN B 1 58 ? -30.134 -119.915 11.926 1.000 40.263 36 ASN B N 1
ATOM 2584 C CA . ASN B 1 58 ? -28.888 -120.387 11.340 1.000 43.132 36 ASN B CA 1
ATOM 2585 C C . ASN B 1 58 ? -29.061 -121.695 10.554 1.000 41.089 36 ASN B C 1
ATOM 2586 O O . ASN B 1 58 ? -28.201 -122.023 9.740 1.000 39.246 36 ASN B O 1
ATOM 2591 N N . HIS B 1 59 ? -30.175 -122.400 10.768 1.000 41.140 37 HIS B N 1
ATOM 2592 C CA . HIS B 1 59 ? -30.547 -123.480 9.890 1.000 41.033 37 HIS B CA 1
ATOM 2593 C C . HIS B 1 59 ? -30.471 -123.015 8.438 1.000 44.620 37 HIS B C 1
ATOM 2594 O O . HIS B 1 59 ? -29.889 -123.715 7.623 1.000 40.448 37 HIS B O 1
ATOM 2601 N N . TRP B 1 60 ? -31.005 -121.827 8.140 1.000 41.696 38 TRP B N 1
ATOM 2602 C CA . TRP B 1 60 ? -30.999 -121.297 6.794 1.000 40.954 38 TRP B CA 1
ATOM 2603 C C . TRP B 1 60 ? -29.686 -120.611 6.488 1.000 38.680 38 TRP B C 1
ATOM 2604 O O . TRP B 1 60 ? -29.096 -120.776 5.413 1.000 40.172 38 TRP B O 1
ATOM 2615 N N . LEU B 1 61 ? -29.232 -119.811 7.443 1.000 37.165 39 LEU B N 1
ATOM 2616 C CA . LEU B 1 61 ? -28.241 -118.800 7.109 1.000 40.212 39 LEU B CA 1
ATOM 2617 C C . LEU B 1 61 ? -26.818 -119.361 7.166 1.000 38.374 39 LEU B C 1
ATOM 2618 O O . LEU B 1 61 ? -25.944 -118.847 6.476 1.000 40.180 39 LEU B O 1
ATOM 2623 N N . LYS B 1 62 ? -26.561 -120.360 8.011 1.000 40.884 40 LYS B N 1
ATOM 2624 C CA . LYS B 1 62 ? -25.257 -121.032 8.023 1.000 46.120 40 LYS B CA 1
ATOM 2625 C C . LYS B 1 62 ? -24.103 -120.046 8.087 1.000 47.724 40 LYS B C 1
ATOM 2626 O O . LYS B 1 62 ? -23.174 -120.096 7.271 1.000 46.265 40 LYS B O 1
ATOM 2632 N N . VAL B 1 63 ? -24.161 -119.175 9.087 1.000 44.881 41 VAL B N 1
ATOM 2633 C CA . VAL B 1 63 ? -23.203 -118.082 9.192 1.000 43.227 41 VAL B CA 1
ATOM 2634 C C . VAL B 1 63 ? -21.865 -118.635 9.633 1.000 47.980 41 VAL B C 1
ATOM 2635 O O . VAL B 1 63 ? -21.831 -119.453 10.543 1.000 44.767 41 VAL B O 1
ATOM 2639 N N . PRO B 1 64 ? -20.736 -118.158 9.071 1.000 44.811 42 PRO B N 1
ATOM 2640 C CA . PRO B 1 64 ? -19.415 -118.510 9.596 1.000 55.617 42 PRO B CA 1
ATOM 2641 C C . PRO B 1 64 ? -19.352 -118.227 11.092 1.000 60.632 42 PRO B C 1
ATOM 2642 O O . PRO B 1 64 ? -19.845 -117.191 11.527 1.000 57.374 42 PRO B O 1
ATOM 2646 N N . GLU B 1 65 ? -18.737 -119.142 11.846 1.000 53.387 43 GLU B N 1
ATOM 2647 C CA . GLU B 1 65 ? -18.733 -119.103 13.301 1.000 62.563 43 GLU B CA 1
ATOM 2648 C C . GLU B 1 65 ? -18.127 -117.814 13.846 1.000 53.346 43 GLU B C 1
ATOM 2649 O O . GLU B 1 65 ? -18.615 -117.302 14.837 1.000 55.231 43 GLU B O 1
ATOM 2655 N N . ASP B 1 66 ? -17.086 -117.283 13.207 1.000 55.260 44 ASP B N 1
ATOM 2656 C CA . ASP B 1 66 ? -16.461 -116.068 13.693 1.000 59.334 44 ASP B CA 1
ATOM 2657 C C . ASP B 1 66 ? -17.456 -114.889 13.630 1.000 64.541 44 ASP B C 1
ATOM 2658 O O . ASP B 1 66 ? -17.532 -114.094 14.563 1.000 57.233 44 ASP B O 1
ATOM 2663 N N . LYS B 1 67 ? -18.230 -114.773 12.540 1.000 51.608 45 LYS B N 1
ATOM 2664 C CA . LYS B 1 67 ? -19.196 -113.699 12.409 1.000 46.570 45 LYS B CA 1
ATOM 2665 C C . LYS B 1 67 ? -20.365 -113.967 13.356 1.000 50.240 45 LYS B C 1
ATOM 2666 O O . LYS B 1 67 ? -20.833 -113.061 14.024 1.000 41.596 45 LYS B O 1
ATOM 2672 N N . LEU B 1 68 ? -20.794 -115.229 13.448 1.000 41.109 46 LEU B N 1
ATOM 2673 C CA . LEU B 1 68 ? -21.945 -115.578 14.244 1.000 43.906 46 LEU B CA 1
ATOM 2674 C C . LEU B 1 68 ? -21.709 -115.233 15.715 1.000 47.944 46 LEU B C 1
ATOM 2675 O O . LEU B 1 68 ? -22.638 -114.767 16.381 1.000 44.853 46 LEU B O 1
ATOM 2680 N N . GLN B 1 69 ? -20.491 -115.491 16.200 1.000 50.728 47 GLN B N 1
ATOM 2681 C CA . GLN B 1 69 ? -20.156 -115.279 17.605 1.000 53.779 47 GLN B CA 1
ATOM 2682 C C . GLN B 1 69 ? -20.262 -113.789 17.939 1.000 49.735 47 GLN B C 1
ATOM 2683 O O . GLN B 1 69 ? -20.841 -113.391 18.938 1.000 48.894 47 GLN B O 1
ATOM 2689 N N . ILE B 1 70 ? -19.679 -112.969 17.069 1.000 43.106 48 ILE B N 1
ATOM 2690 C CA . ILE B 1 70 ? -19.769 -111.537 17.212 1.000 47.098 48 ILE B CA 1
ATOM 2691 C C . ILE B 1 70 ? -21.233 -111.083 17.192 1.000 47.961 48 ILE B C 1
ATOM 2692 O O . ILE B 1 70 ? -21.650 -110.304 18.024 1.000 41.703 48 ILE B O 1
ATOM 2697 N N . ILE B 1 71 ? -22.036 -111.592 16.272 1.000 41.829 49 ILE B N 1
ATOM 2698 C CA . ILE B 1 71 ? -23.391 -111.116 16.125 1.000 43.778 49 ILE B CA 1
ATOM 2699 C C . ILE B 1 71 ? -24.184 -111.454 17.380 1.000 50.504 49 ILE B C 1
ATOM 2700 O O . ILE B 1 71 ? -25.003 -110.662 17.814 1.000 41.470 49 ILE B O 1
ATOM 2705 N N . ILE B 1 72 ? -23.997 -112.668 17.893 1.000 48.319 50 ILE B N 1
ATOM 2706 C CA . ILE B 1 72 ? -24.680 -113.079 19.098 1.000 49.173 50 ILE B CA 1
ATOM 2707 C C . ILE B 1 72 ? -24.266 -112.207 20.289 1.000 45.919 50 ILE B C 1
ATOM 2708 O O . ILE B 1 72 ? -25.121 -111.859 21.090 1.000 46.700 50 ILE B O 1
ATOM 2713 N N . GLU B 1 73 ? -22.971 -111.901 20.423 1.000 43.456 51 GLU B N 1
ATOM 2714 C CA . GLU B 1 73 ? -22.502 -111.035 21.485 1.000 48.338 51 GLU B CA 1
ATOM 2715 C C . GLU B 1 73 ? -23.113 -109.633 21.366 1.000 46.559 51 GLU B C 1
ATOM 2716 O O . GLU B 1 73 ? -23.521 -109.055 22.371 1.000 41.943 51 GLU B O 1
ATOM 2722 N N . VAL B 1 74 ? -23.123 -109.068 20.147 1.000 43.881 52 VAL B N 1
ATOM 2723 C CA . VAL B 1 74 ? -23.700 -107.761 19.894 1.000 42.826 52 VAL B CA 1
ATOM 2724 C C . VAL B 1 74 ? -25.148 -107.779 20.360 1.000 42.917 52 VAL B C 1
ATOM 2725 O O . VAL B 1 74 ? -25.576 -106.902 21.076 1.000 39.504 52 VAL B O 1
ATOM 2729 N N . THR B 1 75 ? -25.880 -108.809 19.939 1.000 37.266 53 THR B N 1
ATOM 2730 C CA . THR B 1 75 ? -27.310 -108.898 20.125 1.000 41.014 53 THR B CA 1
ATOM 2731 C C . THR B 1 75 ? -27.619 -108.990 21.617 1.000 43.962 53 THR B C 1
ATOM 2732 O O . THR B 1 75 ? -28.547 -108.340 22.098 1.000 40.458 53 THR B O 1
ATOM 2736 N N . GLU B 1 76 ? -26.834 -109.795 22.331 1.000 45.023 54 GLU B N 1
ATOM 2737 C CA . GLU B 1 76 ? -27.061 -109.999 23.753 1.000 51.531 54 GLU B CA 1
ATOM 2738 C C . GLU B 1 76 ? -26.665 -108.733 24.530 1.000 43.705 54 GLU B C 1
ATOM 2739 O O . GLU B 1 76 ? -27.374 -108.362 25.447 1.000 38.357 54 GLU B O 1
ATOM 2745 N N . MET B 1 77 ? -25.574 -108.072 24.144 1.000 38.343 55 MET B N 1
ATOM 2746 C CA . MET B 1 77 ? -25.177 -106.823 24.748 1.000 41.737 55 MET B CA 1
ATOM 2747 C C . MET B 1 77 ? -26.333 -105.811 24.626 1.000 40.944 55 MET B C 1
ATOM 2748 O O . MET B 1 77 ? -26.716 -105.185 25.598 1.000 39.402 55 MET B O 1
ATOM 2753 N N . LEU B 1 78 ? -26.843 -105.604 23.404 1.000 36.771 56 LEU B N 1
ATOM 2754 C CA . LEU B 1 78 ? -27.852 -104.590 23.134 1.000 34.710 56 LEU B CA 1
ATOM 2755 C C . LEU B 1 78 ? -29.127 -104.929 23.883 1.000 33.204 56 LEU B C 1
ATOM 2756 O O . LEU B 1 78 ? -29.795 -104.048 24.437 1.000 38.936 56 LEU B O 1
ATOM 2761 N N . HIS B 1 79 ? -29.435 -106.220 23.940 1.000 36.498 57 HIS B N 1
ATOM 2762 C CA . HIS B 1 79 ? -30.642 -106.671 24.601 1.000 37.774 57 HIS B CA 1
ATOM 2763 C C . HIS B 1 79 ? -30.548 -106.388 26.103 1.000 39.644 57 HIS B C 1
ATOM 2764 O O . HIS B 1 79 ? -31.464 -105.829 26.707 1.000 36.185 57 HIS B O 1
ATOM 2771 N N . ASN B 1 80 ? -29.447 -106.790 26.710 1.000 36.983 58 ASN B N 1
ATOM 2772 C CA . ASN B 1 80 ? -29.270 -106.578 28.141 1.000 39.672 58 ASN B CA 1
ATOM 2773 C C . ASN B 1 80 ? -29.231 -105.085 28.478 1.000 36.210 58 ASN B C 1
ATOM 2774 O O . ASN B 1 80 ? -29.819 -104.675 29.463 1.000 37.223 58 ASN B O 1
ATOM 2779 N N . ALA B 1 81 ? -28.532 -104.273 27.690 1.000 36.152 59 ALA B N 1
ATOM 2780 C CA . ALA B 1 81 ? -28.565 -102.838 27.878 1.000 35.054 59 ALA B CA 1
ATOM 2781 C C . ALA B 1 81 ? -29.998 -102.295 27.823 1.000 38.632 59 ALA B C 1
ATOM 2782 O O . ALA B 1 81 ? -30.375 -101.449 28.635 1.000 35.198 59 ALA B O 1
ATOM 2784 N N . SER B 1 82 ? -30.797 -102.787 26.865 1.000 35.805 60 SER B N 1
ATOM 2785 C CA . SER B 1 82 ? -32.164 -102.336 26.715 1.000 38.523 60 SER B CA 1
ATOM 2786 C C . SER B 1 82 ? -32.985 -102.718 27.944 1.000 36.617 60 SER B C 1
ATOM 2787 O O . SER B 1 82 ? -33.934 -102.024 28.277 1.000 34.122 60 SER B O 1
ATOM 2790 N N . LEU B 1 83 ? -32.669 -103.836 28.594 1.000 32.546 61 LEU B N 1
ATOM 2791 C CA . LEU B 1 83 ? -33.399 -104.246 29.784 1.000 34.036 61 LEU B CA 1
ATOM 2792 C C . LEU B 1 83 ? -33.103 -103.298 30.937 1.000 33.877 61 LEU B C 1
ATOM 2793 O O . LEU B 1 83 ? -33.990 -103.022 31.719 1.000 33.505 61 LEU B O 1
ATOM 2798 N N . LEU B 1 84 ? -31.845 -102.864 31.095 1.000 36.919 62 LEU B N 1
ATOM 2799 C CA . LEU B 1 84 ? -31.512 -101.887 32.112 1.000 35.007 62 LEU B CA 1
ATOM 2800 C C . LEU B 1 84 ? -32.406 -100.656 31.934 1.000 37.172 62 LEU B C 1
ATOM 2801 O O . LEU B 1 84 ? -32.919 -100.094 32.906 1.000 34.952 62 LEU B O 1
ATOM 2806 N N . ILE B 1 85 ? -32.511 -100.213 30.686 1.000 37.918 63 ILE B N 1
ATOM 2807 C CA . ILE B 1 85 ? -33.245 -99.013 30.353 1.000 36.111 63 ILE B CA 1
ATOM 2808 C C . ILE B 1 85 ? -34.745 -99.264 30.564 1.000 33.261 63 ILE B C 1
ATOM 2809 O O . ILE B 1 85 ? -35.434 -98.423 31.158 1.000 34.642 63 ILE B O 1
ATOM 2814 N N . ASP B 1 86 ? -35.246 -100.412 30.085 1.000 33.659 64 ASP B N 1
ATOM 2815 C CA . ASP B 1 86 ? -36.639 -100.779 30.226 1.000 34.980 64 ASP B CA 1
ATOM 2816 C C . ASP B 1 86 ? -37.065 -100.695 31.673 1.000 39.305 64 ASP B C 1
ATOM 2817 O O . ASP B 1 86 ? -38.137 -100.163 31.943 1.000 36.238 64 ASP B O 1
ATOM 2822 N N . ASP B 1 87 ? -36.263 -101.262 32.580 1.000 36.989 65 ASP B N 1
ATOM 2823 C CA . ASP B 1 87 ? -36.646 -101.307 33.988 1.000 38.220 65 ASP B CA 1
ATOM 2824 C C . ASP B 1 87 ? -36.785 -99.890 34.554 1.000 39.985 65 ASP B C 1
ATOM 2825 O O . ASP B 1 87 ? -37.675 -99.651 35.379 1.000 36.692 65 ASP B O 1
ATOM 2830 N N . ILE B 1 88 ? -35.925 -98.945 34.112 1.000 34.563 66 ILE B N 1
ATOM 2831 C CA . ILE B 1 88 ? -36.111 -97.561 34.506 1.000 34.813 66 ILE B CA 1
ATOM 2832 C C . ILE B 1 88 ? -37.371 -96.992 33.852 1.000 37.600 66 ILE B C 1
ATOM 2833 O O . ILE B 1 88 ? -38.148 -96.310 34.490 1.000 38.637 66 ILE B O 1
ATOM 2838 N N . GLU B 1 89 ? -37.580 -97.282 32.573 1.000 35.780 67 GLU B N 1
ATOM 2839 C CA . GLU B 1 89 ? -38.641 -96.646 31.829 1.000 37.012 67 GLU B CA 1
ATOM 2840 C C . GLU B 1 89 ? -40.023 -97.084 32.306 1.000 40.407 67 GLU B C 1
ATOM 2841 O O . GLU B 1 89 ? -40.954 -96.309 32.199 1.000 39.895 67 GLU B O 1
ATOM 2847 N N . ASP B 1 90 ? -40.175 -98.281 32.869 1.000 38.425 68 ASP B N 1
ATOM 2848 C CA . ASP B 1 90 ? -41.500 -98.696 33.314 1.000 43.275 68 ASP B CA 1
ATOM 2849 C C . ASP B 1 90 ? -41.562 -98.778 34.829 1.000 39.107 68 ASP B C 1
ATOM 2850 O O . ASP B 1 90 ? -42.483 -99.320 35.361 1.000 44.874 68 ASP B O 1
ATOM 2855 N N . ASN B 1 91 ? -40.584 -98.208 35.511 1.000 37.948 69 ASN B N 1
ATOM 2856 C CA . ASN B 1 91 ? -40.582 -98.145 36.956 1.000 44.914 69 ASN B CA 1
ATOM 2857 C C . ASN B 1 91 ? -40.655 -99.539 37.589 1.000 45.550 69 ASN B C 1
ATOM 2858 O O . ASN B 1 91 ? -41.195 -99.690 38.664 1.000 44.455 69 ASN B O 1
ATOM 2863 N N . SER B 1 92 ? -40.043 -100.561 36.983 1.000 40.452 70 SER B N 1
ATOM 2864 C CA . SER B 1 92 ? -39.961 -101.860 37.625 1.000 42.586 70 SER B CA 1
ATOM 2865 C C . SER B 1 92 ? -39.176 -101.767 38.934 1.000 38.269 70 SER B C 1
ATOM 2866 O O . SER B 1 92 ? -38.246 -100.962 39.092 1.000 41.089 70 SER B O 1
ATOM 2869 N N . LYS B 1 93 ? -39.545 -102.638 39.870 1.000 41.943 71 LYS B N 1
ATOM 2870 C CA . LYS B 1 93 ? -38.860 -102.748 41.151 1.000 47.138 71 LYS B CA 1
ATOM 2871 C C . LYS B 1 93 ? -38.031 -104.032 41.229 1.000 39.592 71 LYS B C 1
ATOM 2872 O O . LYS B 1 93 ? -37.028 -104.070 41.931 1.000 41.724 71 LYS B O 1
ATOM 2876 N N . LEU B 1 94 ? -38.492 -105.077 40.536 1.000 41.515 72 LEU B N 1
ATOM 2877 C CA . LEU B 1 94 ? -37.823 -106.360 40.479 1.000 39.347 72 LEU B CA 1
ATOM 2878 C C . LEU B 1 94 ? -37.639 -106.799 39.028 1.000 39.520 72 LEU B C 1
ATOM 2879 O O . LEU B 1 94 ? -38.399 -106.441 38.133 1.000 41.400 72 LEU B O 1
ATOM 2884 N N . ARG B 1 95 ? -36.601 -107.609 38.818 1.000 41.904 73 ARG B N 1
ATOM 2885 C CA . ARG B 1 95 ? -36.445 -108.404 37.611 1.000 42.308 73 ARG B CA 1
ATOM 2886 C C . ARG B 1 95 ? -36.168 -109.841 38.052 1.000 40.392 73 ARG B C 1
ATOM 2887 O O . ARG B 1 95 ? -35.157 -110.099 38.713 1.000 39.877 73 ARG B O 1
ATOM 2895 N N . ARG B 1 96 ? -37.087 -110.754 37.707 1.000 41.815 74 ARG B N 1
ATOM 2896 C CA . ARG B 1 96 ? -36.967 -112.171 38.018 1.000 51.487 74 ARG B CA 1
ATOM 2897 C C . ARG B 1 96 ? -36.736 -112.360 39.519 1.000 48.217 74 ARG B C 1
ATOM 2898 O O . ARG B 1 96 ? -35.951 -113.205 39.912 1.000 48.406 74 ARG B O 1
ATOM 2906 N N . GLY B 1 97 ? -37.385 -111.516 40.329 1.000 50.658 75 GLY B N 1
ATOM 2907 C CA . GLY B 1 97 ? -37.399 -111.665 41.773 1.000 50.185 75 GLY B CA 1
ATOM 2908 C C . GLY B 1 97 ? -36.255 -110.941 42.467 1.000 48.412 75 GLY B C 1
ATOM 2909 O O . GLY B 1 97 ? -36.224 -110.904 43.693 1.000 44.235 75 GLY B O 1
ATOM 2910 N N . PHE B 1 98 ? -35.355 -110.329 41.696 1.000 40.533 76 PHE B N 1
ATOM 2911 C CA . PHE B 1 98 ? -34.238 -109.614 42.269 1.000 43.087 76 PHE B CA 1
ATOM 2912 C C . PHE B 1 98 ? -34.373 -108.111 42.048 1.000 41.494 76 PHE B C 1
ATOM 2913 O O . PHE B 1 98 ? -35.044 -107.659 41.147 1.000 43.811 76 PHE B O 1
ATOM 2921 N N . PRO B 1 99 ? -33.673 -107.287 42.831 1.000 44.983 77 PRO B N 1
ATOM 2922 C CA . PRO B 1 99 ? -33.800 -105.850 42.665 1.000 45.155 77 PRO B CA 1
ATOM 2923 C C . PRO B 1 99 ? -33.369 -105.452 41.258 1.000 38.487 77 PRO B C 1
ATOM 2924 O O . PRO B 1 99 ? -32.368 -105.938 40.742 1.000 40.867 77 PRO B O 1
ATOM 2928 N N . VAL B 1 100 ? -34.093 -104.497 40.689 1.000 38.771 78 VAL B N 1
ATOM 2929 C CA . VAL B 1 100 ? -33.653 -103.881 39.445 1.000 39.887 78 VAL B CA 1
ATOM 2930 C C . VAL B 1 100 ? -32.308 -103.202 39.678 1.000 38.676 78 VAL B C 1
ATOM 2931 O O . VAL B 1 100 ? -31.971 -102.750 40.774 1.000 41.200 78 VAL B O 1
ATOM 2935 N N . ALA B 1 101 ? -31.533 -103.095 38.602 1.000 36.394 79 ALA B N 1
ATOM 2936 C CA . ALA B 1 101 ? -30.188 -102.569 38.698 1.000 36.014 79 ALA B CA 1
ATOM 2937 C C . ALA B 1 101 ? -30.166 -101.172 39.307 1.000 39.601 79 ALA B C 1
ATOM 2938 O O . ALA B 1 101 ? -29.226 -100.821 40.041 1.000 34.133 79 ALA B O 1
ATOM 2940 N N . HIS B 1 102 ? -31.160 -100.350 38.951 1.000 35.887 80 HIS B N 1
ATOM 2941 C CA . HIS B 1 102 ? -31.094 -98.961 39.364 1.000 39.083 80 HIS B CA 1
ATOM 2942 C C . HIS B 1 102 ? -31.421 -98.802 40.848 1.000 39.549 80 HIS B C 1
ATOM 2943 O O . HIS B 1 102 ? -31.051 -97.786 41.414 1.000 38.711 80 HIS B O 1
ATOM 2950 N N . SER B 1 103 ? -32.036 -99.783 41.506 1.000 35.973 81 SER B N 1
ATOM 2951 C CA . SER B 1 103 ? -32.146 -99.751 42.970 1.000 39.234 81 SER B CA 1
ATOM 2952 C C . SER B 1 103 ? -30.792 -99.920 43.621 1.000 41.637 81 SER B C 1
ATOM 2953 O O . SER B 1 103 ? -30.555 -99.389 44.686 1.000 46.561 81 SER B O 1
ATOM 2956 N N . ILE B 1 104 ? -29.922 -100.686 42.971 1.000 41.189 82 ILE B N 1
ATOM 2957 C CA . ILE B 1 104 ? -28.633 -100.996 43.535 1.000 42.190 82 ILE B CA 1
ATOM 2958 C C . ILE B 1 104 ? -27.676 -99.863 43.213 1.000 41.923 82 ILE B C 1
ATOM 2959 O O . ILE B 1 104 ? -26.945 -99.440 44.082 1.000 41.038 82 ILE B O 1
ATOM 2964 N N . TYR B 1 105 ? -27.606 -99.456 41.934 1.000 38.052 83 TYR B N 1
ATOM 2965 C CA . TYR B 1 105 ? -26.521 -98.597 41.483 1.000 39.330 83 TYR B CA 1
ATOM 2966 C C . TYR B 1 105 ? -26.973 -97.153 41.289 1.000 39.321 83 TYR B C 1
ATOM 2967 O O . TYR B 1 105 ? -26.148 -96.278 41.045 1.000 36.030 83 TYR B O 1
ATOM 2976 N N . GLY B 1 106 ? -28.285 -96.904 41.378 1.000 35.189 84 GLY B N 1
ATOM 2977 C CA . GLY B 1 106 ? -28.859 -95.601 41.059 1.000 34.011 84 GLY B CA 1
ATOM 2978 C C . GLY B 1 106 ? -29.148 -95.443 39.553 1.000 38.989 84 GLY B C 1
ATOM 2979 O O . GLY B 1 106 ? -28.482 -96.019 38.698 1.000 33.713 84 GLY B O 1
ATOM 2980 N N . ILE B 1 107 ? -30.177 -94.646 39.252 1.000 33.505 85 ILE B N 1
ATOM 2981 C CA . ILE B 1 107 ? -30.604 -94.372 37.903 1.000 37.340 85 ILE B CA 1
ATOM 2982 C C . ILE B 1 107 ? -29.446 -93.763 37.113 1.000 32.237 85 ILE B C 1
ATOM 2983 O O . ILE B 1 107 ? -29.209 -94.181 35.981 1.000 32.887 85 ILE B O 1
ATOM 2988 N N . PRO B 1 108 ? -28.707 -92.759 37.625 1.000 33.984 86 PRO B N 1
ATOM 2989 C CA . PRO B 1 108 ? -27.676 -92.132 36.797 1.000 35.404 86 PRO B CA 1
ATOM 2990 C C . PRO B 1 108 ? -26.646 -93.127 36.267 1.000 39.407 86 PRO B C 1
ATOM 2991 O O . PRO B 1 108 ? -26.313 -93.108 35.072 1.000 35.380 86 PRO B O 1
ATOM 2995 N N . SER B 1 109 ? -26.117 -93.978 37.165 1.000 35.454 87 SER B N 1
ATOM 2996 C CA . SER B 1 109 ? -25.105 -94.930 36.765 1.000 36.102 87 SER B CA 1
ATOM 2997 C C . SER B 1 109 ? -25.670 -95.958 35.771 1.000 34.696 87 SER B C 1
ATOM 2998 O O . SER B 1 109 ? -24.977 -96.360 34.834 1.000 33.803 87 SER B O 1
ATOM 3001 N N . VAL B 1 110 ? -26.931 -96.368 35.952 1.000 32.747 88 VAL B N 1
ATOM 3002 C CA . VAL B 1 110 ? -27.519 -97.361 35.081 1.000 32.075 88 VAL B CA 1
ATOM 3003 C C . VAL B 1 110 ? -27.732 -96.812 33.664 1.000 36.189 88 VAL B C 1
ATOM 3004 O O . VAL B 1 110 ? -27.396 -97.501 32.691 1.000 35.684 88 VAL B O 1
ATOM 3008 N N . ILE B 1 111 ? -28.262 -95.596 33.541 1.000 35.335 89 ILE B N 1
ATOM 3009 C CA . ILE B 1 111 ? -28.435 -94.961 32.244 1.000 35.574 89 ILE B CA 1
ATOM 3010 C C . ILE B 1 111 ? -27.086 -94.953 31.550 1.000 34.685 89 ILE B C 1
ATOM 3011 O O . ILE B 1 111 ? -26.987 -95.266 30.362 1.000 32.064 89 ILE B O 1
ATOM 3016 N N . ASN B 1 112 ? -26.062 -94.481 32.278 1.000 37.859 90 ASN B N 1
ATOM 3017 C CA . ASN B 1 112 ? -24.754 -94.295 31.687 1.000 35.141 90 ASN B CA 1
ATOM 3018 C C . ASN B 1 112 ? -24.184 -95.645 31.247 1.000 36.283 90 ASN B C 1
ATOM 3019 O O . ASN B 1 112 ? -23.654 -95.768 30.141 1.000 33.381 90 ASN B O 1
ATOM 3024 N N . SER B 1 113 ? -24.364 -96.664 32.088 1.000 36.081 91 SER B N 1
ATOM 3025 C CA . SER B 1 113 ? -23.885 -98.005 31.792 1.000 38.060 91 SER B CA 1
ATOM 3026 C C . SER B 1 113 ? -24.557 -98.570 30.535 1.000 39.849 91 SER B C 1
ATOM 3027 O O . SER B 1 113 ? -23.898 -99.084 29.638 1.000 36.768 91 SER B O 1
ATOM 3030 N N . ALA B 1 114 ? -25.880 -98.528 30.505 1.000 35.776 92 ALA B N 1
ATOM 3031 C CA . ALA B 1 114 ? -26.640 -99.094 29.414 1.000 33.694 92 ALA B CA 1
ATOM 3032 C C . ALA B 1 114 ? -26.284 -98.383 28.111 1.000 32.220 92 ALA B C 1
ATOM 3033 O O . ALA B 1 114 ? -26.039 -99.040 27.097 1.000 32.891 92 ALA B O 1
ATOM 3035 N N . ASN B 1 115 ? -26.142 -97.044 28.169 1.000 31.365 93 ASN B N 1
ATOM 3036 C CA . ASN B 1 115 ? -25.869 -96.281 26.980 1.000 32.672 93 ASN B CA 1
ATOM 3037 C C . ASN B 1 115 ? -24.445 -96.554 26.506 1.000 33.085 93 ASN B C 1
ATOM 3038 O O . ASN B 1 115 ? -24.189 -96.627 25.305 1.000 32.953 93 ASN B O 1
ATOM 3043 N N . TYR B 1 116 ? -23.511 -96.700 27.442 1.000 34.372 94 TYR B N 1
ATOM 3044 C CA . TYR B 1 116 ? -22.147 -97.078 27.105 1.000 30.285 94 TYR B CA 1
ATOM 3045 C C . TYR B 1 116 ? -22.154 -98.423 26.360 1.000 31.762 94 TYR B C 1
ATOM 3046 O O . TYR B 1 116 ? -21.488 -98.582 25.328 1.000 35.101 94 TYR B O 1
ATOM 3055 N N . VAL B 1 117 ? -22.935 -99.370 26.852 1.000 31.382 95 VAL B N 1
ATOM 3056 C CA . VAL B 1 117 ? -22.988 -100.677 26.209 1.000 33.250 95 VAL B CA 1
ATOM 3057 C C . VAL B 1 117 ? -23.548 -100.565 24.790 1.000 36.357 95 VAL B C 1
ATOM 3058 O O . VAL B 1 117 ? -23.060 -101.225 23.893 1.000 35.349 95 VAL B O 1
ATOM 3062 N N . TYR B 1 118 ? -24.495 -99.649 24.559 1.000 35.366 96 TYR B N 1
ATOM 3063 C CA . TYR B 1 118 ? -24.987 -99.434 23.208 1.000 34.941 96 TYR B CA 1
ATOM 3064 C C . TYR B 1 118 ? -23.825 -99.099 22.290 1.000 31.664 96 TYR B C 1
ATOM 3065 O O . TYR B 1 118 ? -23.746 -99.577 21.178 1.000 34.474 96 TYR B O 1
ATOM 3074 N N . PHE B 1 119 ? -22.934 -98.221 22.731 1.000 34.751 97 PHE B N 1
ATOM 3075 C CA . PHE B 1 119 ? -21.880 -97.767 21.861 1.000 36.308 97 PHE B CA 1
ATOM 3076 C C . PHE B 1 119 ? -20.765 -98.807 21.778 1.000 38.065 97 PHE B C 1
ATOM 3077 O O . PHE B 1 119 ? -20.090 -98.845 20.763 1.000 36.175 97 PHE B O 1
ATOM 3085 N N . LEU B 1 120 ? -20.555 -99.601 22.836 1.000 35.577 98 LEU B N 1
ATOM 3086 C CA . LEU B 1 120 ? -19.668 -100.742 22.746 1.000 38.099 98 LEU B CA 1
ATOM 3087 C C . LEU B 1 120 ? -20.241 -101.714 21.719 1.000 38.109 98 LEU B C 1
ATOM 3088 O O . LEU B 1 120 ? -19.476 -102.351 21.038 1.000 38.539 98 LEU B O 1
ATOM 3093 N N . GLY B 1 121 ? -21.566 -101.834 21.630 1.000 35.512 99 GLY B N 1
ATOM 3094 C CA . GLY B 1 121 ? -22.203 -102.700 20.657 1.000 35.907 99 GLY B CA 1
ATOM 3095 C C . GLY B 1 121 ? -21.939 -102.202 19.232 1.000 40.281 99 GLY B C 1
ATOM 3096 O O . GLY B 1 121 ? -21.600 -102.988 18.360 1.000 38.306 99 GLY B O 1
ATOM 3097 N N . LEU B 1 122 ? -22.094 -100.892 19.016 1.000 36.650 100 LEU B N 1
ATOM 3098 C CA . LEU B 1 122 ? -21.752 -100.252 17.760 1.000 35.807 100 LEU B CA 1
ATOM 3099 C C . LEU B 1 122 ? -20.302 -100.560 17.400 1.000 39.399 100 LEU B C 1
ATOM 3100 O O . LEU B 1 122 ? -20.020 -100.921 16.270 1.000 35.666 100 LEU B O 1
ATOM 3105 N N . GLU B 1 123 ? -19.394 -100.382 18.365 1.000 37.951 101 GLU B N 1
ATOM 3106 C CA . GLU B 1 123 ? -17.978 -100.596 18.141 1.000 41.222 101 GLU B CA 1
ATOM 3107 C C . GLU B 1 123 ? -17.757 -102.031 17.659 1.000 41.481 101 GLU B C 1
ATOM 3108 O O . GLU B 1 123 ? -17.027 -102.254 16.698 1.000 39.122 101 GLU B O 1
ATOM 3114 N N . LYS B 1 124 ? -18.433 -102.989 18.306 1.000 36.088 102 LYS B N 1
ATOM 3115 C CA . LYS B 1 124 ? -18.279 -104.378 17.946 1.000 40.266 102 LYS B CA 1
ATOM 3116 C C . LYS B 1 124 ? -18.892 -104.655 16.576 1.000 41.552 102 LYS B C 1
ATOM 3117 O O . LYS B 1 124 ? -18.352 -105.445 15.835 1.000 45.526 102 LYS B O 1
ATOM 3123 N N . VAL B 1 125 ? -20.033 -104.036 16.240 1.000 39.678 103 VAL B N 1
ATOM 3124 C CA . VAL B 1 125 ? -20.608 -104.173 14.909 1.000 40.283 103 VAL B CA 1
ATOM 3125 C C . VAL B 1 125 ? -19.601 -103.767 13.841 1.000 38.759 103 VAL B C 1
ATOM 3126 O O . VAL B 1 125 ? -19.547 -104.383 12.775 1.000 43.101 103 VAL B O 1
ATOM 3130 N N . LEU B 1 126 ? -18.806 -102.730 14.105 1.000 41.320 104 LEU B N 1
ATOM 3131 C CA . LEU B 1 126 ? -17.775 -102.324 13.163 1.000 43.112 104 LEU B CA 1
ATOM 3132 C C . LEU B 1 126 ? -16.775 -103.457 12.923 1.000 44.108 104 LEU B C 1
ATOM 3133 O O . LEU B 1 126 ? -16.234 -103.541 11.844 1.000 47.172 104 LEU B O 1
ATOM 3138 N N . THR B 1 127 ? -16.543 -104.343 13.884 1.000 47.325 105 THR B N 1
ATOM 3139 C CA . THR B 1 127 ? -15.579 -105.408 13.672 1.000 44.649 105 THR B CA 1
ATOM 3140 C C . THR B 1 127 ? -16.118 -106.438 12.684 1.000 48.103 105 THR B C 1
ATOM 3141 O O . THR B 1 127 ? -15.339 -107.254 12.200 1.000 49.282 105 THR B O 1
ATOM 3145 N N . LEU B 1 128 ? -17.416 -106.415 12.370 1.000 45.643 106 LEU B N 1
ATOM 3146 C CA . LEU B 1 128 ? -17.952 -107.363 11.409 1.000 45.033 106 LEU B CA 1
ATOM 3147 C C . LEU B 1 128 ? -17.420 -107.021 10.030 1.000 46.530 106 LEU B C 1
ATOM 3148 O O . LEU B 1 128 ? -17.461 -107.861 9.150 1.000 43.121 106 LEU B O 1
ATOM 3153 N N . ASP B 1 129 ? -16.983 -105.780 9.848 1.000 49.073 107 ASP B N 1
ATOM 3154 C CA . ASP B 1 129 ? -16.352 -105.322 8.620 1.000 55.244 107 ASP B CA 1
ATOM 3155 C C . ASP B 1 129 ? -17.248 -105.640 7.422 1.000 57.810 107 ASP B C 1
ATOM 3156 O O . ASP B 1 129 ? -16.824 -106.288 6.467 1.000 55.232 107 ASP B O 1
ATOM 3161 N N . HIS B 1 130 ? -18.489 -105.159 7.465 1.000 53.291 108 HIS B N 1
ATOM 3162 C CA . HIS B 1 130 ? -19.383 -105.204 6.322 1.000 45.657 108 HIS B CA 1
ATOM 3163 C C . HIS B 1 130 ? -20.032 -103.842 6.212 1.000 54.907 108 HIS B C 1
ATOM 3164 O O . HIS B 1 130 ? -20.519 -103.318 7.208 1.000 50.890 108 HIS B O 1
ATOM 3171 N N . PRO B 1 131 ? -20.056 -103.229 5.013 1.000 57.545 109 PRO B N 1
ATOM 3172 C CA . PRO B 1 131 ? -20.568 -101.873 4.865 1.000 61.997 109 PRO B CA 1
ATOM 3173 C C . PRO B 1 131 ? -22.022 -101.708 5.294 1.000 52.904 109 PRO B C 1
ATOM 3174 O O . PRO B 1 131 ? -22.408 -100.618 5.682 1.000 62.045 109 PRO B O 1
ATOM 3178 N N . ASP B 1 132 ? -22.824 -102.779 5.242 1.000 44.128 110 ASP B N 1
ATOM 3179 C CA . ASP B 1 132 ? -24.226 -102.653 5.602 1.000 44.106 110 ASP B CA 1
ATOM 3180 C C . ASP B 1 132 ? -24.471 -102.900 7.087 1.000 42.013 110 ASP B C 1
ATOM 3181 O O . ASP B 1 132 ? -25.566 -102.626 7.542 1.000 41.416 110 ASP B O 1
ATOM 3186 N N . ALA B 1 133 ? -23.476 -103.342 7.860 1.000 37.932 111 ALA B N 1
ATOM 3187 C CA . ALA B 1 133 ? -23.799 -103.748 9.231 1.000 41.082 111 ALA B CA 1
ATOM 3188 C C . ALA B 1 133 ? -24.251 -102.558 10.092 1.000 37.671 111 ALA B C 1
ATOM 3189 O O . ALA B 1 133 ? -25.205 -102.666 10.865 1.000 37.549 111 ALA B O 1
ATOM 3191 N N . VAL B 1 134 ? -23.570 -101.430 9.959 1.000 38.289 112 VAL B N 1
ATOM 3192 C CA . VAL B 1 134 ? -23.872 -100.243 10.735 1.000 41.918 112 VAL B CA 1
ATOM 3193 C C . VAL B 1 134 ? -25.234 -99.676 10.352 1.000 40.536 112 VAL B C 1
ATOM 3194 O O . VAL B 1 134 ? -25.964 -99.150 11.201 1.000 38.439 112 VAL B O 1
ATOM 3198 N N . LYS B 1 135 ? -25.562 -99.780 9.064 1.000 42.164 113 LYS B N 1
ATOM 3199 C CA . LYS B 1 135 ? -26.855 -99.328 8.567 1.000 41.042 113 LYS B CA 1
ATOM 3200 C C . LYS B 1 135 ? -27.949 -100.139 9.226 1.000 39.632 113 LYS B C 1
ATOM 3201 O O . LYS B 1 135 ? -28.941 -99.574 9.658 1.000 35.782 113 LYS B O 1
ATOM 3207 N N . LEU B 1 136 ? -27.750 -101.463 9.289 1.000 37.120 114 LEU B N 1
ATOM 3208 C CA . LEU B 1 136 ? -28.705 -102.325 9.946 1.000 38.323 114 LEU B CA 1
ATOM 3209 C C . LEU B 1 136 ? -28.794 -101.953 11.419 1.000 36.795 114 LEU B C 1
ATOM 3210 O O . LEU B 1 136 ? -29.876 -101.876 11.982 1.000 35.760 114 LEU B O 1
ATOM 3215 N N . PHE B 1 137 ? -27.643 -101.806 12.061 1.000 37.450 115 PHE B N 1
ATOM 3216 C CA . PHE B 1 137 ? -27.642 -101.469 13.472 1.000 36.003 115 PHE B CA 1
ATOM 3217 C C . PHE B 1 137 ? -28.465 -100.204 13.725 1.000 37.156 115 PHE B C 1
ATOM 3218 O O . PHE B 1 137 ? -29.284 -100.188 14.636 1.000 36.672 115 PHE B O 1
ATOM 3226 N N . THR B 1 138 ? -28.214 -99.164 12.923 1.000 33.232 116 THR B N 1
ATOM 3227 C CA . THR B 1 138 ? -28.846 -97.872 13.086 1.000 35.224 116 THR B CA 1
ATOM 3228 C C . THR B 1 138 ? -30.361 -98.011 12.957 1.000 38.490 116 THR B C 1
ATOM 3229 O O . THR B 1 138 ? -31.121 -97.565 13.824 1.000 35.953 116 THR B O 1
ATOM 3233 N N . ARG B 1 139 ? -30.792 -98.681 11.896 1.000 36.118 117 ARG B N 1
ATOM 3234 C CA . ARG B 1 139 ? -32.203 -98.854 11.639 1.000 37.085 117 ARG B CA 1
ATOM 3235 C C . ARG B 1 139 ? -32.855 -99.592 12.802 1.000 37.100 117 ARG B C 1
ATOM 3236 O O . ARG B 1 139 ? -33.932 -99.213 13.255 1.000 37.116 117 ARG B O 1
ATOM 3244 N N . GLN B 1 140 ? -32.229 -100.670 13.282 1.000 36.047 118 GLN B N 1
ATOM 3245 C CA . GLN B 1 140 ? -32.867 -101.497 14.294 1.000 35.836 118 GLN B CA 1
ATOM 3246 C C . GLN B 1 140 ? -32.887 -100.799 15.645 1.000 33.547 118 GLN B C 1
ATOM 3247 O O . GLN B 1 140 ? -33.845 -100.948 16.420 1.000 33.265 118 GLN B O 1
ATOM 3253 N N . LEU B 1 141 ? -31.857 -100.005 15.935 1.000 32.959 119 LEU B N 1
ATOM 3254 C CA . LEU B 1 141 ? -31.851 -99.244 17.185 1.000 35.127 119 LEU B CA 1
ATOM 3255 C C . LEU B 1 141 ? -32.923 -98.157 17.133 1.000 34.776 119 LEU B C 1
ATOM 3256 O O . LEU B 1 141 ? -33.566 -97.881 18.138 1.000 33.277 119 LEU B O 1
ATOM 3261 N N . LEU B 1 142 ? -33.116 -97.559 15.954 1.000 32.592 120 LEU B N 1
ATOM 3262 C CA . LEU B 1 142 ? -34.154 -96.546 15.783 1.000 33.334 120 LEU B CA 1
ATOM 3263 C C . LEU B 1 142 ? -35.531 -97.198 15.963 1.000 35.688 120 LEU B C 1
ATOM 3264 O O . LEU B 1 142 ? -36.373 -96.652 16.675 1.000 33.655 120 LEU B O 1
ATOM 3269 N N . GLU B 1 143 ? -35.752 -98.394 15.398 1.000 35.238 121 GLU B N 1
ATOM 3270 C CA . GLU B 1 143 ? -37.013 -99.111 15.611 1.000 38.684 121 GLU B CA 1
ATOM 3271 C C . GLU B 1 143 ? -37.255 -99.393 17.095 1.000 37.309 121 GLU B C 1
ATOM 3272 O O . GLU B 1 143 ? -38.381 -99.242 17.572 1.000 36.088 121 GLU B O 1
ATOM 3278 N N . LEU B 1 144 ? -36.226 -99.930 17.776 1.000 34.588 122 LEU B N 1
ATOM 3279 C CA . LEU B 1 144 ? -36.299 -100.274 19.188 1.000 33.039 122 LEU B CA 1
ATOM 3280 C C . LEU B 1 144 ? -36.767 -99.043 19.964 1.000 33.329 122 LEU B C 1
ATOM 3281 O O . LEU B 1 144 ? -37.666 -99.126 20.801 1.000 33.916 122 LEU B O 1
ATOM 3286 N N . HIS B 1 145 ? -36.137 -97.899 19.696 1.000 33.281 123 HIS B N 1
ATOM 3287 C CA . HIS B 1 145 ? -36.445 -96.662 20.407 1.000 34.565 123 HIS B CA 1
ATOM 3288 C C . HIS B 1 145 ? -37.847 -96.148 20.116 1.000 32.381 123 HIS B C 1
ATOM 3289 O O . HIS B 1 145 ? -38.493 -95.573 21.000 1.000 33.069 123 HIS B O 1
ATOM 3296 N N . GLN B 1 146 ? -38.298 -96.344 18.878 1.000 31.746 124 GLN B N 1
ATOM 3297 C CA . GLN B 1 146 ? -39.650 -95.944 18.545 1.000 35.103 124 GLN B CA 1
ATOM 3298 C C . GLN B 1 146 ? -40.662 -96.801 19.295 1.000 39.152 124 GLN B C 1
ATOM 3299 O O . GLN B 1 146 ? -41.612 -96.275 19.847 1.000 36.097 124 GLN B O 1
ATOM 3305 N N . GLY B 1 147 ? -40.448 -98.120 19.334 1.000 38.978 125 GLY B N 1
ATOM 3306 C CA . GLY B 1 147 ? -41.330 -99.002 20.078 1.000 38.381 125 GLY B CA 1
ATOM 3307 C C . GLY B 1 147 ? -41.367 -98.694 21.573 1.000 38.661 125 GLY B C 1
ATOM 3308 O O . GLY B 1 147 ? -42.439 -98.632 22.175 1.000 40.725 125 GLY B O 1
ATOM 3309 N N . GLN B 1 148 ? -40.191 -98.584 22.199 1.000 36.005 126 GLN B N 1
ATOM 3310 C CA . GLN B 1 148 ? -40.088 -98.237 23.609 1.000 39.456 126 GLN B CA 1
ATOM 3311 C C . GLN B 1 148 ? -40.799 -96.896 23.852 1.000 38.807 126 GLN B C 1
ATOM 3312 O O . GLN B 1 148 ? -41.496 -96.726 24.852 1.000 38.094 126 GLN B O 1
ATOM 3318 N N . GLY B 1 149 ? -40.531 -95.930 22.970 1.000 39.733 127 GLY B N 1
ATOM 3319 C CA . GLY B 1 149 ? -40.988 -94.558 23.130 1.000 41.871 127 GLY B CA 1
ATOM 3320 C C . GLY B 1 149 ? -42.517 -94.487 23.060 1.000 40.685 127 GLY B C 1
ATOM 3321 O O . GLY B 1 149 ? -43.146 -93.804 23.847 1.000 37.414 127 GLY B O 1
ATOM 3322 N N . LEU B 1 150 ? -43.118 -95.231 22.146 1.000 36.107 128 LEU B N 1
ATOM 3323 C CA . LEU B 1 150 ? -44.570 -95.318 22.081 1.000 44.931 128 LEU B CA 1
ATOM 3324 C C . LEU B 1 150 ? -45.161 -95.954 23.328 1.000 45.640 128 LEU B C 1
ATOM 3325 O O . LEU B 1 150 ? -46.155 -95.489 23.866 1.000 41.069 128 LEU B O 1
ATOM 3330 N N . ASP B 1 151 ? -44.574 -97.073 23.726 1.000 39.561 129 ASP B N 1
ATOM 3331 C CA . ASP B 1 151 ? -44.997 -97.757 24.921 1.000 41.596 129 ASP B CA 1
ATOM 3332 C C . ASP B 1 151 ? -45.052 -96.773 26.086 1.000 42.518 129 ASP B C 1
ATOM 3333 O O . ASP B 1 151 ? -46.066 -96.653 26.781 1.000 41.414 129 ASP B O 1
ATOM 3338 N N . ILE B 1 152 ? -43.975 -96.014 26.257 1.000 38.281 130 ILE B N 1
ATOM 3339 C CA . ILE B 1 152 ? -43.896 -95.057 27.344 1.000 38.627 130 ILE B CA 1
ATOM 3340 C C . ILE B 1 152 ? -44.973 -93.979 27.180 1.000 41.438 130 ILE B C 1
ATOM 3341 O O . ILE B 1 152 ? -45.589 -93.547 28.150 1.000 38.142 130 ILE B O 1
ATOM 3346 N N . TYR B 1 153 ? -45.082 -93.453 25.967 1.000 43.364 131 TYR B N 1
ATOM 3347 C CA . TYR B 1 153 ? -45.967 -92.348 25.677 1.000 49.664 131 TYR B CA 1
ATOM 3348 C C . TYR B 1 153 ? -47.392 -92.752 26.028 1.000 52.317 131 TYR B C 1
ATOM 3349 O O . TYR B 1 153 ? -48.086 -92.007 26.689 1.000 45.588 131 TYR B O 1
ATOM 3358 N N . TRP B 1 154 ? -47.809 -93.937 25.587 1.000 49.708 132 TRP B N 1
ATOM 3359 C CA . TRP B 1 154 ? -49.163 -94.385 25.815 1.000 49.403 132 TRP B CA 1
ATOM 3360 C C . TRP B 1 154 ? -49.425 -94.452 27.306 1.000 54.465 132 TRP B C 1
ATOM 3361 O O . TRP B 1 154 ? -50.484 -93.990 27.750 1.000 46.242 132 TRP B O 1
ATOM 3372 N N . ARG B 1 155 ? -48.461 -95.031 28.043 1.000 49.093 133 ARG B N 1
ATOM 3373 C CA . ARG B 1 155 ? -48.632 -95.229 29.470 1.000 47.709 133 ARG B CA 1
ATOM 3374 C C . ARG B 1 155 ? -48.714 -93.872 30.175 1.000 47.468 133 ARG B C 1
ATOM 3375 O O . ARG B 1 155 ? -49.600 -93.625 30.954 1.000 57.635 133 ARG B O 1
ATOM 3383 N N . ASP B 1 156 ? -47.787 -92.978 29.875 1.000 48.826 134 ASP B N 1
ATOM 3384 C CA . ASP B 1 156 ? -47.709 -91.687 30.524 1.000 54.397 134 ASP B CA 1
ATOM 3385 C C . ASP B 1 156 ? -48.909 -90.817 30.175 1.000 58.585 134 ASP B C 1
ATOM 3386 O O . ASP B 1 156 ? -49.245 -89.963 30.958 1.000 61.157 134 ASP B O 1
ATOM 3391 N N . ASN B 1 157 ? -49.492 -90.974 28.982 1.000 51.884 135 ASN B N 1
ATOM 3392 C CA . ASN B 1 157 ? -50.461 -90.005 28.493 1.000 49.964 135 ASN B CA 1
ATOM 3393 C C . ASN B 1 157 ? -51.847 -90.630 28.423 1.000 53.006 135 ASN B C 1
ATOM 3394 O O . ASN B 1 157 ? -52.703 -90.058 27.765 1.000 57.350 135 ASN B O 1
ATOM 3399 N N . TYR B 1 158 ? -52.060 -91.768 29.119 1.000 50.303 136 TYR B N 1
ATOM 3400 C CA . TYR B 1 158 ? -53.332 -92.489 29.211 1.000 54.428 136 TYR B CA 1
ATOM 3401 C C . TYR B 1 158 ? -53.966 -92.663 27.830 1.000 62.509 136 TYR B C 1
ATOM 3402 O O . TYR B 1 158 ? -55.167 -92.484 27.629 1.000 55.265 136 TYR B O 1
ATOM 3411 N N . THR B 1 159 ? -53.134 -92.982 26.850 1.000 54.520 137 THR B N 1
ATOM 3412 C CA . THR B 1 159 ? -53.629 -93.323 25.541 1.000 61.627 137 THR B CA 1
ATOM 3413 C C . THR B 1 159 ? -53.672 -94.837 25.433 1.000 66.737 137 THR B C 1
ATOM 3414 O O . THR B 1 159 ? -52.652 -95.427 25.152 1.000 82.959 137 THR B O 1
ATOM 3418 N N A CYS B 1 160 ? -54.849 -95.446 25.591 0.500 72.317 138 CYS B N 1
ATOM 3419 N N B CYS B 1 160 ? -54.833 -95.483 25.621 0.500 72.462 138 CYS B N 1
ATOM 3420 C CA A CYS B 1 160 ? -54.981 -96.881 25.350 0.500 71.304 138 CYS B CA 1
ATOM 3421 C CA B CYS B 1 160 ? -54.887 -96.931 25.423 0.500 71.286 138 CYS B CA 1
ATOM 3422 C C A CYS B 1 160 ? -54.882 -97.177 23.855 0.500 65.759 138 CYS B C 1
ATOM 3423 C C B CYS B 1 160 ? -54.895 -97.221 23.916 0.500 66.478 138 CYS B C 1
ATOM 3424 O O A CYS B 1 160 ? -55.693 -96.702 23.068 0.500 57.505 138 CYS B O 1
ATOM 3425 O O B CYS B 1 160 ? -55.753 -96.735 23.183 0.500 61.176 138 CYS B O 1
ATOM 3430 N N . PRO B 1 161 ? -53.877 -97.957 23.398 1.000 56.685 139 PRO B N 1
ATOM 3431 C CA . PRO B 1 161 ? -53.765 -98.247 21.974 1.000 52.182 139 PRO B CA 1
ATOM 3432 C C . PRO B 1 161 ? -54.842 -99.222 21.523 1.000 46.837 139 PRO B C 1
ATOM 3433 O O . PRO B 1 161 ? -55.257 -100.103 22.292 1.000 44.622 139 PRO B O 1
ATOM 3437 N N . THR B 1 162 ? -55.136 -99.156 20.234 1.000 41.626 140 THR B N 1
ATOM 3438 C CA . THR B 1 162 ? -55.875 -100.247 19.612 1.000 47.298 140 THR B CA 1
ATOM 3439 C C . THR B 1 162 ? -54.983 -101.496 19.509 1.000 55.689 140 THR B C 1
ATOM 3440 O O . THR B 1 162 ? -53.748 -101.481 19.665 1.000 46.110 140 THR B O 1
ATOM 3444 N N . GLU B 1 163 ? -55.642 -102.587 19.143 1.000 46.562 141 GLU B N 1
ATOM 3445 C CA . GLU B 1 163 ? -54.967 -103.844 18.942 1.000 52.522 141 GLU B CA 1
ATOM 3446 C C . GLU B 1 163 ? -53.929 -103.677 17.844 1.000 45.063 141 GLU B C 1
ATOM 3447 O O . GLU B 1 163 ? -52.812 -104.156 17.992 1.000 42.569 141 GLU B O 1
ATOM 3453 N N . GLU B 1 164 ? -54.272 -102.966 16.776 1.000 41.718 142 GLU B N 1
ATOM 3454 C CA . GLU B 1 164 ? -53.375 -102.843 15.645 1.000 47.710 142 GLU B CA 1
ATOM 3455 C C . GLU B 1 164 ? -52.165 -101.982 16.023 1.000 45.295 142 GLU B C 1
ATOM 3456 O O . GLU B 1 164 ? -51.058 -102.221 15.558 1.000 44.033 142 GLU B O 1
ATOM 3462 N N . GLU B 1 165 ? -52.388 -100.951 16.814 1.000 44.717 143 GLU B N 1
ATOM 3463 C CA . GLU B 1 165 ? -51.311 -100.082 17.252 1.000 45.138 143 GLU B CA 1
ATOM 3464 C C . GLU B 1 165 ? -50.396 -100.838 18.193 1.000 41.745 143 GLU B C 1
ATOM 3465 O O . GLU B 1 165 ? -49.205 -100.678 18.125 1.000 42.387 143 GLU B O 1
ATOM 3471 N N . TYR B 1 166 ? -50.971 -101.611 19.111 1.000 38.916 144 TYR B N 1
ATOM 3472 C CA . TYR B 1 166 ? -50.208 -102.430 20.040 1.000 39.663 144 TYR B CA 1
ATOM 3473 C C . TYR B 1 166 ? -49.278 -103.392 19.300 1.000 37.068 144 TYR B C 1
ATOM 3474 O O . TYR B 1 166 ? -48.088 -103.484 19.616 1.000 40.971 144 TYR B O 1
ATOM 3483 N N . LYS B 1 167 ? -49.827 -104.074 18.297 1.000 40.987 145 LYS B N 1
ATOM 3484 C CA . LYS B 1 167 ? -49.084 -105.021 17.490 1.000 45.116 145 LYS B CA 1
ATOM 3485 C C . LYS B 1 167 ? -47.896 -104.322 16.829 1.000 46.328 145 LYS B C 1
ATOM 3486 O O . LYS B 1 167 ? -46.779 -104.848 16.824 1.000 42.162 145 LYS B O 1
ATOM 3492 N N . ALA B 1 168 ? -48.178 -103.202 16.163 1.000 41.034 146 ALA B N 1
ATOM 3493 C CA . ALA B 1 168 ? -47.152 -102.445 15.472 1.000 41.490 146 ALA B CA 1
ATOM 3494 C C . ALA B 1 168 ? -46.064 -101.998 16.456 1.000 37.343 146 ALA B C 1
ATOM 3495 O O . ALA B 1 168 ? -44.889 -102.103 16.156 1.000 42.823 146 ALA B O 1
ATOM 3497 N N . MET B 1 169 ? -46.455 -101.572 17.662 1.000 35.077 147 MET B N 1
ATOM 3498 C CA . MET B 1 169 ? -45.504 -101.142 18.675 1.000 39.082 147 MET B CA 1
ATOM 3499 C C . MET B 1 169 ? -44.648 -102.329 19.111 1.000 43.649 147 MET B C 1
ATOM 3500 O O . MET B 1 169 ? -43.434 -102.211 19.249 1.000 40.953 147 MET B O 1
ATOM 3505 N N . VAL B 1 170 ? -45.276 -103.484 19.282 1.000 40.379 148 VAL B N 1
ATOM 3506 C CA . VAL B 1 170 ? -44.589 -104.675 19.768 1.000 43.278 148 VAL B CA 1
ATOM 3507 C C . VAL B 1 170 ? -43.527 -105.134 18.774 1.000 41.397 148 VAL B C 1
ATOM 3508 O O . VAL B 1 170 ? -42.426 -105.503 19.171 1.000 40.204 148 VAL B O 1
ATOM 3512 N N . LEU B 1 171 ? -43.858 -105.074 17.487 1.000 40.860 149 LEU B N 1
ATOM 3513 C CA . LEU B 1 171 ? -42.941 -105.451 16.428 1.000 48.684 149 LEU B CA 1
ATOM 3514 C C . LEU B 1 171 ? -41.686 -104.592 16.457 1.000 54.780 149 LEU B C 1
ATOM 3515 O O . LEU B 1 171 ? -40.601 -105.105 16.202 1.000 59.521 149 LEU B O 1
ATOM 3520 N N . GLN B 1 172 ? -41.832 -103.311 16.823 1.000 48.440 150 GLN B N 1
ATOM 3521 C CA . GLN B 1 172 ? -40.664 -102.471 16.961 1.000 42.710 150 GLN B CA 1
ATOM 3522 C C . GLN B 1 172 ? -39.932 -102.741 18.264 1.000 43.941 150 GLN B C 1
ATOM 3523 O O . GLN B 1 172 ? -38.724 -102.915 18.228 1.000 46.539 150 GLN B O 1
ATOM 3529 N N . LYS B 1 173 ? -40.642 -102.712 19.399 1.000 41.822 151 LYS B N 1
ATOM 3530 C CA . LYS B 1 173 ? -40.014 -102.783 20.711 1.000 42.462 151 LYS B CA 1
ATOM 3531 C C . LYS B 1 173 ? -39.431 -104.177 20.960 1.000 52.724 151 LYS B C 1
ATOM 3532 O O . LYS B 1 173 ? -38.331 -104.299 21.497 1.000 50.818 151 LYS B O 1
ATOM 3538 N N . THR B 1 174 ? -40.156 -105.217 20.535 1.000 53.074 152 THR B N 1
ATOM 3539 C CA . THR B 1 174 ? -39.878 -106.603 20.922 1.000 59.343 152 THR B CA 1
ATOM 3540 C C . THR B 1 174 ? -38.973 -107.244 19.878 1.000 54.073 152 THR B C 1
ATOM 3541 O O . THR B 1 174 ? -38.092 -108.030 20.239 1.000 59.162 152 THR B O 1
ATOM 3545 N N . GLY B 1 175 ? -39.190 -106.885 18.614 1.000 51.501 153 GLY B N 1
ATOM 3546 C CA . GLY B 1 175 ? -38.489 -107.530 17.523 1.000 52.531 153 GLY B CA 1
ATOM 3547 C C . GLY B 1 175 ? -37.348 -106.720 16.929 1.000 53.949 153 GLY B C 1
ATOM 3548 O O . GLY B 1 175 ? -36.677 -107.239 16.052 1.000 56.225 153 GLY B O 1
ATOM 3549 N N . GLY B 1 176 ? -37.161 -105.453 17.340 1.000 52.363 154 GLY B N 1
ATOM 3550 C CA . GLY B 1 176 ? -36.083 -104.624 16.816 1.000 42.414 154 GLY B CA 1
ATOM 3551 C C . GLY B 1 176 ? -34.723 -105.349 16.884 1.000 44.729 154 GLY B C 1
ATOM 3552 O O . GLY B 1 176 ? -33.993 -105.408 15.900 1.000 37.838 154 GLY B O 1
ATOM 3553 N N . LEU B 1 177 ? -34.401 -105.951 18.029 1.000 38.399 155 LEU B N 1
ATOM 3554 C CA . LEU B 1 177 ? -33.105 -106.565 18.210 1.000 42.833 155 LEU B CA 1
ATOM 3555 C C . LEU B 1 177 ? -33.052 -107.967 17.585 1.000 41.029 155 LEU B C 1
ATOM 3556 O O . LEU B 1 177 ? -32.007 -108.365 17.159 1.000 44.275 155 LEU B O 1
ATOM 3561 N N A PHE B 1 178 ? -34.196 -108.669 17.561 0.500 48.704 156 PHE B N 1
ATOM 3562 N N B PHE B 1 178 ? -34.148 -108.688 17.476 0.500 43.675 156 PHE B N 1
ATOM 3563 C CA A PHE B 1 178 ? -34.408 -109.927 16.849 0.500 54.412 156 PHE B CA 1
ATOM 3564 C CA B PHE B 1 178 ? -34.089 -109.978 16.814 0.500 46.996 156 PHE B CA 1
ATOM 3565 C C A PHE B 1 178 ? -34.053 -109.728 15.373 0.500 49.375 156 PHE B C 1
ATOM 3566 C C B PHE B 1 178 ? -33.976 -109.721 15.307 0.500 45.217 156 PHE B C 1
ATOM 3567 O O A PHE B 1 178 ? -33.350 -110.522 14.745 0.500 50.084 156 PHE B O 1
ATOM 3568 O O B PHE B 1 178 ? -33.257 -110.421 14.598 0.500 42.644 156 PHE B O 1
ATOM 3583 N N . GLY B 1 179 ? -34.604 -108.645 14.828 1.000 39.722 157 GLY B N 1
ATOM 3584 C CA . GLY B 1 179 ? -34.441 -108.250 13.438 1.000 41.290 157 GLY B CA 1
ATOM 3585 C C . GLY B 1 179 ? -32.983 -107.911 13.140 1.000 43.300 157 GLY B C 1
ATOM 3586 O O . GLY B 1 179 ? -32.477 -108.193 12.052 1.000 40.914 157 GLY B O 1
ATOM 3587 N N . LEU B 1 180 ? -32.307 -107.333 14.139 1.000 38.565 158 LEU B N 1
ATOM 3588 C CA . LEU B 1 180 ? -30.916 -106.988 13.956 1.000 40.494 158 LEU B CA 1
ATOM 3589 C C . LEU B 1 180 ? -30.068 -108.260 13.862 1.000 38.144 158 LEU B C 1
ATOM 3590 O O . LEU B 1 180 ? -29.196 -108.357 13.019 1.000 39.106 158 LEU B O 1
ATOM 3595 N N . ALA B 1 181 ? -30.281 -109.192 14.771 1.000 35.205 159 ALA B N 1
ATOM 3596 C CA . ALA B 1 181 ? -29.508 -110.423 14.788 1.000 41.022 159 ALA B CA 1
ATOM 3597 C C . ALA B 1 181 ? -29.624 -111.125 13.443 1.000 38.175 159 ALA B C 1
ATOM 3598 O O . ALA B 1 181 ? -28.611 -111.455 12.841 1.000 37.163 159 ALA B O 1
ATOM 3600 N N . VAL B 1 182 ? -30.854 -111.371 13.014 1.000 37.510 160 VAL B N 1
ATOM 3601 C CA . VAL B 1 182 ? -31.098 -112.121 11.810 1.000 37.747 160 VAL B CA 1
ATOM 3602 C C . VAL B 1 182 ? -30.569 -111.371 10.593 1.000 40.713 160 VAL B C 1
ATOM 3603 O O . VAL B 1 182 ? -29.980 -111.996 9.703 1.000 42.324 160 VAL B O 1
ATOM 3607 N N . GLY B 1 183 ? -30.803 -110.052 10.546 1.000 39.782 161 GLY B N 1
ATOM 3608 C CA . GLY B 1 183 ? -30.315 -109.216 9.460 1.000 36.226 161 GLY B CA 1
ATOM 3609 C C . GLY B 1 183 ? -28.782 -109.253 9.337 1.000 45.295 161 GLY B C 1
ATOM 3610 O O . GLY B 1 183 ? -28.229 -109.286 8.232 1.000 39.379 161 GLY B O 1
ATOM 3611 N N . LEU B 1 184 ? -28.097 -109.189 10.491 1.000 37.670 162 LEU B N 1
ATOM 3612 C CA . LEU B 1 184 ? -26.649 -109.207 10.509 1.000 39.042 162 LEU B CA 1
ATOM 3613 C C . LEU B 1 184 ? -26.184 -110.592 10.048 1.000 40.086 162 LEU B C 1
ATOM 3614 O O . LEU B 1 184 ? -25.281 -110.686 9.234 1.000 40.213 162 LEU B O 1
ATOM 3619 N N . MET B 1 185 ? -26.844 -111.650 10.540 1.000 39.158 163 MET B N 1
ATOM 3620 C CA . MET B 1 185 ? -26.572 -112.997 10.085 1.000 42.534 163 MET B CA 1
ATOM 3621 C C . MET B 1 185 ? -26.655 -113.099 8.564 1.000 42.232 163 MET B C 1
ATOM 3622 O O . MET B 1 185 ? -25.752 -113.672 7.927 1.000 43.446 163 MET B O 1
ATOM 3627 N N . GLN B 1 186 ? -27.734 -112.557 7.995 1.000 39.201 164 GLN B N 1
ATOM 3628 C CA . GLN B 1 186 ? -27.998 -112.723 6.577 1.000 40.355 164 GLN B CA 1
ATOM 3629 C C . GLN B 1 186 ? -26.936 -112.006 5.739 1.000 46.322 164 GLN B C 1
ATOM 3630 O O . GLN B 1 186 ? -26.656 -112.427 4.606 1.000 41.029 164 GLN B O 1
ATOM 3636 N N . LEU B 1 187 ? -26.306 -110.972 6.305 1.000 40.809 165 LEU B N 1
ATOM 3637 C CA . LEU B 1 187 ? -25.225 -110.283 5.621 1.000 44.178 165 LEU B CA 1
ATOM 3638 C C . LEU B 1 187 ? -24.065 -111.239 5.326 1.000 47.332 165 LEU B C 1
ATOM 3639 O O . LEU B 1 187 ? -23.369 -111.005 4.364 1.000 43.880 165 LEU B O 1
ATOM 3644 N N . PHE B 1 188 ? -23.864 -112.291 6.135 1.000 42.144 166 PHE B N 1
ATOM 3645 C CA . PHE B 1 188 ? -22.773 -113.222 5.949 1.000 47.866 166 PHE B CA 1
ATOM 3646 C C . PHE B 1 188 ? -23.253 -114.605 5.498 1.000 49.372 166 PHE B C 1
ATOM 3647 O O . PHE B 1 188 ? -22.578 -115.599 5.744 1.000 47.229 166 PHE B O 1
ATOM 3655 N N . SER B 1 189 ? -24.426 -114.656 4.872 1.000 41.315 167 SER B N 1
ATOM 3656 C CA . SER B 1 189 ? -25.053 -115.892 4.460 1.000 41.332 167 SER B CA 1
ATOM 3657 C C . SER B 1 189 ? -25.230 -115.864 2.946 1.000 47.952 167 SER B C 1
ATOM 3658 O O . SER B 1 189 ? -25.423 -114.791 2.370 1.000 42.426 167 SER B O 1
ATOM 3661 N N . ASP B 1 190 ? -25.160 -117.049 2.331 1.000 41.734 168 ASP B N 1
ATOM 3662 C CA . ASP B 1 190 ? -25.543 -117.257 0.940 1.000 46.261 168 ASP B CA 1
ATOM 3663 C C . ASP B 1 190 ? -27.066 -117.261 0.773 1.000 42.553 168 ASP B C 1
ATOM 3664 O O . ASP B 1 190 ? -27.567 -117.024 -0.319 1.000 41.498 168 ASP B O 1
ATOM 3669 N N . TYR B 1 191 ? -27.788 -117.565 1.860 1.000 36.916 169 TYR B N 1
ATOM 3670 C CA . TYR B 1 191 ? -29.231 -117.633 1.838 1.000 42.314 169 TYR B CA 1
ATOM 3671 C C . TYR B 1 191 ? -29.747 -116.202 1.899 1.000 44.714 169 TYR B C 1
ATOM 3672 O O . TYR B 1 191 ? -29.499 -115.522 2.905 1.000 42.423 169 TYR B O 1
ATOM 3681 N N . LYS B 1 192 ? -30.550 -115.800 0.899 1.000 41.069 170 LYS B N 1
ATOM 3682 C CA . LYS B 1 192 ? -30.936 -114.401 0.757 1.000 40.716 170 LYS B CA 1
ATOM 3683 C C . LYS B 1 192 ? -32.443 -114.223 0.702 1.000 34.073 170 LYS B C 1
ATOM 3684 O O . LYS B 1 192 ? -32.944 -113.148 0.384 1.000 42.115 170 LYS B O 1
ATOM 3690 N N . GLU B 1 193 ? -33.208 -115.260 1.010 1.000 35.588 171 GLU B N 1
ATOM 3691 C CA . GLU B 1 193 ? -34.653 -115.152 0.954 1.000 36.981 171 GLU B CA 1
ATOM 3692 C C . GLU B 1 193 ? -35.151 -114.219 2.061 1.000 39.136 171 GLU B C 1
ATOM 3693 O O . GLU B 1 193 ? -34.525 -114.020 3.104 1.000 43.134 171 GLU B O 1
ATOM 3699 N N . ASP B 1 194 ? -36.373 -113.755 1.870 1.000 37.824 172 ASP B N 1
ATOM 3700 C CA . ASP B 1 194 ? -36.919 -112.734 2.725 1.000 38.103 172 ASP B CA 1
ATOM 3701 C C . ASP B 1 194 ? -37.479 -113.398 3.981 1.000 38.060 172 ASP B C 1
ATOM 3702 O O . ASP B 1 194 ? -38.533 -114.039 3.949 1.000 38.485 172 ASP B O 1
ATOM 3707 N N . LEU B 1 195 ? -36.816 -113.125 5.106 1.000 34.961 173 LEU B N 1
ATOM 3708 C CA . LEU B 1 195 ? -37.233 -113.679 6.390 1.000 43.988 173 LEU B CA 1
ATOM 3709 C C . LEU B 1 195 ? -38.068 -112.682 7.216 1.000 40.234 173 LEU B C 1
ATOM 3710 O O . LEU B 1 195 ? -38.473 -113.003 8.330 1.000 38.941 173 LEU B O 1
ATOM 3715 N N . LYS B 1 196 ? -38.303 -111.477 6.687 1.000 36.321 174 LYS B N 1
ATOM 3716 C CA . LYS B 1 196 ? -38.971 -110.413 7.435 1.000 38.137 174 LYS B CA 1
ATOM 3717 C C . LYS B 1 196 ? -40.397 -110.821 7.807 1.000 30.704 174 LYS B C 1
ATOM 3718 O O . LYS B 1 196 ? -40.846 -110.620 8.940 1.000 36.676 174 LYS B O 1
ATOM 3724 N N . PRO B 1 197 ? -41.210 -111.358 6.888 1.000 36.365 175 PRO B N 1
ATOM 3725 C CA . PRO B 1 197 ? -42.580 -111.732 7.257 1.000 38.424 175 PRO B CA 1
ATOM 3726 C C . PRO B 1 197 ? -42.628 -112.707 8.443 1.000 37.314 175 PRO B C 1
ATOM 3727 O O . PRO B 1 197 ? -43.411 -112.552 9.403 1.000 34.743 175 PRO B O 1
ATOM 3731 N N . LEU B 1 198 ? -41.764 -113.711 8.392 1.000 36.782 176 LEU B N 1
ATOM 3732 C CA . LEU B 1 198 ? -41.705 -114.708 9.452 1.000 36.555 176 LEU B CA 1
ATOM 3733 C C . LEU B 1 198 ? -41.276 -114.046 10.761 1.000 32.213 176 LEU B C 1
ATOM 3734 O O . LEU B 1 198 ? -41.840 -114.347 11.808 1.000 34.646 176 LEU B O 1
ATOM 3739 N N . LEU B 1 199 ? -40.274 -113.163 10.691 1.000 34.142 177 LEU B N 1
ATOM 3740 C CA . LEU B 1 199 ? -39.827 -112.401 11.855 1.000 39.926 177 LEU B CA 1
ATOM 3741 C C . LEU B 1 199 ? -40.984 -111.636 12.480 1.000 37.197 177 LEU B C 1
ATOM 3742 O O . LEU B 1 199 ? -41.122 -111.646 13.707 1.000 35.880 177 LEU B O 1
ATOM 3747 N N . ASN B 1 200 ? -41.820 -111.006 11.647 1.000 39.182 178 ASN B N 1
ATOM 3748 C CA . ASN B 1 200 ? -42.962 -110.248 12.164 1.000 39.689 178 ASN B CA 1
ATOM 3749 C C . ASN B 1 200 ? -43.957 -111.174 12.862 1.000 36.439 178 ASN B C 1
ATOM 3750 O O . ASN B 1 200 ? -44.443 -110.891 13.966 1.000 36.311 178 ASN B O 1
ATOM 3755 N N . THR B 1 201 ? -44.251 -112.317 12.226 1.000 37.922 179 THR B N 1
ATOM 3756 C CA . THR B 1 201 ? -45.158 -113.276 12.847 1.000 35.714 179 THR B CA 1
ATOM 3757 C C . THR B 1 201 ? -44.591 -113.744 14.193 1.000 38.357 179 THR B C 1
ATOM 3758 O O . THR B 1 201 ? -45.305 -113.833 15.191 1.000 35.207 179 THR B O 1
ATOM 3762 N N . LEU B 1 202 ? -43.296 -114.066 14.209 1.000 36.564 180 LEU B N 1
ATOM 3763 C CA . LEU B 1 202 ? -42.667 -114.581 15.413 1.000 37.214 180 LEU B CA 1
ATOM 3764 C C . LEU B 1 202 ? -42.645 -113.521 16.494 1.000 39.192 180 LEU B C 1
ATOM 3765 O O . LEU B 1 202 ? -42.874 -113.873 17.635 1.000 39.340 180 LEU B O 1
ATOM 3770 N N . GLY B 1 203 ? -42.337 -112.254 16.143 1.000 38.218 181 GLY B N 1
ATOM 3771 C CA . GLY B 1 203 ? -42.314 -111.186 17.127 1.000 35.252 181 GLY B CA 1
ATOM 3772 C C . GLY B 1 203 ? -43.658 -111.048 17.842 1.000 37.268 181 GLY B C 1
ATOM 3773 O O . GLY B 1 203 ? -43.722 -110.954 19.080 1.000 40.050 181 GLY B O 1
ATOM 3774 N N . LEU B 1 204 ? -44.729 -111.048 17.039 1.000 34.948 182 LEU B N 1
ATOM 3775 C CA . LEU B 1 204 ? -46.080 -110.938 17.585 1.000 40.993 182 LEU B CA 1
ATOM 3776 C C . LEU B 1 204 ? -46.422 -112.153 18.436 1.000 40.856 182 LEU B C 1
ATOM 3777 O O . LEU B 1 204 ? -46.977 -112.014 19.529 1.000 37.760 182 LEU B O 1
ATOM 3782 N N . PHE B 1 205 ? -46.087 -113.331 17.913 1.000 36.471 183 PHE B N 1
ATOM 3783 C CA . PHE B 1 205 ? -46.356 -114.569 18.615 1.000 39.546 183 PHE B CA 1
ATOM 3784 C C . PHE B 1 205 ? -45.687 -114.562 19.988 1.000 40.528 183 PHE B C 1
ATOM 3785 O O . PHE B 1 205 ? -46.355 -114.794 20.997 1.000 40.989 183 PHE B O 1
ATOM 3793 N N . PHE B 1 206 ? -44.377 -114.282 20.039 1.000 41.252 184 PHE B N 1
ATOM 3794 C CA . PHE B 1 206 ? -43.673 -114.287 21.317 1.000 42.830 184 PHE B CA 1
ATOM 3795 C C . PHE B 1 206 ? -44.298 -113.306 22.310 1.000 42.395 184 PHE B C 1
ATOM 3796 O O . PHE B 1 206 ? -44.441 -113.615 23.494 1.000 35.724 184 PHE B O 1
ATOM 3804 N N . GLN B 1 207 ? -44.563 -112.076 21.856 1.000 39.879 185 GLN B N 1
ATOM 3805 C CA . GLN B 1 207 ? -45.042 -111.050 22.770 1.000 37.923 185 GLN B CA 1
ATOM 3806 C C . GLN B 1 207 ? -46.440 -111.401 23.269 1.000 36.988 185 GLN B C 1
ATOM 3807 O O . GLN B 1 207 ? -46.732 -111.247 24.446 1.000 40.549 185 GLN B O 1
ATOM 3813 N N . ILE B 1 208 ? -47.311 -111.823 22.361 1.000 37.034 186 ILE B N 1
ATOM 3814 C CA . ILE B 1 208 ? -48.695 -112.061 22.732 1.000 42.300 186 ILE B CA 1
ATOM 3815 C C . ILE B 1 208 ? -48.741 -113.286 23.642 1.000 47.447 186 ILE B C 1
ATOM 3816 O O . ILE B 1 208 ? -49.509 -113.323 24.597 1.000 42.632 186 ILE B O 1
ATOM 3821 N N . ARG B 1 209 ? -47.885 -114.275 23.374 1.000 43.409 187 ARG B N 1
ATOM 3822 C CA . ARG B 1 209 ? -47.804 -115.439 24.236 1.000 40.191 187 ARG B CA 1
ATOM 3823 C C . ARG B 1 209 ? -47.359 -115.023 25.633 1.000 40.157 187 ARG B C 1
ATOM 3824 O O . ARG B 1 209 ? -47.875 -115.515 26.629 1.000 43.057 187 ARG B O 1
ATOM 3832 N N . ASP B 1 210 ? -46.372 -114.135 25.720 1.000 39.320 188 ASP B N 1
ATOM 3833 C CA . ASP B 1 210 ? -45.943 -113.632 27.010 1.000 42.866 188 ASP B CA 1
ATOM 3834 C C . ASP B 1 210 ? -47.083 -112.914 27.751 1.000 43.031 188 ASP B C 1
ATOM 3835 O O . ASP B 1 210 ? -47.282 -113.089 28.957 1.000 45.958 188 ASP B O 1
ATOM 3840 N N . ASP B 1 211 ? -47.764 -112.030 27.036 1.000 39.339 189 ASP B N 1
ATOM 3841 C CA . ASP B 1 211 ? -48.918 -111.291 27.541 1.000 42.469 189 ASP B CA 1
ATOM 3842 C C . ASP B 1 211 ? -49.905 -112.285 28.147 1.000 43.441 189 ASP B C 1
ATOM 3843 O O . ASP B 1 211 ? -50.326 -112.111 29.292 1.000 46.478 189 ASP B O 1
ATOM 3848 N N . TYR B 1 212 ? -50.251 -113.312 27.347 1.000 42.849 190 TYR B N 1
ATOM 3849 C CA . TYR B 1 212 ? -51.184 -114.345 27.743 1.000 44.729 190 TYR B CA 1
ATOM 3850 C C . TYR B 1 212 ? -50.682 -115.081 28.983 1.000 53.634 190 TYR B C 1
ATOM 3851 O O . TYR B 1 212 ? -51.445 -115.312 29.918 1.000 48.961 190 TYR B O 1
ATOM 3860 N N . ALA B 1 213 ? -49.399 -115.460 28.987 1.000 50.418 191 ALA B N 1
ATOM 3861 C CA . ALA B 1 213 ? -48.937 -116.408 29.985 1.000 52.121 191 ALA B CA 1
ATOM 3862 C C . ALA B 1 213 ? -48.916 -115.688 31.313 1.000 53.713 191 ALA B C 1
ATOM 3863 O O . ALA B 1 213 ? -49.223 -116.254 32.352 1.000 52.442 191 ALA B O 1
ATOM 3865 N N . ASN B 1 214 ? -48.524 -114.422 31.236 1.000 53.398 192 ASN B N 1
ATOM 3866 C CA . ASN B 1 214 ? -48.393 -113.586 32.399 1.000 56.183 192 ASN B CA 1
ATOM 3867 C C . ASN B 1 214 ? -49.756 -113.385 33.070 1.000 62.045 192 ASN B C 1
ATOM 3868 O O . ASN B 1 214 ? -49.803 -113.220 34.272 1.000 61.049 192 ASN B O 1
ATOM 3873 N N . LEU B 1 215 ? -50.871 -113.418 32.338 1.000 58.679 193 LEU B N 1
ATOM 3874 C CA . LEU B 1 215 ? -52.164 -113.225 32.982 1.000 64.765 193 LEU B CA 1
ATOM 3875 C C . LEU B 1 215 ? -52.872 -114.536 33.321 1.000 64.503 193 LEU B C 1
ATOM 3876 O O . LEU B 1 215 ? -53.613 -114.575 34.284 1.000 76.398 193 LEU B O 1
ATOM 3881 N N . HIS B 1 216 ? -52.618 -115.596 32.550 1.000 62.663 194 HIS B N 1
ATOM 3882 C CA . HIS B 1 216 ? -53.389 -116.823 32.611 1.000 64.314 194 HIS B CA 1
ATOM 3883 C C . HIS B 1 216 ? -52.646 -117.963 33.319 1.000 66.209 194 HIS B C 1
ATOM 3884 O O . HIS B 1 216 ? -53.242 -119.016 33.506 1.000 72.409 194 HIS B O 1
ATOM 3891 N N . SER B 1 217 ? -51.359 -117.810 33.675 1.000 68.419 195 SER B N 1
ATOM 3892 C CA . SER B 1 217 ? -50.554 -118.942 34.151 1.000 69.844 195 SER B CA 1
ATOM 3893 C C . SER B 1 217 ? -49.767 -118.555 35.401 1.000 73.968 195 SER B C 1
ATOM 3894 O O . SER B 1 217 ? -48.827 -117.765 35.303 1.000 73.898 195 SER B O 1
ATOM 3897 N N . LYS B 1 218 ? -50.109 -119.166 36.551 1.000 76.292 196 LYS B N 1
ATOM 3898 C CA . LYS B 1 218 ? -49.490 -118.817 37.822 1.000 77.311 196 LYS B CA 1
ATOM 3899 C C . LYS B 1 218 ? -48.037 -119.279 37.839 1.000 77.994 196 LYS B C 1
ATOM 3900 O O . LYS B 1 218 ? -47.187 -118.563 38.362 1.000 79.980 196 LYS B O 1
ATOM 3906 N N . GLU B 1 219 ? -47.751 -120.455 37.261 1.000 80.761 197 GLU B N 1
ATOM 3907 C CA . GLU B 1 219 ? -46.378 -120.948 37.193 1.000 79.659 197 GLU B CA 1
ATOM 3908 C C . GLU B 1 219 ? -45.501 -119.934 36.442 1.000 73.292 197 GLU B C 1
ATOM 3909 O O . GLU B 1 219 ? -44.432 -119.539 36.924 1.000 65.264 197 GLU B O 1
ATOM 3911 N N . TYR B 1 220 ? -45.977 -119.479 35.270 1.000 70.889 198 TYR B N 1
ATOM 3912 C CA . TYR B 1 220 ? -45.198 -118.622 34.382 1.000 70.136 198 TYR B CA 1
ATOM 3913 C C . TYR B 1 220 ? -44.963 -117.242 35.006 1.000 65.817 198 TYR B C 1
ATOM 3914 O O . TYR B 1 220 ? -43.835 -116.732 35.033 1.000 61.519 198 TYR B O 1
ATOM 3923 N N . SER B 1 221 ? -46.060 -116.662 35.508 1.000 73.511 199 SER B N 1
ATOM 3924 C CA . SER B 1 221 ? -46.048 -115.473 36.348 1.000 80.973 199 SER B CA 1
ATOM 3925 C C . SER B 1 221 ? -45.017 -115.568 37.486 1.000 84.966 199 SER B C 1
ATOM 3926 O O . SER B 1 221 ? -44.213 -114.645 37.633 1.000 78.098 199 SER B O 1
ATOM 3929 N N . GLU B 1 222 ? -45.018 -116.672 38.267 1.000 85.654 200 GLU B N 1
ATOM 3930 C CA . GLU B 1 222 ? -44.100 -116.872 39.395 1.000 86.504 200 GLU B CA 1
ATOM 3931 C C . GLU B 1 222 ? -42.627 -116.879 38.948 1.000 82.235 200 GLU B C 1
ATOM 3932 O O . GLU B 1 222 ? -41.804 -116.198 39.565 1.000 80.311 200 GLU B O 1
ATOM 3934 N N . ASN B 1 223 ? -42.277 -117.640 37.892 1.000 78.617 201 ASN B N 1
ATOM 3935 C CA . ASN B 1 223 ? -40.888 -117.736 37.443 1.000 76.437 201 ASN B CA 1
ATOM 3936 C C . ASN B 1 223 ? -40.425 -116.376 36.910 1.000 79.588 201 ASN B C 1
ATOM 3937 O O . ASN B 1 223 ? -39.346 -115.900 37.280 1.000 81.253 201 ASN B O 1
ATOM 3939 N N . LYS B 1 224 ? -41.271 -115.738 36.081 1.000 79.035 202 LYS B N 1
ATOM 3940 C CA . LYS B 1 224 ? -40.879 -114.531 35.354 1.000 88.826 202 LYS B CA 1
ATOM 3941 C C . LYS B 1 224 ? -41.097 -113.281 36.214 1.000 78.191 202 LYS B C 1
ATOM 3942 O O . LYS B 1 224 ? -40.139 -112.597 36.559 1.000 91.052 202 LYS B O 1
ATOM 3946 N N . SER B 1 225 ? -42.358 -112.975 36.550 1.000 87.984 203 SER B N 1
ATOM 3947 C CA . SER B 1 225 ? -42.746 -111.686 37.120 1.000 83.379 203 SER B CA 1
ATOM 3948 C C . SER B 1 225 ? -42.993 -111.796 38.626 1.000 77.804 203 SER B C 1
ATOM 3949 O O . SER B 1 225 ? -43.950 -111.208 39.135 1.000 76.530 203 SER B O 1
ATOM 3952 N N . PHE B 1 226 ? -42.126 -112.539 39.331 1.000 75.927 204 PHE B N 1
ATOM 3953 C CA . PHE B 1 226 ? -42.309 -112.785 40.755 1.000 76.015 204 PHE B CA 1
ATOM 3954 C C . PHE B 1 226 ? -42.510 -111.460 41.492 1.000 82.024 204 PHE B C 1
ATOM 3955 O O . PHE B 1 226 ? -41.656 -110.579 41.393 1.000 72.216 204 PHE B O 1
ATOM 3963 N N . CYS B 1 227 ? -43.652 -111.317 42.177 1.000 68.895 205 CYS B N 1
ATOM 3964 C CA . CYS B 1 227 ? -43.913 -110.162 43.021 1.000 71.509 205 CYS B CA 1
ATOM 3965 C C . CYS B 1 227 ? -44.080 -108.867 42.234 1.000 78.921 205 CYS B C 1
ATOM 3966 O O . CYS B 1 227 ? -43.783 -107.813 42.785 1.000 79.582 205 CYS B O 1
ATOM 3969 N N . GLU B 1 228 ? -44.561 -108.921 40.985 1.000 85.048 206 GLU B N 1
ATOM 3970 C CA . GLU B 1 228 ? -44.781 -107.691 40.233 1.000 87.475 206 GLU B CA 1
ATOM 3971 C C . GLU B 1 228 ? -46.280 -107.452 40.055 1.000 89.485 206 GLU B C 1
ATOM 3972 O O . GLU B 1 228 ? -47.062 -108.399 39.947 1.000 91.126 206 GLU B O 1
ATOM 3978 N N . ASP B 1 229 ? -46.657 -106.168 40.015 1.000 82.488 207 ASP B N 1
ATOM 3979 C CA . ASP B 1 229 ? -48.047 -105.735 39.960 1.000 106.285 207 ASP B CA 1
ATOM 3980 C C . ASP B 1 229 ? -48.813 -106.568 38.917 1.000 110.560 207 ASP B C 1
ATOM 3981 O O . ASP B 1 229 ? -49.615 -105.987 38.152 1.000 104.005 207 ASP B O 1
ATOM 3986 N N . LYS B 1 234 ? -49.303 -100.255 32.117 1.000 81.801 212 LYS B N 1
ATOM 3987 C CA . LYS B 1 234 ? -48.763 -101.455 31.409 1.000 88.721 212 LYS B CA 1
ATOM 3988 C C . LYS B 1 234 ? -49.927 -102.337 30.937 1.000 88.197 212 LYS B C 1
ATOM 3989 O O . LYS B 1 234 ? -50.505 -103.115 31.686 1.000 105.223 212 LYS B O 1
ATOM 3991 N N . PHE B 1 235 ? -50.227 -102.215 29.651 1.000 86.066 213 PHE B N 1
ATOM 3992 C CA . PHE B 1 235 ? -51.306 -102.908 28.973 1.000 81.315 213 PHE B CA 1
ATOM 3993 C C . PHE B 1 235 ? -50.707 -104.125 28.268 1.000 73.125 213 PHE B C 1
ATOM 3994 O O . PHE B 1 235 ? -49.499 -104.329 28.261 1.000 66.333 213 PHE B O 1
ATOM 4002 N N . SER B 1 236 ? -51.563 -104.958 27.705 1.000 62.386 214 SER B N 1
ATOM 4003 C CA . SER B 1 236 ? -51.126 -106.177 27.083 1.000 51.390 214 SER B CA 1
ATOM 4004 C C . SER B 1 236 ? -52.258 -106.675 26.206 1.000 55.041 214 SER B C 1
ATOM 4005 O O . SER B 1 236 ? -53.342 -106.097 26.185 1.000 50.234 214 SER B O 1
ATOM 4008 N N . PHE B 1 237 ? -51.999 -107.716 25.417 1.000 44.485 215 PHE B N 1
ATOM 4009 C CA . PHE B 1 237 ? -52.906 -108.008 24.327 1.000 45.188 215 PHE B CA 1
ATOM 4010 C C . PHE B 1 237 ? -54.294 -108.295 24.899 1.000 44.032 215 PHE B C 1
ATOM 4011 O O . PHE B 1 237 ? -55.280 -107.807 24.356 1.000 41.644 215 PHE B O 1
ATOM 4019 N N . PRO B 1 238 ? -54.424 -109.157 25.925 1.000 43.240 216 PRO B N 1
ATOM 4020 C CA . PRO B 1 238 ? -55.734 -109.481 26.480 1.000 46.259 216 PRO B CA 1
ATOM 4021 C C . PRO B 1 238 ? -56.503 -108.278 27.033 1.000 51.171 216 PRO B C 1
ATOM 4022 O O . PRO B 1 238 ? -57.708 -108.202 26.823 1.000 52.266 216 PRO B O 1
ATOM 4026 N N . THR B 1 239 ? -55.834 -107.353 27.728 1.000 46.781 217 THR B N 1
ATOM 4027 C CA . THR B 1 239 ? -56.522 -106.205 28.325 1.000 55.081 217 THR B CA 1
ATOM 4028 C C . THR B 1 239 ? -56.946 -105.221 27.233 1.000 48.592 217 THR B C 1
ATOM 4029 O O . THR B 1 239 ? -58.020 -104.634 27.298 1.000 46.922 217 THR B O 1
ATOM 4033 N N . ILE B 1 240 ? -56.126 -105.090 26.194 1.000 42.728 218 ILE B N 1
ATOM 4034 C CA . ILE B 1 240 ? -56.503 -104.283 25.057 1.000 46.287 218 ILE B CA 1
ATOM 4035 C C . ILE B 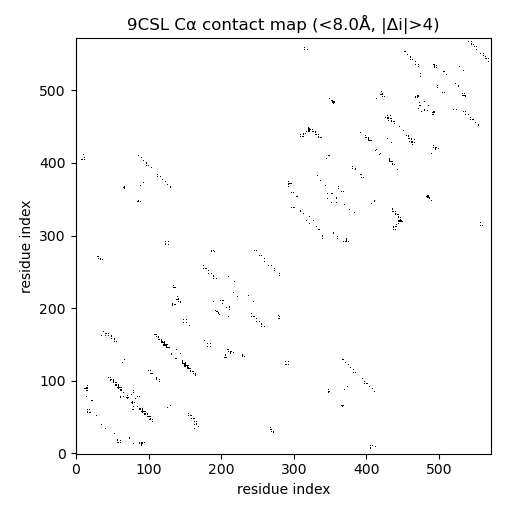1 240 ? -57.778 -104.832 24.415 1.000 54.612 218 ILE B C 1
ATOM 4036 O O . ILE B 1 240 ? -58.677 -104.061 24.097 1.000 49.649 218 ILE B O 1
ATOM 4041 N N . HIS B 1 241 ? -57.840 -106.140 24.175 1.000 47.367 219 HIS B N 1
ATOM 4042 C CA . HIS B 1 241 ? -59.048 -106.749 23.640 1.000 52.166 219 HIS B CA 1
ATOM 4043 C C . HIS B 1 241 ? -60.241 -106.442 24.555 1.000 43.839 219 HIS B C 1
ATOM 4044 O O . HIS B 1 241 ? -61.253 -106.011 24.068 1.000 46.655 219 HIS B O 1
ATOM 4051 N N . ALA B 1 242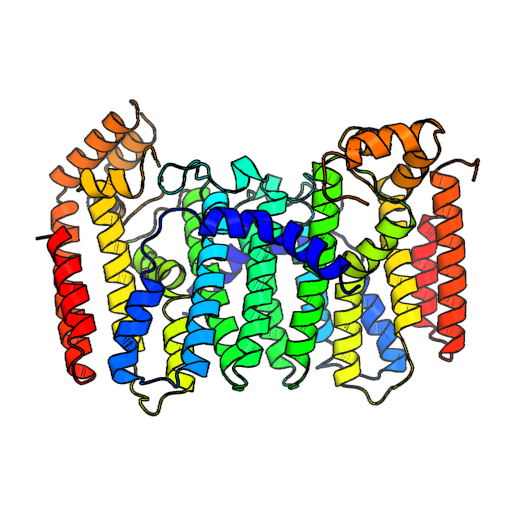 ? -60.096 -106.610 25.856 1.000 40.049 220 ALA B N 1
ATOM 4052 C CA . ALA B 1 242 ? -61.181 -106.420 26.794 1.000 49.094 220 ALA B CA 1
ATOM 4053 C C . ALA B 1 242 ? -61.695 -104.970 26.759 1.000 57.369 220 ALA B C 1
ATOM 4054 O O . ALA B 1 242 ? -62.891 -104.726 26.782 1.000 55.719 220 ALA B O 1
ATOM 4056 N N . ILE B 1 243 ? -60.779 -104.003 26.707 1.000 60.123 221 ILE B N 1
ATOM 4057 C CA . ILE B 1 243 ? -61.140 -102.598 26.736 1.000 55.872 221 ILE B CA 1
ATOM 4058 C C . ILE B 1 243 ? -61.930 -102.265 25.479 1.000 49.716 221 ILE B C 1
ATOM 4059 O O . ILE B 1 243 ? -63.031 -101.750 25.577 1.000 59.459 221 ILE B O 1
ATOM 4064 N N . TRP B 1 244 ? -61.396 -102.598 24.305 1.000 44.992 222 TRP B N 1
ATOM 4065 C CA . TRP B 1 244 ? -62.021 -102.197 23.062 1.000 50.027 222 TRP B CA 1
ATOM 4066 C C . TRP B 1 244 ? -63.215 -103.079 22.699 1.000 64.813 222 TRP B C 1
ATOM 4067 O O . TRP B 1 244 ? -63.991 -102.705 21.824 1.000 60.809 222 TRP B O 1
ATOM 4078 N N . SER B 1 245 ? -63.370 -104.251 23.320 1.000 66.045 223 SER B N 1
ATOM 4079 C CA . SER B 1 245 ? -64.483 -105.111 22.932 1.000 62.643 223 SER B CA 1
ATOM 4080 C C . SER B 1 245 ? -65.722 -104.664 23.694 1.000 64.599 223 SER B C 1
ATOM 4081 O O . SER B 1 245 ? -66.815 -104.795 23.173 1.000 65.372 223 SER B O 1
ATOM 4084 N N . ARG B 1 246 ? -65.533 -104.171 24.929 1.000 61.964 224 ARG B N 1
ATOM 4085 C CA . ARG B 1 246 ? -66.596 -103.600 25.741 1.000 56.018 224 ARG B CA 1
ATOM 4086 C C . ARG B 1 246 ? -66.274 -102.119 26.010 1.000 52.330 224 ARG B C 1
ATOM 4087 O O . ARG B 1 246 ? -65.953 -101.725 27.138 1.000 49.523 224 ARG B O 1
ATOM 4092 N N . PRO B 1 247 ? -66.341 -101.251 24.974 1.000 53.572 225 PRO B N 1
ATOM 4093 C CA . PRO B 1 247 ? -65.805 -99.898 25.054 1.000 56.405 225 PRO B CA 1
ATOM 4094 C C . PRO B 1 247 ? -66.459 -99.038 26.119 1.000 63.794 225 PRO B C 1
ATOM 4095 O O . PRO B 1 247 ? -65.847 -98.101 26.580 1.000 64.024 225 PRO B O 1
ATOM 4099 N N . GLU B 1 248 ? -67.683 -99.359 26.526 1.000 71.059 226 GLU B N 1
ATOM 4100 C CA . GLU B 1 248 ? -68.332 -98.558 27.543 1.000 71.448 226 GLU B CA 1
ATOM 4101 C C . GLU B 1 248 ? -67.822 -98.940 28.929 1.000 71.201 226 GLU B C 1
ATOM 4102 O O . GLU B 1 248 ? -67.858 -98.134 29.863 1.000 70.529 226 GLU B O 1
ATOM 4108 N N . SER B 1 249 ? -67.421 -100.200 29.101 1.000 66.407 227 SER B N 1
ATOM 4109 C CA . SER B 1 249 ? -67.019 -100.620 30.430 1.000 59.514 227 SER B CA 1
ATOM 4110 C C . SER B 1 249 ? -65.742 -99.890 30.819 1.000 61.756 227 SER B C 1
ATOM 4111 O O . SER B 1 249 ? -64.956 -99.536 29.960 1.000 63.300 227 SER B O 1
ATOM 4114 N N . THR B 1 250 ? -65.529 -99.703 32.116 1.000 57.902 228 THR B N 1
ATOM 4115 C CA . THR B 1 250 ? -64.264 -99.177 32.576 1.000 63.858 228 THR B CA 1
ATOM 4116 C C . THR B 1 250 ? -63.719 -100.102 33.662 1.000 61.623 228 THR B C 1
ATOM 4117 O O . THR B 1 250 ? -62.887 -99.681 34.465 1.000 60.857 228 THR B O 1
ATOM 4121 N N . GLN B 1 251 ? -64.155 -101.369 33.653 1.000 66.784 229 GLN B N 1
ATOM 4122 C CA . GLN B 1 251 ? -63.805 -102.304 34.711 1.000 65.433 229 GLN B CA 1
ATOM 4123 C C . GLN B 1 251 ? -62.314 -102.616 34.712 1.000 60.344 229 GLN B C 1
ATOM 4124 O O . GLN B 1 251 ? -61.751 -102.772 35.778 1.000 65.817 229 GLN B O 1
ATOM 4130 N N . VAL B 1 252 ? -61.662 -102.620 33.539 1.000 64.003 230 VAL B N 1
ATOM 4131 C CA . VAL B 1 252 ? -60.221 -102.781 33.475 1.000 59.891 230 VAL B CA 1
ATOM 4132 C C . VAL B 1 252 ? -59.577 -101.615 34.219 1.000 66.209 230 VAL B C 1
ATOM 4133 O O . VAL B 1 252 ? -58.856 -101.823 35.186 1.000 65.306 230 VAL B O 1
ATOM 4137 N N . GLN B 1 253 ? -59.882 -100.377 33.813 1.000 70.305 231 GLN B N 1
ATOM 4138 C CA . GLN B 1 253 ? -59.277 -99.190 34.423 1.000 66.570 231 GLN B CA 1
ATOM 4139 C C . GLN B 1 253 ? -59.559 -99.168 35.935 1.000 57.656 231 GLN B C 1
ATOM 4140 O O . GLN B 1 253 ? -58.692 -98.896 36.771 1.000 67.287 231 GLN B O 1
ATOM 4146 N N . ASN B 1 254 ? -60.798 -99.511 36.289 1.000 64.755 232 ASN B N 1
ATOM 4147 C CA . ASN B 1 254 ? -61.266 -99.458 37.666 1.000 77.918 232 ASN B CA 1
ATOM 4148 C C . ASN B 1 254 ? -60.570 -100.537 38.490 1.000 81.334 232 ASN B C 1
ATOM 4149 O O . ASN B 1 254 ? -60.161 -100.283 39.626 1.000 83.807 232 ASN B O 1
ATOM 4154 N N . ILE B 1 255 ? -60.432 -101.746 37.923 1.000 85.585 233 ILE B N 1
ATOM 4155 C CA . ILE B 1 255 ? -59.661 -102.788 38.594 1.000 80.702 233 ILE B CA 1
ATOM 4156 C C . ILE B 1 255 ? -58.219 -102.318 38.826 1.000 77.744 233 ILE B C 1
ATOM 4157 O O . ILE B 1 255 ? -57.699 -102.467 39.930 1.000 72.893 233 ILE B O 1
ATOM 4162 N N . LEU B 1 256 ? -57.582 -101.726 37.812 1.000 67.675 234 LEU B N 1
ATOM 4163 C CA . LEU B 1 256 ? -56.183 -101.347 37.952 1.000 74.614 234 LEU B CA 1
ATOM 4164 C C . LEU B 1 256 ? -56.034 -100.204 38.946 1.000 88.312 234 LEU B C 1
ATOM 4165 O O . LEU B 1 256 ? -54.965 -100.060 39.524 1.000 98.392 234 LEU B O 1
ATOM 4170 N N . ARG B 1 257 ? -57.059 -99.357 39.107 1.000 92.832 235 ARG B N 1
ATOM 4171 C CA . ARG B 1 257 ? -56.933 -98.229 40.020 1.000 97.866 235 ARG B CA 1
ATOM 4172 C C . ARG B 1 257 ? -57.265 -98.614 41.468 1.000 93.219 235 ARG B C 1
ATOM 4173 O O . ARG B 1 257 ? -57.095 -97.780 42.347 1.000 97.466 235 ARG B O 1
ATOM 4181 N N . GLN B 1 258 ? -57.686 -99.857 41.749 1.000 95.324 236 GLN B N 1
ATOM 4182 C CA . GLN B 1 258 ? -58.261 -100.213 43.043 1.000 94.376 236 GLN B CA 1
ATOM 4183 C C . GLN B 1 258 ? -57.375 -99.774 44.224 1.000 93.078 236 GLN B C 1
ATOM 4184 O O . GLN B 1 258 ? -56.174 -100.089 44.195 1.000 85.381 236 GLN B O 1
ATOM 4190 N N . THR B 1 260 ? -57.098 -103.765 47.172 1.000 109.562 238 THR B N 1
ATOM 4191 C CA . THR B 1 260 ? -56.604 -105.149 47.003 1.000 116.980 238 THR B CA 1
ATOM 4192 C C . THR B 1 260 ? -55.084 -105.109 46.861 1.000 127.566 238 THR B C 1
ATOM 4193 O O . THR B 1 260 ? -54.546 -104.162 46.288 1.000 126.499 238 THR B O 1
ATOM 4195 N N . GLU B 1 261 ? -54.401 -106.120 47.427 1.000 140.749 239 GLU B N 1
ATOM 4196 C CA . GLU B 1 261 ? -53.025 -106.425 47.066 1.000 128.708 239 GLU B CA 1
ATOM 4197 C C . GLU B 1 261 ? -53.092 -107.097 45.694 1.000 122.954 239 GLU B C 1
ATOM 4198 O O . GLU B 1 261 ? -54.169 -107.521 45.267 1.000 109.789 239 GLU B O 1
ATOM 4200 N N . ASN B 1 262 ? -51.955 -107.157 45.000 1.000 119.695 240 ASN B N 1
ATOM 4201 C CA . ASN B 1 262 ? -51.960 -107.464 43.578 1.000 113.593 240 ASN B CA 1
ATOM 4202 C C . ASN B 1 262 ? -52.622 -108.814 43.294 1.000 113.162 240 ASN B C 1
ATOM 4203 O O . ASN B 1 262 ? -53.239 -108.949 42.240 1.000 105.664 240 ASN B O 1
ATOM 4208 N N . ILE B 1 263 ? -52.506 -109.802 44.205 1.000 111.282 241 ILE B N 1
ATOM 4209 C CA . ILE B 1 263 ? -53.137 -111.101 43.999 1.000 99.231 241 ILE B CA 1
ATOM 4210 C C . ILE B 1 263 ? -54.618 -110.871 43.699 1.000 106.773 241 ILE B C 1
ATOM 4211 O O . ILE B 1 263 ? -55.131 -111.430 42.731 1.000 102.991 241 ILE B O 1
ATOM 4213 N N . ASP B 1 264 ? -55.262 -109.991 44.490 1.000 102.665 242 ASP B N 1
ATOM 4214 C CA . ASP B 1 264 ? -56.683 -109.681 44.369 1.000 101.859 242 ASP B CA 1
ATOM 4215 C C . ASP B 1 264 ? -56.987 -108.893 43.096 1.000 92.956 242 ASP B C 1
ATOM 4216 O O . ASP B 1 264 ? -57.915 -109.236 42.355 1.000 85.734 242 ASP B O 1
ATOM 4221 N N . ILE B 1 265 ? -56.227 -107.812 42.871 1.000 74.301 243 ILE B N 1
ATOM 4222 C CA . ILE B 1 265 ? -56.371 -107.037 41.646 1.000 84.181 243 ILE B CA 1
ATOM 4223 C C . ILE B 1 265 ? -56.285 -107.981 40.441 1.000 72.860 243 ILE B C 1
ATOM 4224 O O . ILE B 1 265 ? -57.124 -107.928 39.539 1.000 65.555 243 ILE B O 1
ATOM 4229 N N . LYS B 1 266 ? -55.257 -108.845 40.443 1.000 74.435 244 LYS B N 1
ATOM 4230 C CA . LYS B 1 266 ? -55.000 -109.751 39.334 1.000 75.800 244 LYS B CA 1
ATOM 4231 C C . LYS B 1 266 ? -56.175 -110.698 39.145 1.000 68.782 244 LYS B C 1
ATOM 4232 O O . LYS B 1 266 ? -56.661 -110.862 38.020 1.000 75.357 244 LYS B O 1
ATOM 4238 N N . LYS B 1 267 ? -56.661 -111.284 40.249 1.000 72.316 245 LYS B N 1
ATOM 4239 C CA . LYS B 1 267 ? -57.805 -112.188 40.169 1.000 70.297 245 LYS B CA 1
ATOM 4240 C C . LYS B 1 267 ? -58.956 -111.474 39.470 1.000 60.394 245 LYS B C 1
ATOM 4241 O O . LYS B 1 267 ? -59.564 -112.014 38.537 1.000 68.355 245 LYS B O 1
ATOM 4247 N N . ASP B 1 268 ? -59.246 -110.247 39.926 1.000 65.997 246 ASP B N 1
ATOM 4248 C CA . ASP B 1 268 ? -60.337 -109.465 39.362 1.000 66.516 246 ASP B CA 1
ATOM 4249 C C . ASP B 1 268 ? -60.128 -109.326 37.858 1.000 59.173 246 ASP B C 1
ATOM 4250 O O . ASP B 1 268 ? -61.013 -109.658 37.053 1.000 58.715 246 ASP B O 1
ATOM 4255 N N . LEU B 1 269 ? -58.930 -108.845 37.492 1.000 59.211 247 LEU B N 1
ATOM 4256 C CA . LEU B 1 269 ? -58.611 -108.596 36.095 1.000 50.684 247 LEU B CA 1
ATOM 4257 C C . LEU B 1 269 ? -58.846 -109.881 35.311 1.000 50.572 247 LEU B C 1
ATOM 4258 O O . LEU B 1 269 ? -59.612 -109.909 34.332 1.000 49.554 247 LEU B O 1
ATOM 4263 N N . VAL B 1 270 ? -58.308 -110.974 35.869 1.000 55.226 248 VAL B N 1
ATOM 4264 C CA . VAL B 1 270 ? -58.374 -112.285 35.228 1.000 59.729 248 VAL B CA 1
ATOM 4265 C C . VAL B 1 270 ? -59.823 -112.731 35.034 1.000 59.819 248 VAL B C 1
ATOM 4266 O O . VAL B 1 270 ? -60.197 -113.159 33.935 1.000 56.815 248 VAL B O 1
ATOM 4270 N N . HIS B 1 271 ? -60.661 -112.589 36.081 1.000 69.604 249 HIS B N 1
ATOM 4271 C CA . HIS B 1 271 ? -62.076 -112.929 35.956 1.000 63.572 249 HIS B CA 1
ATOM 4272 C C . HIS B 1 271 ? -62.720 -112.047 34.884 1.000 62.714 249 HIS B C 1
ATOM 4273 O O . HIS B 1 271 ? -63.522 -112.510 34.051 1.000 58.745 249 HIS B O 1
ATOM 4280 N N . TYR B 1 272 ? -62.392 -110.747 34.863 1.000 59.739 250 TYR B N 1
ATOM 4281 C CA . TYR B 1 272 ? -63.072 -109.921 33.869 1.000 54.895 250 TYR B CA 1
ATOM 4282 C C . TYR B 1 272 ? -62.647 -110.397 32.474 1.000 55.090 250 TYR B C 1
ATOM 4283 O O . TYR B 1 272 ? -63.475 -110.550 31.564 1.000 58.030 250 TYR B O 1
ATOM 4292 N N . LEU B 1 273 ? -61.339 -110.631 32.293 1.000 55.138 251 LEU B N 1
ATOM 4293 C CA . LEU B 1 273 ? -60.832 -111.045 30.986 1.000 54.458 251 LEU B CA 1
ATOM 4294 C C . LEU B 1 273 ? -61.505 -112.349 30.567 1.000 44.369 251 LEU B C 1
ATOM 4295 O O . LEU B 1 273 ? -61.883 -112.511 29.392 1.000 50.016 251 LEU B O 1
ATOM 4300 N N . GLU B 1 274 ? -61.614 -113.288 31.531 1.000 55.409 252 GLU B N 1
ATOM 4301 C CA . GLU B 1 274 ? -62.322 -114.555 31.301 1.000 60.102 252 GLU B CA 1
ATOM 4302 C C . GLU B 1 274 ? -63.730 -114.256 30.783 1.000 58.669 252 GLU B C 1
ATOM 4303 O O . GLU B 1 274 ? -64.070 -114.548 29.626 1.000 57.261 252 GLU B O 1
ATOM 4309 N N . ASP B 1 275 ? -64.495 -113.505 31.589 1.000 62.462 253 ASP B N 1
ATOM 4310 C CA . ASP B 1 275 ? -65.905 -113.251 31.312 1.000 62.595 253 ASP B CA 1
ATOM 4311 C C . ASP B 1 275 ? -66.100 -112.529 29.975 1.000 64.945 253 ASP B C 1
ATOM 4312 O O . ASP B 1 275 ? -67.107 -112.763 29.300 1.000 56.993 253 ASP B O 1
ATOM 4317 N N . VAL B 1 276 ? -65.166 -111.678 29.506 1.000 58.955 254 VAL B N 1
ATOM 4318 C CA . VAL B 1 276 ? -65.465 -111.001 28.246 1.000 55.984 254 VAL B CA 1
ATOM 4319 C C . VAL B 1 276 ? -64.913 -111.762 27.041 1.000 52.561 254 VAL B C 1
ATOM 4320 O O . VAL B 1 276 ? -65.107 -111.329 25.892 1.000 53.294 254 VAL B O 1
ATOM 4324 N N . GLY B 1 277 ? -64.285 -112.917 27.289 1.000 53.522 255 GLY B N 1
ATOM 4325 C CA . GLY B 1 277 ? -63.752 -113.722 26.196 1.000 63.269 255 GLY B CA 1
ATOM 4326 C C . GLY B 1 277 ? -62.375 -113.261 25.696 1.000 51.639 255 GLY B C 1
ATOM 4327 O O . GLY B 1 277 ? -61.996 -113.555 24.567 1.000 58.366 255 GLY B O 1
ATOM 4328 N N . SER B 1 278 ? -61.611 -112.592 26.556 1.000 53.996 256 SER B N 1
ATOM 4329 C CA . SER B 1 278 ? -60.343 -112.026 26.126 1.000 55.193 256 SER B CA 1
ATOM 4330 C C . SER B 1 278 ? -59.284 -113.124 26.066 1.000 52.895 256 SER B C 1
ATOM 4331 O O . SER B 1 278 ? -58.425 -113.075 25.198 1.000 47.001 256 SER B O 1
ATOM 4334 N N . PHE B 1 279 ? -59.373 -114.126 26.953 1.000 53.322 257 PHE B N 1
ATOM 4335 C CA . PHE B 1 279 ? -58.436 -115.239 26.933 1.000 53.716 257 PHE B CA 1
ATOM 4336 C C . PHE B 1 279 ? -58.679 -116.132 25.721 1.000 52.110 257 PHE B C 1
ATOM 4337 O O . PHE B 1 279 ? -57.736 -116.553 25.057 1.000 54.459 257 PHE B O 1
ATOM 4345 N N . GLU B 1 280 ? -59.946 -116.337 25.385 1.000 53.612 258 GLU B N 1
ATOM 4346 C CA . GLU B 1 280 ? -60.282 -117.139 24.234 1.000 49.467 258 GLU B CA 1
ATOM 4347 C C . GLU B 1 280 ? -59.829 -116.415 22.974 1.000 54.474 258 GLU B C 1
ATOM 4348 O O . GLU B 1 280 ? -59.298 -117.030 22.043 1.000 48.778 258 GLU B O 1
ATOM 4354 N N . TYR B 1 281 ? -60.095 -115.102 22.920 1.000 55.014 259 TYR B N 1
ATOM 4355 C CA . TYR B 1 281 ? -59.709 -114.326 21.753 1.000 48.977 259 TYR B CA 1
ATOM 4356 C C . TYR B 1 281 ? -58.184 -114.407 21.581 1.000 37.651 259 TYR B C 1
ATOM 4357 O O . TYR B 1 281 ? -57.713 -114.557 20.473 1.000 40.408 259 TYR B O 1
ATOM 4366 N N . THR B 1 282 ? -57.442 -114.322 22.686 1.000 41.478 260 THR B N 1
ATOM 4367 C CA . THR B 1 282 ? -55.998 -114.326 22.640 1.000 48.840 260 THR B CA 1
ATOM 4368 C C . THR B 1 282 ? -55.498 -115.699 22.195 1.000 53.552 260 THR B C 1
ATOM 4369 O O . THR B 1 282 ? -54.585 -115.776 21.388 1.000 48.865 260 THR B O 1
ATOM 4373 N N . ARG B 1 283 ? -56.114 -116.767 22.701 1.000 53.607 261 ARG B N 1
ATOM 4374 C CA . ARG B 1 283 ? -55.787 -118.127 22.312 1.000 45.515 261 ARG B CA 1
ATOM 4375 C C . ARG B 1 283 ? -56.017 -118.292 20.823 1.000 43.334 261 ARG B C 1
ATOM 4376 O O . ARG B 1 283 ? -55.157 -118.807 20.129 1.000 45.054 261 ARG B O 1
ATOM 4384 N N . ASN B 1 284 ? -57.146 -117.811 20.315 1.000 48.592 262 ASN B N 1
ATOM 4385 C CA . ASN B 1 284 ? -57.393 -117.848 18.881 1.000 46.215 262 ASN B CA 1
ATOM 4386 C C . ASN B 1 284 ? -56.347 -117.055 18.101 1.000 52.286 262 ASN B C 1
ATOM 4387 O O . ASN B 1 284 ? -55.925 -117.510 17.041 1.000 53.598 262 ASN B O 1
ATOM 4392 N N . THR B 1 285 ? -55.954 -115.866 18.585 1.000 48.237 263 THR B N 1
ATOM 4393 C CA . THR B 1 285 ? -54.948 -115.081 17.874 1.000 52.877 263 THR B CA 1
ATOM 4394 C C . THR B 1 285 ? -53.638 -115.874 17.812 1.000 41.589 263 THR B C 1
ATOM 4395 O O . THR B 1 285 ? -52.978 -115.932 16.778 1.000 42.361 263 THR B O 1
ATOM 4399 N N . LEU B 1 286 ? -53.270 -116.473 18.944 1.000 38.357 264 LEU B N 1
ATOM 4400 C CA . LEU B 1 286 ? -52.036 -117.240 19.039 1.000 45.021 264 LEU B CA 1
ATOM 4401 C C . LEU B 1 286 ? -52.051 -118.449 18.102 1.000 44.063 264 LEU B C 1
ATOM 4402 O O . LEU B 1 286 ? -51.051 -118.743 17.459 1.000 43.082 264 LEU B O 1
ATOM 4407 N N . LYS B 1 287 ? -53.198 -119.114 17.970 1.000 46.653 265 LYS B N 1
ATOM 4408 C CA . LYS B 1 287 ? -53.321 -120.275 17.103 1.000 45.499 265 LYS B CA 1
ATOM 4409 C C . LYS B 1 287 ? -53.145 -119.868 15.659 1.000 45.939 265 LYS B C 1
ATOM 4410 O O . LYS B 1 287 ? -52.537 -120.595 14.888 1.000 47.793 265 LYS B O 1
ATOM 4416 N N . GLU B 1 288 ? -53.695 -118.718 15.294 1.000 47.271 266 GLU B N 1
ATOM 4417 C CA . GLU B 1 288 ? -53.510 -118.205 13.948 1.000 49.034 266 GLU B CA 1
ATOM 4418 C C . GLU B 1 288 ? -52.048 -117.851 13.707 1.000 41.227 266 GLU B C 1
ATOM 4419 O O . GLU B 1 288 ? -51.534 -118.136 12.638 1.000 41.439 266 GLU B O 1
ATOM 4425 N N . LEU B 1 289 ? -51.405 -117.210 14.690 1.000 40.365 267 LEU B N 1
ATOM 4426 C CA . LEU B 1 289 ? -50.004 -116.835 14.557 1.000 44.877 267 LEU B CA 1
ATOM 4427 C C . LEU B 1 289 ? -49.140 -118.090 14.414 1.000 43.583 267 LEU B C 1
ATOM 4428 O O . LEU B 1 289 ? -48.246 -118.135 13.577 1.000 39.762 267 LEU B O 1
ATOM 4433 N N . GLU B 1 290 ? -49.454 -119.124 15.196 1.000 44.949 268 GLU B N 1
ATOM 4434 C CA . GLU B 1 290 ? -48.754 -120.393 15.135 1.000 40.927 268 GLU B CA 1
ATOM 4435 C C . GLU B 1 290 ? -48.858 -121.002 13.744 1.000 40.527 268 GLU B C 1
ATOM 4436 O O . GLU B 1 290 ? -47.854 -121.410 13.147 1.000 42.004 268 GLU B O 1
ATOM 4442 N N . ALA B 1 291 ? -50.091 -121.085 13.230 1.000 43.218 269 ALA B N 1
ATOM 4443 C CA . ALA B 1 291 ? -50.325 -121.705 11.935 1.000 43.314 269 ALA B CA 1
ATOM 4444 C C . ALA B 1 291 ? -49.616 -120.913 10.849 1.000 42.440 269 ALA B C 1
ATOM 4445 O O . ALA B 1 291 ? -49.015 -121.474 9.923 1.000 41.759 269 ALA B O 1
ATOM 4447 N N . LYS B 1 292 ? -49.674 -119.578 10.976 1.000 45.570 270 LYS B N 1
ATOM 4448 C CA . LYS B 1 292 ? -49.004 -118.736 10.013 1.000 39.103 270 LYS B CA 1
ATOM 4449 C C . LYS B 1 292 ? -47.502 -118.987 10.034 1.000 36.436 270 LYS B C 1
ATOM 4450 O O . LYS B 1 292 ? -46.855 -119.042 8.986 1.000 35.290 270 LYS B O 1
ATOM 4456 N N . ALA B 1 293 ? -46.923 -119.029 11.238 1.000 37.421 271 ALA B N 1
ATOM 4457 C CA . ALA B 1 293 ? -45.498 -119.304 11.356 1.000 35.188 271 ALA B CA 1
ATOM 4458 C C . ALA B 1 293 ? -45.143 -120.618 10.640 1.000 35.536 271 ALA B C 1
ATOM 4459 O O . ALA B 1 293 ? -44.167 -120.674 9.889 1.000 34.757 271 ALA B O 1
ATOM 4461 N N . TYR B 1 294 ? -45.935 -121.675 10.828 1.000 37.634 272 TYR B N 1
ATOM 4462 C CA . TYR B 1 294 ? -45.587 -122.954 10.202 1.000 41.484 272 TYR B CA 1
ATOM 4463 C C . TYR B 1 294 ? -45.642 -122.802 8.684 1.000 38.273 272 TYR B C 1
ATOM 4464 O O . TYR B 1 294 ? -44.757 -123.274 7.974 1.000 38.144 272 TYR B O 1
ATOM 4473 N N . LYS B 1 295 ? -46.631 -122.058 8.184 1.000 38.958 273 LYS B N 1
ATOM 4474 C CA . LYS B 1 295 ? -46.733 -121.839 6.747 1.000 39.281 273 LYS B CA 1
ATOM 4475 C C . LYS B 1 295 ? -45.522 -121.054 6.222 1.000 43.454 273 LYS B C 1
ATOM 4476 O O . LYS B 1 295 ? -44.960 -121.357 5.166 1.000 41.755 273 LYS B O 1
ATOM 4482 N N . GLN B 1 296 ? -45.117 -120.029 6.966 1.000 37.265 274 GLN B N 1
ATOM 4483 C CA . GLN B 1 296 ? -44.025 -119.187 6.507 1.000 38.749 274 GLN B CA 1
ATOM 4484 C C . GLN B 1 296 ? -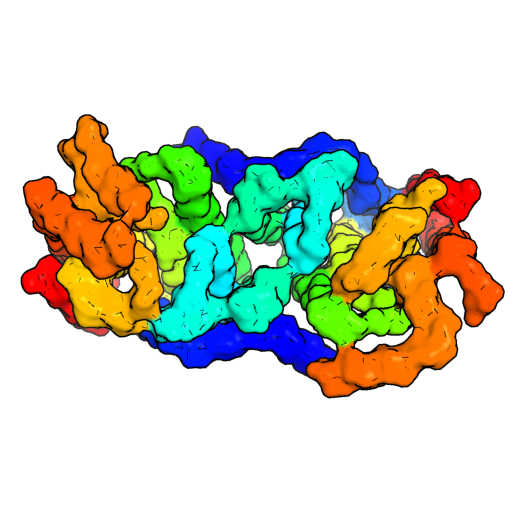42.689 -119.904 6.594 1.000 39.866 274 GLN B C 1
ATOM 4485 O O . GLN B 1 296 ? -41.800 -119.627 5.772 1.000 39.432 274 GLN B O 1
ATOM 4491 N N . ILE B 1 297 ? -42.539 -120.782 7.599 1.000 37.354 275 ILE B N 1
ATOM 4492 C CA . ILE B 1 297 ? -41.318 -121.577 7.728 1.000 39.244 275 ILE B CA 1
ATOM 4493 C C . ILE B 1 297 ? -41.233 -122.553 6.550 1.000 33.567 275 ILE B C 1
ATOM 4494 O O . ILE B 1 297 ? -40.186 -122.712 5.914 1.000 36.763 275 ILE B O 1
ATOM 4499 N N . ASP B 1 298 ? -42.334 -123.227 6.300 1.000 37.248 276 ASP B N 1
ATOM 4500 C CA . ASP B 1 298 ? -42.429 -124.106 5.142 1.000 38.952 276 ASP B CA 1
ATOM 4501 C C . ASP B 1 298 ? -42.094 -123.340 3.864 1.000 41.371 276 ASP B C 1
ATOM 4502 O O . ASP B 1 298 ? -41.310 -123.844 3.048 1.000 40.551 276 ASP B O 1
ATOM 4507 N N . ALA B 1 299 ? -42.608 -122.097 3.703 1.000 41.026 277 ALA B N 1
ATOM 4508 C CA . ALA B 1 299 ? -42.339 -121.343 2.469 1.000 41.567 277 ALA B CA 1
ATOM 4509 C C . ALA B 1 299 ? -40.862 -120.990 2.335 1.000 42.892 277 ALA B C 1
ATOM 4510 O O . ALA B 1 299 ? -40.356 -120.733 1.232 1.000 43.234 277 ALA B O 1
ATOM 4512 N N . ARG B 1 300 ? -40.115 -121.034 3.447 1.000 40.242 278 ARG B N 1
ATOM 4513 C CA . ARG B 1 300 ? -38.701 -120.694 3.383 1.000 37.053 278 ARG B CA 1
ATOM 4514 C C . ARG B 1 300 ? -37.831 -121.934 3.211 1.000 39.287 278 ARG B C 1
ATOM 4515 O O . ARG B 1 300 ? -36.608 -121.783 3.172 1.000 38.758 278 ARG B O 1
ATOM 4523 N N . GLY B 1 301 ? -38.452 -123.119 3.095 1.000 39.633 279 GLY B N 1
ATOM 4524 C CA . GLY B 1 301 ? -37.705 -124.363 2.891 1.000 41.570 279 GLY B CA 1
ATOM 4525 C C . GLY B 1 301 ? -37.693 -125.284 4.127 1.000 42.465 279 GLY B C 1
ATOM 4526 O O . GLY B 1 301 ? -37.020 -126.290 4.151 1.000 46.861 279 GLY B O 1
ATOM 4527 N N . GLY B 1 302 ? -38.442 -124.951 5.171 1.000 39.648 280 GLY B N 1
ATOM 4528 C CA . GLY B 1 302 ? -38.545 -125.778 6.351 1.000 40.330 280 GLY B CA 1
ATOM 4529 C C . GLY B 1 302 ? -37.453 -125.432 7.337 1.000 34.927 280 GLY B C 1
ATOM 4530 O O . GLY B 1 302 ? -36.446 -124.844 6.963 1.000 34.435 280 GLY B O 1
ATOM 4531 N N . ASN B 1 303 ? -37.691 -125.761 8.611 1.000 39.095 281 ASN B N 1
ATOM 4532 C CA . ASN B 1 303 ? -36.747 -125.472 9.677 1.000 41.333 281 ASN B CA 1
ATOM 4533 C C . ASN B 1 303 ? -37.179 -126.248 10.916 1.000 39.636 281 ASN B C 1
ATOM 4534 O O . ASN B 1 303 ? -37.915 -125.749 11.753 1.000 38.749 281 ASN B O 1
ATOM 4539 N N . PRO B 1 304 ? -36.745 -127.521 11.066 1.000 43.957 282 PRO B N 1
ATOM 4540 C CA . PRO B 1 304 ? -37.242 -128.371 12.149 1.000 39.896 282 PRO B CA 1
ATOM 4541 C C . PRO B 1 304 ? -37.045 -127.756 13.523 1.000 33.575 282 PRO B C 1
ATOM 4542 O O . PRO B 1 304 ? -37.919 -127.862 14.377 1.000 37.270 282 PRO B O 1
ATOM 4546 N N . GLU B 1 305 ? -35.882 -127.141 13.736 1.000 35.718 283 GLU B N 1
ATOM 4547 C CA . GLU B 1 305 ? -35.575 -126.541 15.028 1.000 38.048 283 GLU B CA 1
ATOM 4548 C C . GLU B 1 305 ? -36.584 -125.423 15.338 1.000 40.733 283 GLU B C 1
ATOM 4549 O O . GLU B 1 305 ? -37.076 -125.337 16.445 1.000 39.422 283 GLU B O 1
ATOM 4555 N N . LEU B 1 306 ? -36.890 -124.561 14.357 1.000 40.102 284 LEU B N 1
ATOM 4556 C CA . LEU B 1 306 ? -37.785 -123.442 14.598 1.000 38.452 284 LEU B CA 1
ATOM 4557 C C . LEU B 1 306 ? -39.209 -123.947 14.767 1.000 34.013 284 LEU B C 1
ATOM 4558 O O . LEU B 1 306 ? -39.974 -123.490 15.631 1.000 35.888 284 LEU B O 1
ATOM 4563 N N . VAL B 1 307 ? -39.565 -124.956 13.980 1.000 37.373 285 VAL B N 1
ATOM 4564 C CA . VAL B 1 307 ? -40.897 -125.531 14.089 1.000 38.111 285 VAL B CA 1
ATOM 4565 C C . VAL B 1 307 ? -41.073 -126.108 15.488 1.000 43.838 285 VAL B C 1
ATOM 4566 O O . VAL B 1 307 ? -42.118 -125.870 16.129 1.000 39.320 285 VAL B O 1
ATOM 4570 N N . ALA B 1 308 ? -40.053 -126.856 15.958 1.000 41.037 286 ALA B N 1
ATOM 4571 C CA . ALA B 1 308 ? -40.154 -127.514 17.262 1.000 47.064 286 ALA B CA 1
ATOM 4572 C C . ALA B 1 308 ? -40.280 -126.470 18.361 1.000 42.497 286 ALA B C 1
ATOM 4573 O O . ALA B 1 308 ? -41.009 -126.643 19.329 1.000 44.200 286 ALA B O 1
ATOM 4575 N N . LEU B 1 309 ? -39.534 -125.378 18.222 1.000 43.087 287 LEU B N 1
ATOM 4576 C CA . LEU B 1 309 ? -39.611 -124.324 19.211 1.000 42.565 287 LEU B CA 1
ATOM 4577 C C . LEU B 1 309 ? -40.990 -123.655 19.253 1.000 40.965 287 LEU B C 1
ATOM 4578 O O . LEU B 1 309 ? -41.537 -123.418 20.324 1.000 40.650 287 LEU B O 1
ATOM 4583 N N . VAL B 1 310 ? -41.536 -123.311 18.091 1.000 43.605 288 VAL B N 1
ATOM 4584 C CA . VAL B 1 310 ? -42.874 -122.751 18.022 1.000 44.589 288 VAL B CA 1
ATOM 4585 C C . VAL B 1 310 ? -43.872 -123.727 18.637 1.000 49.733 288 VAL B C 1
ATOM 4586 O O . VAL B 1 310 ? -44.747 -123.310 19.388 1.000 42.987 288 VAL B O 1
ATOM 4590 N N . LYS B 1 311 ? -43.772 -125.014 18.307 1.000 48.892 289 LYS B N 1
ATOM 4591 C CA . LYS B 1 311 ? -44.713 -126.005 18.827 1.000 48.713 289 LYS B CA 1
ATOM 4592 C C . LYS B 1 311 ? -44.660 -126.091 20.357 1.000 47.237 289 LYS B C 1
ATOM 4593 O O . LYS B 1 311 ? -45.681 -126.085 21.049 1.000 46.671 289 LYS B O 1
ATOM 4599 N N . HIS B 1 312 ? -43.456 -126.156 20.908 1.000 41.500 290 HIS B N 1
ATOM 4600 C CA . HIS B 1 312 ? -43.300 -126.185 22.340 0.500 40.062 290 HIS B CA 1
ATOM 4601 C C . HIS B 1 312 ? -43.932 -124.941 22.960 1.000 50.328 290 HIS B C 1
ATOM 4602 O O . HIS B 1 312 ? -44.723 -125.049 23.888 1.000 46.093 290 HIS B O 1
ATOM 4609 N N . LEU B 1 313 ? -43.598 -123.749 22.441 1.000 49.133 291 LEU B N 1
ATOM 4610 C CA . LEU B 1 313 ? -44.126 -122.499 22.966 1.000 44.577 291 LEU B CA 1
ATOM 4611 C C . LEU B 1 313 ? -45.641 -122.454 22.841 1.000 40.873 291 LEU B C 1
ATOM 4612 O O . LEU B 1 313 ? -46.273 -121.830 23.683 1.000 46.025 291 LEU B O 1
ATOM 4617 N N . SER B 1 314 ? -46.205 -123.153 21.845 1.000 40.515 292 SER B N 1
ATOM 4618 C CA . SER B 1 314 ? -47.629 -123.139 21.596 1.000 43.703 292 SER B CA 1
ATOM 4619 C C . SER B 1 314 ? -48.421 -123.964 22.604 1.000 54.702 292 SER B C 1
ATOM 4620 O O . SER B 1 314 ? -49.636 -123.788 22.696 1.000 54.009 292 SER B O 1
ATOM 4623 N N . LYS B 1 315 ? -47.747 -124.798 23.409 1.000 55.719 293 LYS B N 1
ATOM 4624 C CA . LYS B 1 315 ? -48.431 -125.563 24.449 1.000 67.715 293 LYS B CA 1
ATOM 4625 C C . LYS B 1 315 ? -49.071 -124.632 25.478 1.000 55.070 293 LYS B C 1
ATOM 4626 O O . LYS B 1 315 ? -50.166 -124.890 25.926 1.000 52.671 293 LYS B O 1
ATOM 4632 N N . MET B 1 316 ? -48.403 -123.526 25.788 1.000 57.074 294 MET B N 1
ATOM 4633 C CA . MET B 1 316 ? -48.883 -122.542 26.744 1.000 58.286 294 MET B CA 1
ATOM 4634 C C . MET B 1 316 ? -50.349 -122.147 26.517 1.000 62.083 294 MET B C 1
ATOM 4635 O O . MET B 1 316 ? -51.030 -121.769 27.454 1.000 59.440 294 MET B O 1
ATOM 4640 N N . PHE B 1 317 ? -50.863 -122.196 25.284 1.000 61.321 295 PHE B N 1
ATOM 4641 C CA . PHE B 1 317 ? -52.208 -121.704 25.037 1.000 58.348 295 PHE B CA 1
ATOM 4642 C C . PHE B 1 317 ? -53.128 -122.799 24.514 1.000 59.512 295 PHE B C 1
ATOM 4643 O O . PHE B 1 317 ? -54.140 -122.497 23.887 1.000 66.923 295 PHE B O 1
ATOM 4651 N N . LYS B 1 318 ? -52.821 -124.067 24.795 1.000 77.490 296 LYS B N 1
ATOM 4652 C CA . LYS B 1 318 ? -53.623 -125.160 24.251 1.000 79.878 296 LYS B CA 1
ATOM 4653 C C . LYS B 1 318 ? -54.553 -125.762 25.328 1.000 78.112 296 LYS B C 1
ATOM 4654 O O . LYS B 1 318 ? -54.011 -126.271 26.335 1.000 73.462 296 LYS B O 1
#

Radius of gyration: 26.1 Å; Cα contacts (8 Å, |Δi|>4): 728; chains: 2; bounding box: 68×68×56 Å

GO terms:
  GO:0048471 perinuclear region of cytoplasm (C, IMP)
  GO:0005737 cytoplasm (C, IMP)
  GO:0030018 Z disc (C, IMP)
  GO:0004311 geranylgeranyl diphosphate synthase activity (F, IMP)
  GO:0005829 cytosol (C, TAS)
  GO:0042802 identical protein binding (F, IPI)
  GO:0005515 protein binding (F, IPI)
  GO:0005829 cytosol (C, IDA)
  GO:0004311 geranylgeranyl diphosphate synthase activity (F, IDA)
  GO:0006720 isoprenoid metabolic process (P, IDA)

B-factor: mean 52.76, std 18.37, range [29.28, 160.8]

Secondary structure (DSSP, 8-state):
-HHHHHHHHHHHHHHHHHHHTS----HHHHHHHHHHHHH---HHHHHHHHHHHHHHHHHHHHHHHHHTT-SEETTEE-HHHHH-HHHHHHHHHHHHHHHHHHHHTT--TTHHHHHHHHHHHHHHHHHHHHHHHHTT-PPPHHHHHHHHHHHTHHHHHHHHHHHHTT----S--HHHHHHHHHHHHHHHHHHHH---HHHHHHHHHT---HHHHHHHHHSTTHHHHHHHHHHTTT----S-HHHHHHHHHHHHHHHHHHHHHTTT--HHHHHHHHHHHGGG-/-HHHHHHHHHHHHHHHHHHHTS----HHHHHHHHHHHHH---HHHHHHHHHHHHHHHHHHHHHHHHHTT-SEETTEE-HHHHH-HHHHHHHHHHHHHHHHHHHHTT--TTHHHHHHHHHHHHHHHHHHHHHHHHTT-PPPHHHHHHHHHHHHHHHHHHHHHHHHHT-S-----HHHHHHHHHHHHHHHHHHHHH-HHHHHHHSTT-----HHHHHHHHHSTT--HHHHHHH---HHHHHHHHHHHHHHHTHHHHHHHHHHHHHHHHHHHHHHTT--HHHHHHHHHHHGGG-

InterPro domains:
  IPR000092 Polyprenyl synthetase-like [PF00348] (10-250)
  IPR000092 Polyprenyl synthetase-like [cd00685] (10-293)
  IPR008949 Isoprenoid synthase domain superfamily [G3DSA:1.10.600.10] (1-300)
  IPR008949 Isoprenoid synthase domain superfamily [SSF48576] (9-294)
  IPR033749 Polyprenyl synthetase, conserved site [PS00444] (180-192)
  IPR033749 Polyprenyl synthetase, conserved site [PS00723] (61-75)